Protein AF-0000000072480685 (afdb_homodimer)

Structure (mmCIF, N/CA/C/O backbone):
data_AF-0000000072480685-model_v1
#
loop_
_entity.id
_entity.type
_entity.pdbx_description
1 polymer 'Glycerol-3-phosphate dehydrogenase'
#
loop_
_atom_site.group_PDB
_atom_site.id
_atom_site.type_symbol
_atom_site.label_atom_id
_atom_site.label_alt_id
_atom_site.label_comp_id
_atom_site.label_asym_id
_atom_site.label_entity_id
_atom_site.label_seq_id
_atom_site.pdbx_PDB_ins_code
_atom_site.Cartn_x
_atom_site.Cartn_y
_atom_site.Cartn_z
_atom_site.occupancy
_atom_site.B_iso_or_equiv
_atom_site.auth_seq_id
_atom_site.auth_comp_id
_atom_site.auth_asym_id
_atom_site.auth_atom_id
_atom_site.pdbx_PDB_model_num
ATOM 1 N N . MET A 1 1 ? -18.938 14.773 20.281 1 31.48 1 MET A N 1
ATOM 2 C CA . MET A 1 1 ? -18.25 15.07 21.531 1 31.48 1 MET A CA 1
ATOM 3 C C . MET A 1 1 ? -18.891 14.312 22.703 1 31.48 1 MET A C 1
ATOM 5 O O . MET A 1 1 ? -20.078 13.977 22.641 1 31.48 1 MET A O 1
ATOM 9 N N . PRO A 1 2 ? -18.281 13.906 23.656 1 40.25 2 PRO A N 1
ATOM 10 C CA . PRO A 1 2 ? -19.281 13.742 24.719 1 40.25 2 PRO A CA 1
ATOM 11 C C . PRO A 1 2 ? -20.219 14.938 24.828 1 40.25 2 PRO A C 1
ATOM 13 O O . PRO A 1 2 ? -19.828 16.078 24.547 1 40.25 2 PRO A O 1
ATOM 16 N N . GLU A 1 3 ? -21.328 14.859 24.562 1 42.66 3 GLU A N 1
ATOM 17 C CA . GLU A 1 3 ? -22.469 15.719 24.875 1 42.66 3 GLU A CA 1
ATOM 18 C C . GLU A 1 3 ? -22.219 16.531 26.125 1 42.66 3 GLU A C 1
ATOM 20 O O . GLU A 1 3 ? -22.109 15.984 27.234 1 42.66 3 GLU A O 1
ATOM 25 N N . GLY A 1 4 ? -21 17.562 26.188 1 50.84 4 GLY A N 1
ATOM 26 C CA . GLY A 1 4 ? -21.031 18.5 27.297 1 50.84 4 GLY A CA 1
ATOM 27 C C . GLY A 1 4 ? -19.719 19.25 27.484 1 50.84 4 GLY A C 1
ATOM 28 O O . GLY A 1 4 ? -19.562 20 28.438 1 50.84 4 GLY A O 1
ATOM 29 N N . VAL A 1 5 ? -18.531 18.641 27 1 58.25 5 VAL A N 1
ATOM 30 C CA . VAL A 1 5 ? -17.453 19.453 27.578 1 58.25 5 VAL A CA 1
ATOM 31 C C . VAL A 1 5 ? -17.312 20.766 26.812 1 58.25 5 VAL A C 1
ATOM 33 O O . VAL A 1 5 ? -16.969 20.75 25.625 1 58.25 5 VAL A O 1
ATOM 36 N N . ILE A 1 6 ? -17.922 21.875 27.172 1 67.5 6 ILE A N 1
ATOM 37 C CA . ILE A 1 6 ? -17.766 23.234 26.703 1 67.5 6 ILE A CA 1
ATOM 38 C C . ILE A 1 6 ? -16.469 23.828 27.25 1 67.5 6 ILE A C 1
ATOM 40 O O . ILE A 1 6 ? -16.25 23.859 28.453 1 67.5 6 ILE A O 1
ATOM 44 N N . PRO A 1 7 ? -15.484 24.125 26.172 1 82.75 7 PRO A N 1
ATOM 45 C CA . PRO A 1 7 ? -14.258 24.75 26.672 1 82.75 7 PRO A CA 1
ATOM 46 C C . PRO A 1 7 ? -14.531 26 27.516 1 82.75 7 PRO A C 1
ATOM 48 O O . PRO A 1 7 ? -15.578 26.625 27.359 1 82.75 7 PRO A O 1
ATOM 51 N N . GLU A 1 8 ? -13.672 26.25 28.469 1 86.56 8 GLU A N 1
ATOM 52 C CA . GLU A 1 8 ? -13.766 27.469 29.281 1 86.56 8 GLU A CA 1
ATOM 53 C C . GLU A 1 8 ? -13.711 28.719 28.422 1 86.56 8 GLU A C 1
ATOM 55 O O . GLU A 1 8 ? -14.43 29.688 28.688 1 86.56 8 GLU A O 1
ATOM 60 N N . ARG A 1 9 ? -12.867 28.719 27.453 1 92.12 9 ARG A N 1
ATOM 61 C CA . ARG A 1 9 ? -12.758 29.734 26.406 1 92.12 9 ARG A CA 1
ATOM 62 C C . ARG A 1 9 ? -12.344 29.125 25.078 1 92.12 9 ARG A C 1
ATOM 64 O O . ARG A 1 9 ? -11.648 28.094 25.047 1 92.12 9 ARG A O 1
ATOM 71 N N . PRO A 1 10 ? -12.734 29.734 24.047 1 97 10 PRO A N 1
ATOM 72 C CA . PRO A 1 10 ? -12.328 29.203 22.75 1 97 10 PRO A CA 1
ATOM 73 C C . PRO A 1 10 ? -10.82 29.234 22.531 1 97 10 PRO A C 1
ATOM 75 O O . PRO A 1 10 ? -10.156 30.188 22.938 1 97 10 PRO A O 1
ATOM 78 N N . PHE A 1 11 ? -10.312 28.219 21.906 1 98 11 PHE A N 1
ATOM 79 C CA . PHE A 1 11 ? -8.875 28.094 21.672 1 98 11 PHE A CA 1
ATOM 80 C C . PHE A 1 11 ? -8.453 28.922 20.469 1 98 11 PHE A C 1
ATOM 82 O O . PHE A 1 11 ? -9.156 28.953 19.453 1 98 11 PHE A O 1
ATOM 89 N N . ARG A 1 12 ? -7.367 29.594 20.562 1 98.25 12 ARG A N 1
ATOM 90 C CA . ARG A 1 12 ? -6.793 30.344 19.453 1 98.25 12 ARG A CA 1
ATOM 91 C C . ARG A 1 12 ? -5.773 29.5 18.688 1 98.25 12 ARG A C 1
ATOM 93 O O . ARG A 1 12 ? -4.875 28.906 19.297 1 98.25 12 ARG A O 1
ATOM 100 N N . ILE A 1 13 ? -5.914 29.469 17.312 1 98.81 13 ILE A N 1
ATOM 101 C CA . ILE A 1 13 ? -5.062 28.625 16.469 1 98.81 13 ILE A CA 1
ATOM 102 C C . ILE A 1 13 ? -4.172 29.5 15.602 1 98.81 13 ILE A C 1
ATOM 104 O O . ILE A 1 13 ? -4.625 30.516 15.055 1 98.81 13 ILE A O 1
ATOM 108 N N . THR A 1 14 ? -2.916 29.141 15.516 1 98.88 14 THR A N 1
ATOM 109 C CA . THR A 1 14 ? -1.986 29.781 14.586 1 98.88 14 THR A CA 1
ATOM 110 C C . THR A 1 14 ? -1.258 28.734 13.75 1 98.88 14 THR A C 1
ATOM 112 O O . THR A 1 14 ? -0.771 27.734 14.273 1 98.88 14 THR A O 1
ATOM 115 N N . VAL A 1 15 ? -1.192 28.969 12.453 1 98.88 15 VAL A N 1
ATOM 116 C CA . VAL A 1 15 ? -0.444 28.141 11.516 1 98.88 15 VAL A CA 1
ATOM 117 C C . VAL A 1 15 ? 0.893 28.797 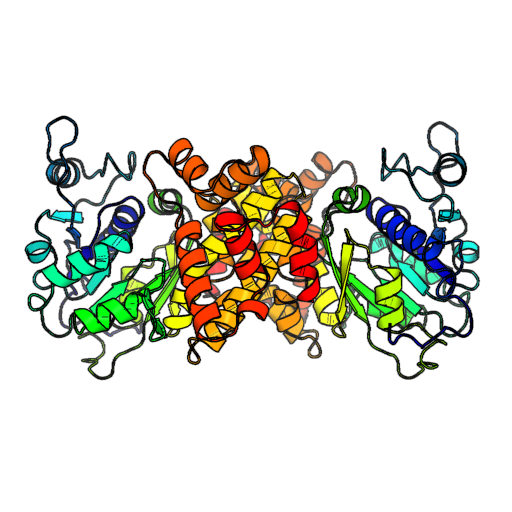11.188 1 98.88 15 VAL A C 1
ATOM 119 O O . VAL A 1 15 ? 0.939 29.984 10.852 1 98.88 15 VAL A O 1
ATOM 122 N N . ILE A 1 16 ? 1.931 28.031 11.367 1 98.62 16 ILE A N 1
ATOM 123 C CA . ILE A 1 16 ? 3.271 28.516 11.062 1 98.62 16 ILE A CA 1
ATOM 124 C C . ILE A 1 16 ? 3.719 28 9.703 1 98.62 16 ILE A C 1
ATOM 126 O O . ILE A 1 16 ? 4.152 26.844 9.578 1 98.62 16 ILE A O 1
ATOM 130 N N . GLY A 1 17 ? 3.744 28.875 8.703 1 97.44 17 GLY A N 1
ATOM 131 C CA . GLY A 1 17 ? 4.078 28.5 7.34 1 97.44 17 GLY A CA 1
ATOM 132 C C . GLY A 1 17 ? 2.916 28.656 6.379 1 97.44 17 GLY A C 1
ATOM 133 O O . GLY A 1 17 ? 1.771 28.359 6.719 1 97.44 17 GLY A O 1
ATOM 134 N N . SER A 1 18 ? 3.229 29.172 5.156 1 97.44 18 SER A N 1
ATOM 135 C CA . SER A 1 18 ? 2.172 29.5 4.207 1 97.44 18 SER A CA 1
ATOM 136 C C . SER A 1 18 ? 2.451 28.906 2.836 1 97.44 18 SER A C 1
ATOM 138 O O . SER A 1 18 ? 2.037 29.453 1.813 1 97.44 18 SER A O 1
ATOM 140 N N . GLY A 1 19 ? 3.264 27.844 2.777 1 94.62 19 GLY A N 1
ATOM 141 C CA . GLY A 1 19 ? 3.412 27.109 1.535 1 94.62 19 GLY A CA 1
ATOM 142 C C . GLY A 1 19 ? 2.135 26.422 1.098 1 94.62 19 GLY A C 1
ATOM 143 O O . GLY A 1 19 ? 1.058 26.703 1.626 1 94.62 19 GLY A O 1
ATOM 144 N N . ASN A 1 20 ? 2.273 25.594 0.125 1 93.81 20 ASN A N 1
ATOM 145 C CA . ASN A 1 20 ? 1.127 24.859 -0.403 1 93.81 20 ASN A CA 1
ATOM 146 C C . ASN A 1 20 ? 0.394 24.094 0.697 1 93.81 20 ASN A C 1
ATOM 148 O O . ASN A 1 20 ? -0.802 24.297 0.912 1 93.81 20 ASN A O 1
ATOM 152 N N . TRP A 1 21 ? 1.106 23.281 1.437 1 95 21 TRP A N 1
ATOM 153 C CA . TRP A 1 21 ? 0.512 22.469 2.502 1 95 21 TRP A CA 1
ATOM 154 C C . TRP A 1 21 ? 0.089 23.359 3.672 1 95 21 TRP A C 1
ATOM 156 O O . TRP A 1 21 ? -0.981 23.156 4.254 1 95 21 TRP A O 1
ATOM 166 N N . GLY A 1 22 ? 0.924 24.297 4.051 1 97.38 22 GLY A N 1
ATOM 167 C CA . GLY A 1 22 ? 0.568 25.219 5.117 1 97.38 22 GLY A CA 1
ATOM 168 C C . GLY A 1 22 ? -0.724 25.969 4.852 1 97.38 22 GLY A C 1
ATOM 169 O O . GLY A 1 22 ? -1.574 26.078 5.738 1 97.38 22 GLY A O 1
ATOM 170 N N . THR A 1 23 ? -0.871 26.422 3.641 1 98.25 23 THR A N 1
ATOM 171 C CA . THR A 1 23 ? -2.084 27.141 3.254 1 98.25 23 THR A CA 1
ATOM 172 C C . THR A 1 23 ? -3.291 26.203 3.287 1 98.25 23 THR A C 1
ATOM 174 O O . THR A 1 23 ? -4.371 26.594 3.734 1 98.25 23 THR A O 1
ATOM 177 N N . THR A 1 24 ? -3.088 24.984 2.838 1 98.44 24 THR A N 1
ATOM 178 C CA . THR A 1 24 ? -4.164 24 2.814 1 98.44 24 THR A CA 1
ATOM 179 C C . THR A 1 24 ? -4.648 23.688 4.23 1 98.44 24 THR A C 1
ATOM 181 O O . THR A 1 24 ? -5.852 23.703 4.496 1 98.44 24 THR A O 1
ATOM 184 N N . ILE A 1 25 ? -3.721 23.453 5.145 1 98.44 25 ILE A N 1
ATOM 185 C CA . ILE A 1 25 ? -4.078 23.141 6.52 1 98.44 25 ILE A CA 1
ATOM 186 C C . ILE A 1 25 ? -4.707 24.359 7.191 1 98.44 25 ILE A C 1
ATOM 188 O O . ILE A 1 25 ? -5.621 24.219 8.008 1 98.44 25 ILE A O 1
ATOM 192 N N . ALA A 1 26 ? -4.191 25.516 6.883 1 98.81 26 ALA A N 1
ATOM 193 C CA . ALA A 1 26 ? -4.77 26.734 7.422 1 98.81 26 ALA A CA 1
ATOM 194 C C . ALA A 1 26 ? -6.227 26.891 6.992 1 98.81 26 ALA A C 1
ATOM 196 O O . ALA A 1 26 ? -7.066 27.344 7.777 1 98.81 26 ALA A O 1
ATOM 197 N N . LYS A 1 27 ? -6.477 26.578 5.754 1 98.81 27 LYS A N 1
ATOM 198 C CA . LYS A 1 27 ? -7.844 26.609 5.25 1 98.81 27 LYS A CA 1
ATOM 199 C C . LYS A 1 27 ? -8.758 25.688 6.062 1 98.81 27 LYS A C 1
ATOM 201 O O . LYS A 1 27 ? -9.844 26.094 6.473 1 98.81 27 LYS A O 1
ATOM 206 N N . VAL A 1 28 ? -8.328 24.484 6.305 1 98.69 28 VAL A N 1
ATOM 207 C CA . VAL A 1 28 ? -9.102 23.5 7.055 1 98.69 28 VAL A CA 1
ATOM 208 C C . VAL A 1 28 ? -9.383 24.016 8.461 1 98.69 28 VAL A C 1
ATOM 210 O O . VAL A 1 28 ? -10.523 23.984 8.922 1 98.69 28 VAL A O 1
ATOM 213 N N . LEU A 1 29 ? -8.336 24.547 9.094 1 98.88 29 LEU A N 1
ATOM 214 C CA . LEU A 1 29 ? -8.461 25.047 10.453 1 98.88 29 LEU A CA 1
ATOM 215 C C . LEU A 1 29 ? -9.383 26.25 10.516 1 98.88 29 LEU A C 1
ATOM 217 O O . LEU A 1 29 ? -10.195 26.375 11.43 1 98.88 29 LEU A O 1
ATOM 221 N N . ALA A 1 30 ? -9.281 27.125 9.57 1 98.88 30 ALA A N 1
ATOM 222 C CA . ALA A 1 30 ? -10.117 28.328 9.531 1 98.88 30 ALA A CA 1
ATOM 223 C C . ALA A 1 30 ? -11.578 27.953 9.305 1 98.88 30 ALA A C 1
ATOM 225 O O . ALA A 1 30 ? -12.477 28.562 9.906 1 98.88 30 ALA A O 1
ATOM 226 N N . GLU A 1 31 ? -11.82 27.016 8.422 1 98.69 31 GLU A N 1
ATOM 227 C CA . GLU A 1 31 ? -13.18 26.547 8.195 1 98.69 31 GLU A CA 1
ATOM 228 C C . GLU A 1 31 ? -13.789 25.984 9.484 1 98.69 31 GLU A C 1
ATOM 230 O O . GLU A 1 31 ? -14.938 26.281 9.805 1 98.69 31 GLU A O 1
ATOM 235 N N . ASN A 1 32 ? -13.039 25.234 10.172 1 98.5 32 ASN A N 1
ATOM 236 C CA . ASN A 1 32 ? -13.523 24.625 11.406 1 98.5 32 ASN A CA 1
ATOM 237 C C . ASN A 1 32 ? -13.742 25.672 12.5 1 98.5 32 ASN A C 1
ATOM 239 O O . ASN A 1 32 ? -14.719 25.609 13.242 1 98.5 32 ASN A O 1
ATOM 243 N N . ALA A 1 33 ? -12.797 26.609 12.57 1 98.5 33 ALA A N 1
ATOM 244 C CA . ALA A 1 33 ? -12.945 27.672 13.562 1 98.5 33 ALA A CA 1
ATOM 245 C C . ALA A 1 33 ? -14.219 28.469 13.328 1 98.5 33 ALA A C 1
ATOM 247 O O . ALA A 1 33 ? -14.914 28.844 14.273 1 98.5 33 ALA A O 1
ATOM 248 N N . ALA A 1 34 ? -14.531 28.719 12.109 1 98.12 34 ALA A N 1
ATOM 249 C CA . ALA A 1 34 ? -15.719 29.484 11.75 1 98.12 34 ALA A CA 1
ATOM 250 C C . ALA A 1 34 ? -17 28.734 12.117 1 98.12 34 ALA A C 1
ATOM 252 O O . ALA A 1 34 ? -18 29.359 12.492 1 98.12 34 ALA A O 1
ATOM 253 N N . THR A 1 35 ? -16.953 27.453 12.086 1 97.25 35 THR A N 1
ATOM 254 C CA . THR A 1 35 ? -18.172 26.672 12.266 1 97.25 35 THR A CA 1
ATOM 255 C C . THR A 1 35 ? -18.297 26.203 13.711 1 97.25 35 THR A C 1
ATOM 257 O O . THR A 1 35 ? -19.312 25.625 14.094 1 97.25 35 THR A O 1
ATOM 260 N N . ARG A 1 36 ? -17.281 26.422 14.516 1 97 36 ARG A N 1
ATOM 261 C CA . ARG A 1 36 ? -17.281 25.953 15.906 1 97 36 ARG A CA 1
ATOM 262 C C . ARG A 1 36 ? -16.844 27.078 16.844 1 97 36 ARG A C 1
ATOM 264 O O . ARG A 1 36 ? -15.867 26.922 17.594 1 97 36 ARG A O 1
ATOM 271 N N . PRO A 1 37 ? -17.688 28.141 16.969 1 95.69 37 PRO A N 1
ATOM 272 C CA . PRO A 1 37 ? -17.266 29.328 17.719 1 95.69 37 PRO A CA 1
ATOM 273 C C . PRO A 1 37 ? -17.141 29.078 19.219 1 95.69 37 PRO A C 1
ATOM 275 O O . PRO A 1 37 ? -16.484 29.844 19.922 1 95.69 37 PRO A O 1
ATOM 278 N N . ASN A 1 38 ? -17.734 27.984 19.703 1 95.69 38 ASN A N 1
ATOM 279 C CA . ASN A 1 38 ? -17.625 27.656 21.125 1 95.69 38 ASN A CA 1
ATOM 280 C C . ASN A 1 38 ? -16.281 26.984 21.438 1 95.69 38 ASN A C 1
ATOM 282 O O . ASN A 1 38 ? -15.836 27.016 22.578 1 95.69 38 ASN A O 1
ATOM 286 N N . LEU A 1 39 ? -15.633 26.484 20.453 1 97.06 39 LEU A N 1
ATOM 287 C CA . LEU A 1 39 ? -14.406 25.719 20.672 1 97.06 39 LEU A CA 1
ATOM 288 C C . LEU A 1 39 ? -13.188 26.516 20.234 1 97.06 39 LEU A C 1
ATOM 290 O O . LEU A 1 39 ? -12.109 26.391 20.828 1 97.06 39 LEU A O 1
ATOM 294 N N . PHE A 1 40 ? -13.43 27.328 19.172 1 98.19 40 PHE A N 1
ATOM 295 C CA . PHE A 1 40 ? -12.281 28.031 18.609 1 98.19 40 PHE A CA 1
ATOM 296 C C . PHE A 1 40 ? -12.578 29.516 18.422 1 98.19 40 PHE A C 1
ATOM 298 O O . PHE A 1 40 ? -13.703 29.875 18.078 1 98.19 40 PHE A O 1
ATOM 305 N N . LYS A 1 41 ? -11.508 30.344 18.641 1 98.19 41 LYS A N 1
ATOM 306 C CA . LYS A 1 41 ? -11.609 31.734 18.219 1 98.19 41 LYS A CA 1
ATOM 307 C C . LYS A 1 41 ? -11.844 31.844 16.719 1 98.19 41 LYS A C 1
ATOM 309 O O . LYS A 1 41 ? -11.344 31.031 15.938 1 98.19 41 LYS A O 1
ATOM 314 N N . HIS A 1 42 ? -12.523 32.875 16.328 1 98.25 42 HIS A N 1
ATOM 315 C CA . HIS A 1 42 ? -12.984 33.031 14.953 1 98.25 42 HIS A CA 1
ATOM 316 C C . HIS A 1 42 ? -11.805 33.125 13.992 1 98.25 42 HIS A C 1
ATOM 318 O O . HIS A 1 42 ? -11.789 32.469 12.961 1 98.25 42 HIS A O 1
ATOM 324 N N . ASN A 1 43 ? -10.844 33.969 14.312 1 98.56 43 ASN A N 1
ATOM 325 C CA . ASN A 1 43 ? -9.719 34.188 13.414 1 98.56 43 ASN A CA 1
ATOM 326 C C . ASN A 1 43 ? -8.641 33.125 13.617 1 98.56 43 ASN A C 1
ATOM 328 O O . ASN A 1 43 ? -8.281 32.812 14.75 1 98.56 43 ASN A O 1
ATOM 332 N N . VAL A 1 44 ? -8.227 32.531 12.578 1 98.81 44 VAL A N 1
ATOM 333 C CA . VAL A 1 44 ? -7.031 31.703 12.547 1 98.81 44 VAL A CA 1
ATOM 334 C C . VAL A 1 44 ? -5.887 32.469 11.891 1 98.81 44 VAL A C 1
ATOM 336 O O . VAL A 1 44 ? -6.047 33.031 10.797 1 98.81 44 VAL A O 1
ATOM 339 N N . TYR A 1 45 ? -4.789 32.562 12.562 1 98.81 45 TYR A N 1
ATOM 340 C CA . TYR A 1 45 ? -3.652 33.312 12.023 1 98.81 45 TYR A CA 1
ATOM 341 C C . TYR A 1 45 ? -2.699 32.375 11.289 1 98.81 45 TYR A C 1
ATOM 343 O O . TYR A 1 45 ? -2.475 31.234 11.719 1 98.81 45 TYR A O 1
ATOM 351 N N . MET A 1 46 ? -2.186 32.812 10.18 1 98.81 46 MET A N 1
ATOM 352 C CA . MET A 1 46 ? -1.16 32.094 9.406 1 98.81 46 MET A CA 1
ATOM 353 C C . MET A 1 46 ? 0.071 32.969 9.219 1 98.81 46 MET A C 1
ATOM 355 O O . MET A 1 46 ? -0.02 34.062 8.648 1 98.81 46 MET A O 1
ATOM 359 N N . TRP A 1 47 ? 1.155 32.5 9.695 1 98.81 47 TRP A N 1
ATOM 360 C CA . TRP A 1 47 ? 2.402 33.219 9.461 1 98.81 47 TRP A CA 1
ATOM 361 C C . TRP A 1 47 ? 2.863 33.062 8.016 1 98.81 47 TRP A C 1
ATOM 363 O O . TRP A 1 47 ? 2.973 31.938 7.516 1 98.81 47 TRP A O 1
ATOM 373 N N . VAL A 1 48 ? 3.078 34.156 7.379 1 98.06 48 VAL A N 1
ATOM 374 C CA . VAL A 1 48 ? 3.521 34.219 5.988 1 98.06 48 VAL A CA 1
ATOM 375 C C . VAL A 1 48 ? 4.863 34.938 5.898 1 98.06 48 VAL A C 1
ATOM 377 O O . VAL A 1 48 ? 4.977 36.094 6.301 1 98.06 48 VAL A O 1
ATOM 380 N N . HIS A 1 49 ? 5.828 34.156 5.445 1 94.62 49 HIS A N 1
ATOM 381 C CA . HIS A 1 49 ? 7.039 34.875 5.082 1 94.62 49 HIS A CA 1
ATOM 382 C C . HIS A 1 49 ? 6.762 35.906 3.982 1 94.62 49 HIS A C 1
ATOM 384 O O . HIS A 1 49 ? 6.375 35.531 2.873 1 94.62 49 HIS A O 1
ATOM 390 N N . GLN A 1 50 ? 7.004 37.156 4.32 1 94.81 50 GLN A N 1
ATOM 391 C CA . GLN A 1 50 ? 6.59 38.219 3.412 1 94.81 50 GLN A CA 1
ATOM 392 C C . GLN A 1 50 ? 7.352 38.156 2.092 1 94.81 50 GLN A C 1
ATOM 394 O O . GLN A 1 50 ? 8.578 38.031 2.084 1 94.81 50 GLN A O 1
ATOM 399 N N . GLU A 1 51 ? 6.605 38.031 1.065 1 95.81 51 GLU A N 1
ATOM 400 C CA . GLU A 1 51 ? 7.102 38.062 -0.307 1 95.81 51 GLU A CA 1
ATOM 401 C C . GLU A 1 51 ? 6.312 39.062 -1.153 1 95.81 51 GLU A C 1
ATOM 403 O O . GLU A 1 51 ? 5.156 39.375 -0.846 1 95.81 51 GLU A O 1
ATOM 408 N N . MET A 1 52 ? 7.016 39.625 -2.129 1 97.06 52 MET A N 1
ATOM 409 C CA . MET A 1 52 ? 6.344 40.531 -3.061 1 97.06 52 MET A CA 1
ATOM 410 C C . MET A 1 52 ? 5.895 39.781 -4.312 1 97.06 52 MET A C 1
ATOM 412 O O . MET A 1 52 ? 6.688 39.094 -4.93 1 97.06 52 MET A O 1
ATOM 416 N N . ILE A 1 53 ? 4.59 39.906 -4.621 1 96.25 53 ILE A N 1
ATOM 417 C CA . ILE A 1 53 ? 4.012 39.344 -5.836 1 96.25 53 ILE A CA 1
ATOM 418 C C . ILE A 1 53 ? 3.396 40.469 -6.68 1 96.25 53 ILE A C 1
ATOM 420 O O . ILE A 1 53 ? 2.381 41.031 -6.297 1 96.25 53 ILE A O 1
ATOM 424 N N . ASP A 1 54 ? 3.977 40.656 -7.824 1 94.81 54 ASP A N 1
ATOM 425 C CA . ASP A 1 54 ? 3.512 41.719 -8.727 1 94.81 54 ASP A CA 1
ATOM 426 C C . ASP A 1 54 ? 3.352 43.031 -7.992 1 94.81 54 ASP A C 1
ATOM 428 O O . ASP A 1 54 ? 2.301 43.688 -8.078 1 94.81 54 ASP A O 1
ATOM 432 N N . GLY A 1 55 ? 4.246 43.344 -7.148 1 96.31 55 GLY A N 1
ATOM 433 C CA . GLY A 1 55 ? 4.32 44.625 -6.473 1 96.31 55 GLY A CA 1
ATOM 434 C C . GLY A 1 55 ? 3.471 44.688 -5.219 1 96.31 55 GLY A C 1
ATOM 435 O O . GLY A 1 55 ? 3.412 45.719 -4.555 1 96.31 55 GLY A O 1
ATOM 436 N N . GLN A 1 56 ? 2.869 43.719 -4.781 1 97.69 56 GLN A N 1
ATOM 437 C CA . GLN A 1 56 ? 2.035 43.656 -3.584 1 97.69 56 GLN A CA 1
ATOM 438 C C . GLN A 1 56 ? 2.564 42.625 -2.586 1 97.69 56 GLN A C 1
ATOM 440 O O . GLN A 1 56 ? 3.098 41.594 -2.98 1 97.69 56 GLN A O 1
ATOM 445 N N . ARG A 1 57 ? 2.359 43 -1.303 1 97.62 57 ARG A N 1
ATOM 446 C CA . ARG A 1 57 ? 2.742 42.031 -0.261 1 97.62 57 ARG A CA 1
ATOM 447 C C . ARG A 1 57 ? 1.847 40.812 -0.285 1 97.62 57 ARG A C 1
ATOM 449 O O . ARG A 1 57 ? 0.622 40.938 -0.37 1 97.62 57 ARG A O 1
ATOM 456 N N . LEU A 1 58 ? 2.438 39.656 -0.279 1 98.12 58 LEU A N 1
ATOM 457 C CA . LEU A 1 58 ? 1.674 38.406 -0.312 1 98.12 58 LEU A CA 1
ATOM 458 C C . LEU A 1 58 ? 0.638 38.375 0.808 1 98.12 58 LEU A C 1
ATOM 460 O O . LEU A 1 58 ? -0.482 37.906 0.609 1 98.12 58 LEU A O 1
ATOM 464 N N . THR A 1 59 ? 0.979 38.906 2.014 1 98.38 59 THR A N 1
ATOM 465 C CA . THR A 1 59 ? 0.053 38.938 3.139 1 98.38 59 THR A CA 1
ATOM 466 C C . THR A 1 59 ? -1.17 39.781 2.801 1 98.38 59 THR A C 1
ATOM 468 O O . THR A 1 59 ? -2.299 39.438 3.133 1 98.38 59 THR A O 1
ATOM 471 N N . ASP A 1 60 ? -0.925 40.906 2.152 1 98.19 60 ASP A N 1
ATOM 472 C CA . ASP A 1 60 ? -2.033 41.781 1.767 1 98.19 60 ASP A CA 1
ATOM 473 C C . ASP A 1 60 ? -2.939 41.094 0.748 1 98.19 60 ASP A C 1
ATOM 475 O O . ASP A 1 60 ? -4.164 41.219 0.828 1 98.19 60 ASP A O 1
ATOM 479 N N . ILE A 1 61 ? -2.309 40.438 -0.177 1 98.12 61 ILE A N 1
ATOM 480 C CA . ILE A 1 61 ? -3.072 39.719 -1.194 1 98.12 61 ILE A CA 1
ATOM 481 C C . ILE A 1 61 ? -3.973 38.688 -0.528 1 98.12 61 ILE A C 1
ATOM 483 O O . ILE A 1 61 ? -5.168 38.625 -0.822 1 98.12 61 ILE A O 1
ATOM 487 N N . ILE A 1 62 ? -3.412 37.875 0.382 1 98.56 62 ILE A N 1
ATOM 488 C CA . ILE A 1 62 ? -4.156 36.812 1.057 1 98.56 62 ILE A CA 1
ATOM 489 C C . ILE A 1 62 ? -5.289 37.438 1.881 1 98.56 62 ILE A C 1
ATOM 491 O O . ILE A 1 62 ? -6.414 36.938 1.862 1 98.56 62 ILE A O 1
ATOM 495 N N . ASN A 1 63 ? -5.047 38.531 2.59 1 98.62 63 ASN A N 1
ATOM 496 C CA . ASN A 1 63 ? -6.031 39.156 3.479 1 98.62 63 ASN A CA 1
ATOM 497 C C . ASN A 1 63 ? -7.129 39.875 2.695 1 98.62 63 ASN A C 1
ATOM 499 O O . ASN A 1 63 ? -8.273 39.938 3.145 1 98.62 63 ASN A O 1
ATOM 503 N N . ASP A 1 64 ? -6.82 40.375 1.54 1 98.25 64 ASP A N 1
ATOM 504 C CA . ASP A 1 64 ? -7.77 41.156 0.759 1 98.25 64 ASP A CA 1
ATOM 505 C C . ASP A 1 64 ? -8.547 40.281 -0.213 1 98.25 64 ASP A C 1
ATOM 507 O O . ASP A 1 64 ? -9.766 40.438 -0.349 1 98.25 64 ASP A O 1
ATOM 511 N N . LYS A 1 65 ? -7.801 39.375 -0.857 1 97.94 65 LYS A N 1
ATOM 512 C CA . LYS A 1 65 ? -8.406 38.594 -1.932 1 97.94 65 LYS A CA 1
ATOM 513 C C . LYS A 1 65 ? -8.75 37.188 -1.458 1 97.94 65 LYS A C 1
ATOM 515 O O . LYS A 1 65 ? -9.461 36.438 -2.148 1 97.94 65 LYS A O 1
ATOM 520 N N . HIS A 1 66 ? -8.273 36.812 -0.281 1 98.56 66 HIS A N 1
ATOM 521 C CA . HIS A 1 66 ? -8.523 35.5 0.291 1 98.56 66 HIS A CA 1
ATOM 522 C C . HIS A 1 66 ? -8.086 34.375 -0.665 1 98.56 66 HIS A C 1
ATOM 524 O O . HIS A 1 66 ? -8.844 33.438 -0.914 1 98.56 66 HIS A O 1
ATOM 530 N N . GLU A 1 67 ? -6.91 34.625 -1.173 1 98.25 67 GLU A N 1
ATOM 531 C CA . GLU A 1 67 ? -6.25 33.656 -2.051 1 98.25 67 GLU A CA 1
ATOM 532 C C . GLU A 1 67 ? -4.734 33.719 -1.909 1 98.25 67 GLU A C 1
ATOM 534 O O . GLU A 1 67 ? -4.16 34.812 -1.868 1 98.25 67 GLU A O 1
ATOM 539 N N . ASN A 1 68 ? -4.133 32.594 -1.68 1 98.12 68 ASN A N 1
ATOM 540 C CA . ASN A 1 68 ? -2.684 32.5 -1.811 1 98.12 68 ASN A CA 1
ATOM 541 C C . ASN A 1 68 ? -2.266 32.219 -3.256 1 98.12 68 ASN A C 1
ATOM 543 O O . ASN A 1 68 ? -2.029 31.078 -3.639 1 98.12 68 ASN A O 1
ATOM 547 N N . VAL A 1 69 ? -2.035 33.219 -4.012 1 97.25 69 VAL A N 1
ATOM 548 C CA . VAL A 1 69 ? -1.894 33.156 -5.461 1 97.25 69 VAL A CA 1
ATOM 549 C C . VAL A 1 69 ? -0.57 32.5 -5.82 1 97.25 69 VAL A C 1
ATOM 551 O O . VAL A 1 69 ? -0.412 31.969 -6.93 1 97.25 69 VAL A O 1
ATOM 554 N N . LYS A 1 70 ? 0.299 32.5 -4.926 1 95.38 70 LYS A N 1
ATOM 555 C CA . LYS A 1 70 ? 1.617 31.953 -5.223 1 95.38 70 LYS A CA 1
ATOM 556 C C . LYS A 1 70 ? 1.647 30.438 -4.977 1 95.38 70 LYS A C 1
ATOM 558 O O . LYS A 1 70 ? 2.094 29.672 -5.836 1 95.38 70 LYS A O 1
ATOM 563 N N . TYR A 1 71 ? 1.168 29.953 -3.885 1 95 71 TYR A N 1
ATOM 564 C CA . TYR A 1 71 ? 1.428 28.578 -3.475 1 95 71 TYR A CA 1
ATOM 565 C C . TYR A 1 71 ? 0.178 27.719 -3.627 1 95 71 TYR A C 1
ATOM 567 O O . TYR A 1 71 ? 0.264 26.484 -3.658 1 95 71 TYR A O 1
ATOM 575 N N . LEU A 1 72 ? -0.947 28.297 -3.689 1 96.44 72 LEU A N 1
ATOM 576 C CA . LEU A 1 72 ? -2.199 27.562 -3.838 1 96.44 72 LEU A CA 1
ATOM 577 C C . LEU A 1 72 ? -3.182 28.344 -4.715 1 96.44 72 LEU A C 1
ATOM 579 O O . LEU A 1 72 ? -4.293 28.641 -4.281 1 96.44 72 LEU A O 1
ATOM 583 N N . PRO A 1 73 ? -2.756 28.609 -5.93 1 96.81 73 PRO A N 1
ATOM 584 C CA . PRO A 1 73 ? -3.596 29.422 -6.812 1 96.81 73 PRO A CA 1
ATOM 585 C C . PRO A 1 73 ? -4.938 28.75 -7.121 1 96.81 73 PRO A C 1
ATOM 587 O O . PRO A 1 73 ? -5.008 27.531 -7.285 1 96.81 73 PRO A O 1
ATOM 590 N N . GLY A 1 74 ? -5.941 29.516 -7.176 1 96.94 74 GLY A N 1
ATOM 591 C CA . GLY A 1 74 ? -7.246 29.031 -7.605 1 96.94 74 GLY A CA 1
ATOM 592 C C . GLY A 1 74 ? -8.109 28.547 -6.457 1 96.94 74 GLY A C 1
ATOM 593 O O . GLY A 1 74 ? -9.273 28.188 -6.656 1 96.94 74 GLY A O 1
ATOM 594 N N . VAL A 1 75 ? -7.633 28.578 -5.281 1 97.94 75 VAL A N 1
ATOM 595 C CA . VAL A 1 75 ? -8.391 28.109 -4.125 1 97.94 75 VAL A CA 1
ATOM 596 C C . VAL A 1 75 ? -8.789 29.297 -3.258 1 97.94 75 VAL A C 1
ATOM 598 O O . VAL A 1 75 ? -7.945 30.109 -2.873 1 97.94 75 VAL A O 1
ATOM 601 N N . HIS A 1 76 ? -10.047 29.406 -2.986 1 98.06 76 HIS A N 1
ATOM 602 C CA . HIS A 1 76 ? -10.555 30.453 -2.121 1 98.06 76 HIS A CA 1
ATOM 603 C C . HIS A 1 76 ? -10.359 30.109 -0.65 1 98.06 76 HIS A C 1
ATOM 605 O O . HIS A 1 76 ? -10.719 29.016 -0.212 1 98.06 76 HIS A O 1
ATOM 611 N N . LEU A 1 77 ? -9.836 31.062 0.047 1 98.69 77 LEU A N 1
ATOM 612 C CA . LEU A 1 77 ? -9.586 30.875 1.472 1 98.69 77 LEU A CA 1
ATOM 613 C C . LEU A 1 77 ? -10.664 31.547 2.307 1 98.69 77 LEU A C 1
ATOM 615 O O . LEU A 1 77 ? -11.234 32.562 1.893 1 98.69 77 LEU A O 1
ATOM 619 N N . PRO A 1 78 ? -10.969 30.953 3.488 1 98.62 78 PRO A N 1
ATOM 620 C CA . PRO A 1 78 ? -11.961 31.578 4.363 1 98.62 78 PRO A CA 1
ATOM 621 C C . PRO A 1 78 ? -11.57 33 4.789 1 98.62 78 PRO A C 1
ATOM 623 O O . PRO A 1 78 ? -10.391 33.25 5.043 1 98.62 78 PRO A O 1
ATOM 626 N N . PRO A 1 79 ? -12.539 33.875 4.961 1 98.44 79 PRO A N 1
ATOM 627 C CA . PRO A 1 79 ? -12.227 35.25 5.312 1 98.44 79 PRO A CA 1
ATOM 628 C C . PRO A 1 79 ? -11.641 35.406 6.719 1 98.44 79 PRO A C 1
ATOM 630 O O . PRO A 1 79 ? -11.016 36.406 7.035 1 98.44 79 PRO A O 1
ATOM 633 N N . ASN A 1 80 ? -11.859 34.406 7.531 1 98.81 80 ASN A N 1
ATOM 634 C CA . ASN A 1 80 ? -11.359 34.469 8.898 1 98.81 80 ASN A CA 1
ATOM 635 C C . ASN A 1 80 ? -9.914 33.969 9 1 98.81 80 ASN A C 1
ATOM 637 O O . ASN A 1 80 ? -9.359 33.906 10.102 1 98.81 80 ASN A O 1
ATOM 641 N N . LEU A 1 81 ? -9.312 33.531 7.891 1 98.88 81 LEU A N 1
ATOM 642 C CA . LEU A 1 81 ? -7.883 33.281 7.859 1 98.88 81 LEU A CA 1
ATOM 643 C C . LEU A 1 81 ? -7.086 34.562 7.672 1 98.88 81 LEU A C 1
ATOM 645 O O . LEU A 1 81 ? -7.23 35.25 6.656 1 98.88 81 LEU A O 1
ATOM 649 N N . VAL A 1 82 ? -6.266 34.844 8.617 1 98.75 82 VAL A N 1
ATOM 650 C CA . VAL A 1 82 ? -5.555 36.125 8.625 1 98.75 82 VAL A CA 1
ATOM 651 C C . VAL A 1 82 ? -4.062 35.875 8.414 1 98.75 82 VAL A C 1
ATOM 653 O O . VAL A 1 82 ? -3.406 35.25 9.234 1 98.75 82 VAL A O 1
ATOM 656 N N . ALA A 1 83 ? -3.541 36.438 7.336 1 98.81 83 ALA A N 1
ATOM 657 C CA . ALA A 1 83 ? -2.107 36.344 7.07 1 98.81 83 ALA A CA 1
ATOM 658 C C . ALA A 1 83 ? -1.338 37.375 7.883 1 98.81 83 ALA A C 1
ATOM 660 O O . ALA A 1 83 ? -1.713 38.562 7.918 1 98.81 83 ALA A O 1
ATOM 661 N N . GLU A 1 84 ? -0.365 36.969 8.617 1 98.56 84 GLU A N 1
ATOM 662 C CA . GLU A 1 84 ? 0.459 37.781 9.484 1 98.56 84 GLU A CA 1
ATOM 663 C C . GLU A 1 84 ? 1.944 37.562 9.211 1 98.56 84 GLU A C 1
ATOM 665 O O . GLU A 1 84 ? 2.443 36.438 9.32 1 98.56 84 GLU A O 1
ATOM 670 N N . PRO A 1 85 ? 2.742 38.625 8.797 1 98.25 85 PRO A N 1
ATOM 671 C CA . PRO A 1 85 ? 4.148 38.438 8.422 1 98.25 85 PRO A CA 1
ATOM 672 C C . PRO A 1 85 ? 5.074 38.344 9.625 1 98.25 85 PRO A C 1
ATOM 674 O O . PRO A 1 85 ? 6.215 37.875 9.5 1 98.25 85 PRO A O 1
ATOM 677 N N . ASP A 1 86 ? 4.68 38.875 10.781 1 98.25 86 ASP A N 1
ATOM 678 C CA . ASP A 1 86 ? 5.477 38.781 12 1 98.25 86 ASP A CA 1
ATOM 679 C C . ASP A 1 86 ? 5.117 37.5 12.789 1 98.25 86 ASP A C 1
ATOM 681 O O . ASP A 1 86 ? 4.004 37.406 13.305 1 98.25 86 ASP A O 1
ATOM 685 N N . ILE A 1 87 ? 6.066 36.625 12.898 1 98.38 87 ILE A N 1
ATOM 686 C CA . ILE A 1 87 ? 5.797 35.281 13.445 1 98.38 87 ILE A CA 1
ATOM 687 C C . ILE A 1 87 ? 5.441 35.406 14.93 1 98.38 87 ILE A C 1
ATOM 689 O O . ILE A 1 87 ? 4.625 34.656 15.445 1 98.38 87 ILE A O 1
ATOM 693 N N . VAL A 1 88 ? 6.035 36.375 15.648 1 98.12 88 VAL A N 1
ATOM 694 C CA . VAL A 1 88 ? 5.754 36.562 17.062 1 98.12 88 VAL A CA 1
ATOM 695 C C . VAL A 1 88 ? 4.332 37.094 17.25 1 98.12 88 VAL A C 1
ATOM 697 O O . VAL A 1 88 ? 3.592 36.594 18.109 1 98.12 88 VAL A O 1
ATOM 700 N N . GLN A 1 89 ? 3.945 38.031 16.422 1 97.94 89 GLN A N 1
ATOM 701 C CA . GLN A 1 89 ? 2.59 38.562 16.469 1 97.94 89 GLN A CA 1
ATOM 702 C C . GLN A 1 89 ? 1.562 37.5 16.125 1 97.94 89 GLN A C 1
ATOM 704 O O . GLN A 1 89 ? 0.516 37.375 16.766 1 97.94 89 GLN A O 1
ATOM 709 N N . ALA A 1 90 ? 1.886 36.719 15.094 1 98.31 90 ALA A N 1
ATOM 710 C CA . ALA A 1 90 ? 0.98 35.656 14.672 1 98.31 90 ALA A CA 1
ATOM 711 C C . ALA A 1 90 ? 0.76 34.656 15.797 1 98.31 90 ALA A C 1
ATOM 713 O O . ALA A 1 90 ? -0.34 34.094 15.953 1 98.31 90 ALA A O 1
ATOM 714 N N . SER A 1 91 ? 1.75 34.375 16.562 1 98.25 91 SER A N 1
ATOM 715 C CA . SER A 1 91 ? 1.729 33.281 17.547 1 98.25 91 SER A CA 1
ATOM 716 C C . SER A 1 91 ? 1.34 33.812 18.922 1 98.25 91 SER A C 1
ATOM 718 O O . SER A 1 91 ? 1.197 33.031 19.875 1 98.25 91 SER A O 1
ATOM 720 N N . GLU A 1 92 ? 1.118 35.156 18.922 1 93.31 92 GLU A N 1
ATOM 721 C CA . GLU A 1 92 ? 0.789 35.781 20.219 1 93.31 92 GLU A CA 1
ATOM 722 C C . GLU A 1 92 ? -0.495 35.188 20.797 1 93.31 92 GLU A C 1
ATOM 724 O O . GLU A 1 92 ? -1.518 35.125 20.109 1 93.31 92 GLU A O 1
ATOM 729 N N . ASN A 1 93 ? -0.541 34.594 21.938 1 93.19 93 ASN A N 1
ATOM 730 C CA . ASN A 1 93 ? -1.688 34.094 22.688 1 93.19 93 ASN A CA 1
ATOM 731 C C . ASN A 1 93 ? -2.234 32.812 22.078 1 93.19 93 ASN A C 1
ATOM 733 O O . ASN A 1 93 ? -3.361 32.406 22.375 1 93.19 93 ASN A O 1
ATOM 737 N N . ALA A 1 94 ? -1.528 32.25 21.125 1 98.06 94 ALA A N 1
ATOM 738 C CA . ALA A 1 94 ? -1.975 31 20.531 1 98.06 94 ALA A CA 1
ATOM 739 C C . ALA A 1 94 ? -2.098 29.922 21.609 1 98.06 94 ALA A C 1
ATOM 741 O O . ALA A 1 94 ? -1.271 29.844 22.516 1 98.06 94 ALA A O 1
ATOM 742 N N . ASP A 1 95 ? -3.148 29.141 21.531 1 98.12 95 ASP A N 1
ATOM 743 C CA . ASP A 1 95 ? -3.287 27.922 22.328 1 98.12 95 ASP A CA 1
ATOM 744 C C . ASP A 1 95 ? -2.76 26.703 21.578 1 98.12 95 ASP A C 1
ATOM 746 O O . ASP A 1 95 ? -2.355 25.719 22.203 1 98.12 95 ASP A O 1
ATOM 750 N N . LEU A 1 96 ? -2.826 26.734 20.234 1 98.75 96 LEU A N 1
ATOM 751 C CA . LEU A 1 96 ? -2.369 25.672 19.359 1 98.75 96 LEU A CA 1
ATOM 752 C C . LEU A 1 96 ? -1.56 26.234 18.188 1 98.75 96 LEU A C 1
ATOM 754 O O . LEU A 1 96 ? -2.045 27.094 17.453 1 98.75 96 LEU A O 1
ATOM 758 N N . LEU A 1 97 ? -0.353 25.766 18.062 1 98.88 97 LEU A N 1
ATOM 759 C CA . LEU A 1 97 ? 0.513 26.094 16.938 1 98.88 97 LEU A CA 1
ATOM 760 C C . LEU A 1 97 ? 0.626 24.906 15.984 1 98.88 97 LEU A C 1
ATOM 762 O O . LEU A 1 97 ? 0.828 23.766 16.422 1 98.88 97 LEU A O 1
ATOM 766 N N . VAL A 1 98 ? 0.467 25.141 14.688 1 98.88 98 VAL A N 1
ATOM 767 C CA . VAL A 1 98 ? 0.597 24.094 13.68 1 98.88 98 VAL A CA 1
ATOM 768 C C . VAL A 1 98 ? 1.739 24.438 12.727 1 98.88 98 VAL A C 1
ATOM 770 O O . VAL A 1 98 ? 1.627 25.375 11.922 1 98.88 98 VAL A O 1
ATOM 773 N N . PHE A 1 99 ? 2.766 23.656 12.75 1 98.62 99 PHE A N 1
ATOM 774 C CA . PHE A 1 99 ? 3.988 23.938 12.008 1 98.62 99 PHE A CA 1
ATOM 775 C C . PHE A 1 99 ? 3.949 23.297 10.625 1 98.62 99 PHE A C 1
ATOM 777 O O . PHE A 1 99 ? 3.785 22.078 10.508 1 98.62 99 PHE A O 1
ATOM 784 N N . ASN A 1 100 ? 4.105 24.125 9.641 1 97.19 100 ASN A N 1
ATOM 785 C CA . ASN A 1 100 ? 4.105 23.703 8.234 1 97.19 100 ASN A CA 1
ATOM 786 C C . ASN A 1 100 ? 5.211 24.406 7.449 1 97.19 100 ASN A C 1
ATOM 788 O O . ASN A 1 100 ? 4.953 25.375 6.738 1 97.19 100 ASN A O 1
ATOM 792 N N . LEU A 1 101 ? 6.402 24 7.504 1 93 101 LEU A N 1
ATOM 793 C CA . LEU A 1 101 ? 7.527 24.594 6.785 1 93 101 LEU A CA 1
ATOM 794 C C . LEU A 1 101 ? 8.578 23.531 6.473 1 93 101 LEU A C 1
ATOM 796 O O . LEU A 1 101 ? 8.578 22.453 7.074 1 93 101 LEU A O 1
ATOM 800 N N . PRO A 1 102 ? 9.43 23.766 5.535 1 86.38 102 PRO A N 1
ATOM 801 C CA . PRO A 1 102 ? 10.539 22.844 5.312 1 86.38 102 PRO A CA 1
ATOM 802 C C . PRO A 1 102 ? 11.414 22.656 6.547 1 86.38 102 PRO A C 1
ATOM 804 O O . PRO A 1 102 ? 11.672 23.625 7.277 1 86.38 102 PRO A O 1
ATOM 807 N N . HIS A 1 103 ? 11.781 21.469 6.68 1 85.56 103 HIS A N 1
ATOM 808 C CA . HIS A 1 103 ? 12.508 21.062 7.883 1 85.56 103 HIS A CA 1
ATOM 809 C C . HIS A 1 103 ? 13.75 21.922 8.094 1 85.56 103 HIS A C 1
ATOM 811 O O . HIS A 1 103 ? 14.156 22.172 9.227 1 85.56 103 HIS A O 1
ATOM 817 N N . GLN A 1 104 ? 14.352 22.422 7.043 1 83.69 104 GLN A N 1
ATOM 818 C CA . GLN A 1 104 ? 15.602 23.172 7.137 1 83.69 104 GLN A CA 1
ATOM 819 C C . GLN A 1 104 ? 15.391 24.516 7.812 1 83.69 104 GLN A C 1
ATOM 821 O O . GLN A 1 104 ? 16.344 25.109 8.344 1 83.69 104 GLN A O 1
ATOM 826 N N . PHE A 1 105 ? 14.195 25.016 7.902 1 91.25 105 PHE A N 1
ATOM 827 C CA . PHE A 1 105 ? 13.914 26.328 8.484 1 91.25 105 PHE A CA 1
ATOM 828 C C . PHE A 1 105 ? 13.484 26.188 9.938 1 91.25 105 PHE A C 1
ATOM 830 O O . PHE A 1 105 ? 13.367 27.188 10.648 1 91.25 105 PHE A O 1
ATOM 837 N N . LEU A 1 106 ? 13.258 25.016 10.414 1 95 106 LEU A N 1
ATOM 838 C CA . LEU A 1 106 ? 12.672 24.766 11.727 1 95 106 LEU A CA 1
ATOM 839 C C . LEU A 1 106 ? 13.547 25.359 12.828 1 95 106 LEU A C 1
ATOM 841 O O . LEU A 1 106 ? 13.039 26 13.75 1 95 106 LEU A O 1
ATOM 845 N N . PRO A 1 107 ? 14.914 25.203 12.742 1 95.69 107 PRO A N 1
ATOM 846 C CA . PRO A 1 107 ? 15.742 25.797 13.805 1 95.69 107 PRO A CA 1
ATOM 847 C C . PRO A 1 107 ? 15.586 27.312 13.906 1 95.69 107 PRO A C 1
ATOM 849 O O . PRO A 1 107 ? 15.469 27.844 15.016 1 95.69 107 PRO A O 1
ATOM 852 N N . THR A 1 108 ? 15.555 27.938 12.797 1 97.12 108 THR A N 1
ATOM 853 C CA . THR A 1 108 ? 15.414 29.391 12.781 1 97.12 108 THR A CA 1
ATOM 854 C C . THR A 1 108 ? 14.062 29.812 13.336 1 97.12 108 THR A C 1
ATOM 856 O O . THR A 1 108 ? 13.977 30.781 14.102 1 97.12 108 THR A O 1
ATOM 859 N N . ILE A 1 109 ? 13.047 29.156 12.961 1 97.62 109 ILE A N 1
ATOM 860 C CA . ILE A 1 109 ? 11.695 29.469 13.398 1 97.62 109 ILE A CA 1
ATOM 861 C C . ILE A 1 109 ? 11.57 29.25 14.898 1 97.62 109 ILE A C 1
ATOM 863 O O . ILE A 1 109 ? 11.008 30.094 15.609 1 97.62 109 ILE A O 1
ATOM 867 N N . CYS A 1 110 ? 12.062 28.141 15.406 1 98 110 CYS A N 1
ATOM 868 C CA . CYS A 1 110 ? 12.016 27.875 16.844 1 98 110 CYS A CA 1
ATOM 869 C C . CYS A 1 110 ? 12.781 28.938 17.625 1 98 110 CYS A C 1
ATOM 871 O O . CYS A 1 110 ? 12.344 29.359 18.688 1 98 110 CYS A O 1
ATOM 873 N N . ALA A 1 111 ? 13.906 29.328 17.047 1 98.12 111 ALA A N 1
ATOM 874 C CA . ALA A 1 111 ? 14.695 30.375 17.703 1 98.12 111 ALA A CA 1
ATOM 875 C C . ALA A 1 111 ? 13.898 31.656 17.844 1 98.12 111 ALA A C 1
ATOM 877 O O . ALA A 1 111 ? 13.992 32.344 18.859 1 98.12 111 ALA A O 1
ATOM 878 N N . LYS A 1 112 ? 13.148 31.984 16.891 1 97.69 112 LYS A N 1
ATOM 879 C CA . LYS A 1 112 ? 12.352 33.219 16.875 1 97.69 112 LYS A CA 1
ATOM 880 C C . LYS A 1 112 ? 11.219 33.125 17.891 1 97.69 112 LYS A C 1
ATOM 882 O O . LYS A 1 112 ? 10.797 34.156 18.438 1 97.69 112 LYS A O 1
ATOM 887 N N . LEU A 1 113 ? 10.75 31.984 18.188 1 98.25 113 LEU A N 1
ATOM 888 C CA . LEU A 1 113 ? 9.57 31.812 19.031 1 98.25 113 LEU A CA 1
ATOM 889 C C . LEU A 1 113 ? 9.969 31.531 20.469 1 98.25 113 LEU A C 1
ATOM 891 O O . LEU A 1 113 ? 9.141 31.641 21.375 1 98.25 113 LEU A O 1
ATOM 895 N N . LYS A 1 114 ? 11.164 31.094 20.641 1 97.19 114 LYS A N 1
ATOM 896 C CA . LYS A 1 114 ? 11.633 30.703 21.969 1 97.19 114 LYS A CA 1
ATOM 897 C C . LYS A 1 114 ? 11.422 31.828 22.984 1 97.19 114 LYS A C 1
ATOM 899 O O . LYS A 1 114 ? 11.875 32.969 22.766 1 97.19 114 LYS A O 1
ATOM 904 N N . GLY A 1 115 ? 10.75 31.516 24.062 1 95.19 115 GLY A N 1
ATOM 905 C CA . GLY A 1 115 ? 10.539 32.469 25.156 1 95.19 115 GLY A CA 1
ATOM 906 C C . GLY A 1 115 ? 9.414 33.438 24.875 1 95.19 115 GLY A C 1
ATOM 907 O O . GLY A 1 115 ? 9.148 34.344 25.672 1 95.19 115 GLY A O 1
ATOM 908 N N . LYS A 1 116 ? 8.766 33.312 23.797 1 96.44 116 LYS A N 1
ATOM 909 C CA . LYS A 1 116 ? 7.777 34.312 23.406 1 96.44 116 LYS A CA 1
ATOM 910 C C . LYS A 1 116 ? 6.371 33.719 23.422 1 96.44 116 LYS A C 1
ATOM 912 O O . LYS A 1 116 ? 5.391 34.438 23.219 1 96.44 116 LYS A O 1
ATOM 917 N N . LEU A 1 117 ? 6.211 32.438 23.703 1 97 117 LEU A N 1
ATOM 918 C CA . LEU A 1 117 ? 4.922 31.75 23.641 1 97 117 LEU A CA 1
ATOM 919 C C . LEU A 1 117 ? 4.215 31.797 24.984 1 97 117 LEU A C 1
ATOM 921 O O . LEU A 1 117 ? 4.867 31.906 26.031 1 97 117 LEU A O 1
ATOM 925 N N . LYS A 1 118 ? 2.99 31.812 24.969 1 93.75 118 LYS A N 1
ATOM 926 C CA . LYS A 1 118 ? 2.215 31.719 26.203 1 93.75 118 LYS A CA 1
ATOM 927 C C . LYS A 1 118 ? 2.459 30.375 26.891 1 93.75 118 LYS A C 1
ATOM 929 O O . LYS A 1 118 ? 2.791 29.391 26.25 1 93.75 118 LYS A O 1
ATOM 934 N N . PRO A 1 119 ? 2.176 30.453 28.172 1 92.38 119 PRO A N 1
ATOM 935 C CA . PRO A 1 119 ? 2.295 29.172 28.891 1 92.38 119 PRO A CA 1
ATOM 936 C C . PRO A 1 119 ? 1.28 28.141 28.406 1 92.38 119 PRO A C 1
ATOM 938 O O . PRO A 1 119 ? 0.143 28.484 28.094 1 92.38 119 PRO A O 1
ATOM 941 N N . HIS A 1 120 ? 1.591 26.891 28.281 1 92.56 120 HIS A N 1
ATOM 942 C CA . HIS A 1 120 ? 0.752 25.719 28.047 1 92.56 120 HIS A CA 1
ATOM 943 C C . HIS A 1 120 ? 0.291 25.656 26.594 1 92.56 120 HIS A C 1
ATOM 945 O O . HIS A 1 120 ? -0.639 24.922 26.266 1 92.56 120 HIS A O 1
ATOM 951 N N . VAL A 1 121 ? 0.911 26.516 25.719 1 97.69 121 VAL A N 1
ATOM 952 C CA . VAL A 1 121 ? 0.631 26.375 24.297 1 97.69 121 VAL A CA 1
ATOM 953 C C . VAL A 1 121 ? 0.989 24.953 23.844 1 97.69 121 VAL A C 1
ATOM 955 O O . VAL A 1 121 ? 1.931 24.359 24.344 1 97.69 121 VAL A O 1
ATOM 958 N N . ARG A 1 122 ? 0.188 24.359 22.953 1 98.69 122 ARG A N 1
ATOM 959 C CA . ARG A 1 122 ? 0.459 23.062 22.359 1 98.69 122 ARG A CA 1
ATOM 960 C C . ARG A 1 122 ? 0.806 23.203 20.875 1 98.69 122 ARG A C 1
ATOM 962 O O . ARG A 1 122 ? 0.625 24.281 20.297 1 98.69 122 ARG A O 1
ATOM 969 N N . ALA A 1 123 ? 1.331 22.125 20.297 1 98.81 123 ALA A N 1
ATOM 970 C CA . ALA A 1 123 ? 1.766 22.234 18.906 1 98.81 123 ALA A CA 1
ATOM 971 C C . ALA A 1 123 ? 1.485 20.938 18.141 1 98.81 123 ALA A C 1
ATOM 973 O O . ALA A 1 123 ? 1.361 19.875 18.734 1 98.81 123 ALA A O 1
ATOM 974 N N . ILE A 1 124 ? 1.278 21.016 16.875 1 98.88 124 ILE A N 1
ATOM 975 C CA . ILE A 1 124 ? 1.243 19.922 15.906 1 98.88 124 ILE A CA 1
ATOM 976 C C . ILE A 1 124 ? 2.248 20.188 14.789 1 98.88 124 ILE A C 1
ATOM 978 O O . ILE A 1 124 ? 2.234 21.266 14.172 1 98.88 124 ILE A O 1
ATOM 982 N N . SER A 1 125 ? 3.135 19.297 14.562 1 98.5 125 SER A N 1
ATOM 983 C CA . SER A 1 125 ? 4.078 19.391 13.453 1 98.5 125 SER A CA 1
ATOM 984 C C . SER A 1 125 ? 3.564 18.656 12.227 1 98.5 125 SER A C 1
ATOM 986 O O . SER A 1 125 ? 3.207 17.469 12.305 1 98.5 125 SER A O 1
ATOM 988 N N . CYS A 1 126 ? 3.512 19.344 11.102 1 97.5 126 CYS A N 1
ATOM 989 C CA . CYS A 1 126 ? 3.17 18.703 9.844 1 97.5 126 CYS A CA 1
ATOM 990 C C . CYS A 1 126 ? 4.418 18.438 9.008 1 97.5 126 CYS A C 1
ATOM 992 O O . CYS A 1 126 ? 4.324 18.172 7.809 1 97.5 126 CYS A O 1
ATOM 994 N N . LEU A 1 127 ? 5.57 18.578 9.625 1 93.5 127 LEU A N 1
ATOM 995 C CA . LEU A 1 127 ? 6.832 18.375 8.93 1 93.5 127 LEU A CA 1
ATOM 996 C C . LEU A 1 127 ? 7.133 16.891 8.773 1 93.5 127 LEU A C 1
ATOM 998 O O . LEU A 1 127 ? 6.801 16.078 9.648 1 93.5 127 LEU A O 1
ATOM 1002 N N . LYS A 1 128 ? 7.695 16.641 7.613 1 87.88 128 LYS A N 1
ATOM 1003 C CA . LYS A 1 128 ? 8.07 15.258 7.328 1 87.88 128 LYS A CA 1
ATOM 1004 C C . LYS A 1 128 ? 9.594 15.102 7.297 1 87.88 128 LYS A C 1
ATOM 1006 O O . LYS A 1 128 ? 10.273 15.719 6.477 1 87.88 128 LYS A O 1
ATOM 1011 N N . GLY A 1 129 ? 10.141 14.469 8.43 1 88 129 GLY A N 1
ATOM 1012 C CA . GLY A 1 129 ? 11.57 14.273 8.539 1 88 129 GLY A CA 1
ATOM 1013 C C . GLY A 1 129 ? 12.008 13.852 9.93 1 88 129 GLY A C 1
ATOM 1014 O O . GLY A 1 129 ? 11.172 13.641 10.812 1 88 129 GLY A O 1
ATOM 1015 N N . LEU A 1 130 ? 13.234 13.641 10 1 91.88 130 LEU A N 1
ATOM 1016 C CA . LEU A 1 130 ? 13.875 13.281 11.266 1 91.88 130 LEU A CA 1
ATOM 1017 C C . LEU A 1 130 ? 15.102 14.148 11.523 1 91.88 130 LEU A C 1
ATOM 1019 O O . LEU A 1 130 ? 15.68 14.703 10.578 1 91.88 130 LEU A O 1
ATOM 1023 N N . GLU A 1 131 ? 15.383 14.297 12.688 1 91.38 131 GLU A N 1
ATOM 1024 C CA . GLU A 1 131 ? 16.656 14.883 13.086 1 91.38 131 GLU A CA 1
ATOM 1025 C C . GLU A 1 131 ? 17.672 13.805 13.469 1 91.38 131 GLU A C 1
ATOM 1027 O O . GLU A 1 131 ? 17.516 13.141 14.492 1 91.38 131 GLU A O 1
ATOM 1032 N N . VAL A 1 132 ? 18.625 13.641 12.625 1 89.62 132 VAL A N 1
ATOM 1033 C CA . VAL A 1 132 ? 19.656 12.633 12.867 1 89.62 132 VAL A CA 1
ATOM 1034 C C . VAL A 1 132 ? 20.953 13.32 13.297 1 89.62 132 VAL A C 1
ATOM 1036 O O . VAL A 1 132 ? 21.406 14.258 12.648 1 89.62 132 VAL A O 1
ATOM 1039 N N . THR A 1 133 ? 21.516 12.883 14.438 1 86.31 133 THR A N 1
ATOM 1040 C CA . THR A 1 133 ? 22.797 13.367 14.953 1 86.31 133 THR A CA 1
ATOM 1041 C C . THR A 1 133 ? 23.719 12.195 15.297 1 86.31 133 THR A C 1
ATOM 1043 O O . THR A 1 133 ? 23.344 11.031 15.125 1 86.31 133 THR A O 1
ATOM 1046 N N . LYS A 1 134 ? 24.906 12.469 15.75 1 85.5 134 LYS A N 1
ATOM 1047 C CA . LYS A 1 134 ? 25.828 11.438 16.188 1 85.5 134 LYS A CA 1
ATOM 1048 C C . LYS A 1 134 ? 25.281 10.672 17.391 1 85.5 134 LYS A C 1
ATOM 1050 O O . LYS A 1 134 ? 25.609 9.5 17.594 1 85.5 134 LYS A O 1
ATOM 1055 N N . ASP A 1 135 ? 24.422 11.422 18.125 1 85 135 ASP A N 1
ATOM 1056 C CA . ASP A 1 135 ? 23.906 10.859 19.359 1 85 135 ASP A CA 1
ATOM 1057 C C . ASP A 1 135 ? 22.656 10.023 19.109 1 85 135 ASP A C 1
ATOM 1059 O O . ASP A 1 135 ? 22.188 9.297 20 1 85 135 ASP A O 1
ATOM 1063 N N . GLY A 1 136 ? 22.141 10.133 17.938 1 91.19 136 GLY A N 1
ATOM 1064 C CA . GLY A 1 136 ? 20.953 9.336 17.641 1 91.19 136 GLY A CA 1
ATOM 1065 C C . GLY A 1 136 ? 19.969 10.062 16.75 1 91.19 136 GLY A C 1
ATOM 1066 O O . GLY A 1 136 ? 20.344 10.805 15.852 1 91.19 136 GLY A O 1
ATOM 1067 N N . VAL A 1 137 ? 18.703 9.68 16.922 1 94.88 137 VAL A N 1
ATOM 1068 C CA . VAL A 1 137 ? 17.656 10.211 16.062 1 94.88 137 VAL A CA 1
ATOM 1069 C C . VAL A 1 137 ? 16.469 10.68 16.906 1 94.88 137 VAL A C 1
ATOM 1071 O O . VAL A 1 137 ? 16.141 10.07 17.922 1 94.88 137 VAL A O 1
ATOM 1074 N N . LYS A 1 138 ? 15.914 11.805 16.547 1 95 138 LYS A N 1
ATOM 1075 C CA . LYS A 1 138 ? 14.672 12.273 17.156 1 95 138 LYS A CA 1
ATOM 1076 C C . LYS A 1 138 ? 13.688 12.773 16.094 1 95 138 LYS A C 1
ATOM 1078 O O . LYS A 1 138 ? 14.094 13.125 14.992 1 95 138 LYS A O 1
ATOM 1083 N N . THR A 1 139 ? 12.43 12.742 16.422 1 95.56 139 THR A N 1
ATOM 1084 C CA . THR A 1 139 ? 11.414 13.289 15.531 1 95.56 139 THR A CA 1
ATOM 1085 C C . THR A 1 139 ? 11.438 14.82 15.555 1 95.56 139 THR A C 1
ATOM 1087 O O . THR A 1 139 ? 11.969 15.422 16.484 1 95.56 139 THR A O 1
ATOM 1090 N N . LEU A 1 140 ? 10.906 15.422 14.547 1 96.19 140 LEU A N 1
ATOM 1091 C CA . LEU A 1 140 ? 10.875 16.875 14.484 1 96.19 140 LEU A CA 1
ATOM 1092 C C . LEU A 1 140 ? 9.906 17.438 15.523 1 96.19 140 LEU A C 1
ATOM 1094 O O . LEU A 1 140 ? 10.117 18.547 16.047 1 96.19 140 LEU A O 1
ATOM 1098 N N . SER A 1 141 ? 8.828 16.688 15.812 1 97.38 141 SER A N 1
ATOM 1099 C CA . SER A 1 141 ? 7.953 17.078 16.906 1 97.38 141 SER A CA 1
ATOM 1100 C C . SER A 1 141 ? 8.711 17.141 18.234 1 97.38 141 SER A C 1
ATOM 1102 O O . SER A 1 141 ? 8.516 18.062 19.031 1 97.38 141 SER A O 1
ATOM 1104 N N . GLN A 1 142 ? 9.531 16.141 18.469 1 96.25 142 GLN A N 1
ATOM 1105 C CA . GLN A 1 142 ? 10.352 16.141 19.672 1 96.25 142 GLN A CA 1
ATOM 1106 C C . GLN A 1 142 ? 11.312 17.328 19.672 1 96.25 142 GLN A C 1
ATOM 1108 O O . GLN A 1 142 ? 11.555 17.938 20.719 1 96.25 142 GLN A O 1
ATOM 1113 N N . TYR A 1 143 ? 11.891 17.562 18.562 1 96.38 143 TYR A N 1
ATOM 1114 C CA . TYR A 1 143 ? 12.758 18.719 18.438 1 96.38 143 TYR A CA 1
ATOM 1115 C C . TYR A 1 143 ? 12.023 20 18.859 1 96.38 143 TYR A C 1
ATOM 1117 O O . TYR A 1 143 ? 12.57 20.812 19.594 1 96.38 143 TYR A O 1
ATOM 1125 N N . ILE A 1 144 ? 10.812 20.188 18.375 1 98.12 144 ILE A N 1
ATOM 1126 C CA . ILE A 1 144 ? 10 21.344 18.703 1 98.12 144 ILE A CA 1
ATOM 1127 C C . ILE A 1 144 ? 9.742 21.391 20.203 1 98.12 144 ILE A C 1
ATOM 1129 O O . ILE A 1 144 ? 9.867 22.438 20.844 1 98.12 144 ILE A O 1
ATOM 1133 N N . THR A 1 145 ? 9.367 20.266 20.734 1 97.75 145 THR A N 1
ATOM 1134 C CA . THR A 1 145 ? 9.148 20.172 22.172 1 97.75 145 THR A CA 1
ATOM 1135 C C . THR A 1 145 ? 10.398 20.594 22.953 1 97.75 145 THR A C 1
ATOM 1137 O O . THR A 1 145 ? 10.312 21.375 23.891 1 97.75 145 THR A O 1
ATOM 1140 N N . ASP A 1 146 ? 11.523 20.109 22.531 1 96.69 146 ASP A N 1
ATOM 1141 C CA . ASP A 1 146 ? 12.781 20.406 23.219 1 96.69 146 ASP A CA 1
ATOM 1142 C C . ASP A 1 146 ? 13.117 21.891 23.125 1 96.69 146 ASP A C 1
ATOM 1144 O O . ASP A 1 146 ? 13.562 22.484 24.109 1 96.69 146 ASP A O 1
ATOM 1148 N N . GLU A 1 147 ? 12.961 22.438 21.984 1 97.31 147 GLU A N 1
ATOM 1149 C CA . GLU A 1 147 ? 13.398 23.812 21.719 1 97.31 147 GLU A CA 1
ATOM 1150 C C . GLU A 1 147 ? 12.422 24.828 22.328 1 97.31 147 GLU A C 1
ATOM 1152 O O . GLU A 1 147 ? 12.844 25.875 22.828 1 97.31 147 GLU A O 1
ATOM 1157 N N . LEU A 1 148 ? 11.109 24.5 22.297 1 97.88 148 LEU A N 1
ATOM 1158 C CA . LEU A 1 148 ? 10.117 25.516 22.672 1 97.88 148 LEU A CA 1
ATOM 1159 C C . LEU A 1 148 ? 9.492 25.188 24.016 1 97.88 148 LEU A C 1
ATOM 1161 O O . LEU A 1 148 ? 8.789 26.016 24.594 1 97.88 148 LEU A O 1
ATOM 1165 N N . GLY A 1 149 ? 9.703 23.984 24.531 1 96.69 149 GLY A N 1
ATOM 1166 C CA . GLY A 1 149 ? 9.133 23.578 25.797 1 96.69 149 GLY A CA 1
ATOM 1167 C C . GLY A 1 149 ? 7.633 23.344 25.734 1 96.69 149 GLY A C 1
ATOM 1168 O O . GLY A 1 149 ? 6.914 23.594 26.703 1 96.69 149 GLY A O 1
ATOM 1169 N N . VAL A 1 150 ? 7.141 22.953 24.609 1 97.5 150 VAL A N 1
ATOM 1170 C CA . VAL A 1 150 ? 5.711 22.734 24.422 1 97.5 150 VAL A CA 1
ATOM 1171 C C . VAL A 1 150 ? 5.469 21.266 24.047 1 97.5 150 VAL A C 1
ATOM 1173 O O . VAL A 1 150 ? 6.348 20.609 23.484 1 97.5 150 VAL A O 1
ATOM 1176 N N . GLN A 1 151 ? 4.293 20.703 24.438 1 98 151 GLN A N 1
ATOM 1177 C CA . GLN A 1 151 ? 3.91 19.391 23.922 1 98 151 GLN A CA 1
ATOM 1178 C C . GLN A 1 151 ? 3.57 19.469 22.438 1 98 151 GLN A C 1
ATOM 1180 O O . GLN A 1 151 ? 2.723 20.266 22.016 1 98 151 GLN A O 1
ATOM 1185 N N . CYS A 1 152 ? 4.25 18.656 21.656 1 98.62 152 CYS A N 1
ATOM 1186 C CA . CYS A 1 152 ? 4.059 18.719 20.203 1 98.62 152 CYS A CA 1
ATOM 1187 C C . CYS A 1 152 ? 3.68 17.359 19.641 1 98.62 152 CYS A C 1
ATOM 1189 O O . CYS A 1 152 ? 4.391 16.375 19.859 1 98.62 152 CYS A O 1
ATOM 1191 N N . GLY A 1 153 ? 2.537 17.266 19 1 98.62 153 GLY A N 1
ATOM 1192 C CA . GLY A 1 153 ? 2.131 16.109 18.203 1 98.62 153 GLY A CA 1
ATOM 1193 C C . GLY A 1 153 ? 2.533 16.203 16.75 1 98.62 153 GLY A C 1
ATOM 1194 O O . GLY A 1 153 ? 3.391 17.016 16.391 1 98.62 153 GLY A O 1
ATOM 1195 N N . VAL A 1 154 ? 1.945 15.281 15.93 1 98.62 154 VAL A N 1
ATOM 1196 C CA . VAL A 1 154 ? 2.303 15.234 14.516 1 98.62 154 VAL A CA 1
ATOM 1197 C C . VAL A 1 154 ? 1.054 14.969 13.672 1 98.62 154 VAL A C 1
ATOM 1199 O O . VAL A 1 154 ? 0.158 14.234 14.094 1 98.62 154 VAL A O 1
ATOM 1202 N N . LEU A 1 155 ? 0.955 15.625 12.57 1 98.56 155 LEU A N 1
ATOM 1203 C CA . LEU A 1 155 ? -0.043 15.32 11.547 1 98.56 155 LEU A CA 1
ATOM 1204 C C . LEU A 1 155 ? 0.622 14.82 10.273 1 98.56 155 LEU A C 1
ATOM 1206 O O . LEU A 1 155 ? 1.492 15.492 9.719 1 98.56 155 LEU A O 1
ATOM 1210 N N . SER A 1 156 ? 0.292 13.617 9.875 1 97.44 156 SER A N 1
ATOM 1211 C CA . SER A 1 156 ? 0.816 12.992 8.664 1 97.44 156 SER A CA 1
ATOM 1212 C C . SER A 1 156 ? -0.224 12.086 8.016 1 97.44 156 SER A C 1
ATOM 1214 O O . SER A 1 156 ? -1.186 11.664 8.664 1 97.44 156 SER A O 1
ATOM 1216 N N . GLY A 1 157 ? -0.07 11.867 6.746 1 96.44 157 GLY A N 1
ATOM 1217 C CA . GLY A 1 157 ? -0.994 10.992 6.039 1 96.44 157 GLY A CA 1
ATOM 1218 C C . GLY A 1 157 ? -0.939 11.164 4.531 1 96.44 157 GLY A C 1
ATOM 1219 O O . GLY A 1 157 ? -0.053 11.852 4.012 1 96.44 157 GLY A O 1
ATOM 1220 N N . ALA A 1 158 ? -1.785 10.414 3.836 1 95.31 158 ALA A N 1
ATOM 1221 C CA . ALA A 1 158 ? -1.969 10.57 2.396 1 95.31 158 ALA A CA 1
ATOM 1222 C C . ALA A 1 158 ? -2.67 11.891 2.074 1 95.31 158 ALA A C 1
ATOM 1224 O O . ALA A 1 158 ? -3.881 11.914 1.848 1 95.31 158 ALA A O 1
ATOM 1225 N N . ASN A 1 159 ? -1.868 12.984 2.023 1 94.12 159 ASN A N 1
ATOM 1226 C CA . ASN A 1 159 ? -2.463 14.312 1.998 1 94.12 159 ASN A CA 1
ATOM 1227 C C . ASN A 1 159 ? -1.845 15.18 0.905 1 94.12 159 ASN A C 1
ATOM 1229 O O . ASN A 1 159 ? -1.204 16.188 1.198 1 94.12 159 ASN A O 1
ATOM 1233 N N . LEU A 1 160 ? -2.119 14.852 -0.299 1 93.5 160 LEU A N 1
ATOM 1234 C CA . LEU A 1 160 ? -1.775 15.805 -1.353 1 93.5 160 LEU A CA 1
ATOM 1235 C C . LEU A 1 160 ? -2.561 17.094 -1.192 1 93.5 160 LEU A C 1
ATOM 1237 O O . LEU A 1 160 ? -3.791 17.094 -1.278 1 93.5 160 LEU A O 1
ATOM 1241 N N . ALA A 1 161 ? -1.858 18.188 -1.073 1 93.94 161 ALA A N 1
ATOM 1242 C CA . ALA A 1 161 ? -2.408 19.469 -0.64 1 93.94 161 ALA A CA 1
ATOM 1243 C C . ALA A 1 161 ? -3.455 19.984 -1.626 1 93.94 161 ALA A C 1
ATOM 1245 O O . ALA A 1 161 ? -4.555 20.359 -1.226 1 93.94 161 ALA A O 1
ATOM 1246 N N . PRO A 1 162 ? -3.209 19.938 -2.945 1 93.12 162 PRO A N 1
ATOM 1247 C CA . PRO A 1 162 ? -4.195 20.484 -3.873 1 93.12 162 PRO A CA 1
ATOM 1248 C C . PRO A 1 162 ? -5.531 19.75 -3.826 1 93.12 162 PRO A C 1
ATOM 1250 O O . PRO A 1 162 ? -6.586 20.375 -3.988 1 93.12 162 PRO A O 1
ATOM 1253 N N . GLU A 1 163 ? -5.496 18.453 -3.602 1 95.25 163 GLU A N 1
ATOM 1254 C CA . GLU A 1 163 ? -6.73 17.672 -3.527 1 95.25 163 GLU A CA 1
ATOM 1255 C C . GLU A 1 163 ? -7.547 18.062 -2.297 1 95.25 163 GLU A C 1
ATOM 1257 O O . GLU A 1 163 ? -8.758 18.25 -2.391 1 95.25 163 GLU A O 1
ATOM 1262 N N . ILE A 1 164 ? -6.883 18.203 -1.21 1 96.88 164 ILE A N 1
ATOM 1263 C CA . ILE A 1 164 ? -7.562 18.578 0.028 1 96.88 164 ILE A CA 1
ATOM 1264 C C . ILE A 1 164 ? -8.078 20 -0.071 1 96.88 164 ILE A C 1
ATOM 1266 O O . ILE A 1 164 ? -9.203 20.297 0.343 1 96.88 164 ILE A O 1
ATOM 1270 N N . ALA A 1 165 ? -7.246 20.875 -0.604 1 97.38 165 ALA A N 1
ATOM 1271 C CA . ALA A 1 165 ? -7.621 22.281 -0.747 1 97.38 165 ALA A CA 1
ATOM 1272 C C . ALA A 1 165 ? -8.875 22.422 -1.6 1 97.38 165 ALA A C 1
ATOM 1274 O O . ALA A 1 165 ? -9.656 23.359 -1.407 1 97.38 165 ALA A O 1
ATOM 1275 N N . ARG A 1 166 ? -9.109 21.484 -2.449 1 95.88 166 ARG A N 1
ATOM 1276 C CA . ARG A 1 166 ? -10.25 21.547 -3.352 1 95.88 166 ARG A CA 1
ATOM 1277 C C . ARG A 1 166 ? -11.406 20.688 -2.836 1 95.88 166 ARG A C 1
ATOM 1279 O O . ARG A 1 166 ? -12.383 20.453 -3.553 1 95.88 166 ARG A O 1
ATOM 1286 N N . GLY A 1 167 ? -11.242 20.172 -1.683 1 95 167 GLY A N 1
ATOM 1287 C CA . GLY A 1 167 ? -12.336 19.516 -0.993 1 95 167 GLY A CA 1
ATOM 1288 C C . GLY A 1 167 ? -12.5 18.062 -1.392 1 95 167 GLY A C 1
ATOM 1289 O O . GLY A 1 167 ? -13.57 17.469 -1.203 1 95 167 GLY A O 1
ATOM 1290 N N . LYS A 1 168 ? -11.516 17.484 -1.983 1 94.75 168 LYS A N 1
ATOM 1291 C CA . LYS A 1 168 ? -11.578 16.062 -2.295 1 94.75 168 LYS A CA 1
ATOM 1292 C C . LYS A 1 168 ? -11.367 15.211 -1.043 1 94.75 168 LYS A C 1
ATOM 1294 O O . LYS A 1 168 ? -10.555 15.555 -0.186 1 94.75 168 LYS A O 1
ATOM 1299 N N . TRP A 1 169 ? -12.086 14.141 -0.984 1 94 169 TRP A N 1
ATOM 1300 C CA . TRP A 1 169 ? -12.102 13.297 0.209 1 94 169 TRP A CA 1
ATOM 1301 C C . TRP A 1 169 ? -10.719 12.719 0.482 1 94 169 TRP A C 1
ATOM 1303 O O . TRP A 1 169 ? -10.039 12.258 -0.438 1 94 169 TRP A O 1
ATOM 1313 N N . SER A 1 170 ? -10.328 12.758 1.732 1 95.31 170 SER A N 1
ATOM 1314 C CA . SER A 1 170 ? -9.039 12.234 2.186 1 95.31 170 SER A CA 1
ATOM 1315 C C . SER A 1 170 ? -9.086 11.867 3.664 1 95.31 170 SER A C 1
ATOM 1317 O O . SER A 1 170 ? -10.039 12.211 4.367 1 95.31 170 SER A O 1
ATOM 1319 N N . GLU A 1 171 ? -8.07 11.117 4.043 1 95.06 171 GLU A N 1
ATOM 1320 C CA . GLU A 1 171 ? -7.875 10.797 5.453 1 95.06 171 GLU A CA 1
ATOM 1321 C C . GLU A 1 171 ? -6.504 11.258 5.945 1 95.06 171 GLU A C 1
ATOM 1323 O O . GLU A 1 171 ? -5.566 11.375 5.152 1 95.06 171 GLU A O 1
ATOM 1328 N N . THR A 1 172 ? -6.441 11.523 7.203 1 97.44 172 THR A N 1
ATOM 1329 C CA . THR A 1 172 ? -5.16 11.875 7.809 1 97.44 172 THR A CA 1
ATOM 1330 C C . THR A 1 172 ? -5.059 11.32 9.227 1 97.44 172 THR A C 1
ATOM 1332 O O . THR A 1 172 ? -6.031 10.781 9.758 1 97.44 172 THR A O 1
ATOM 1335 N N . THR A 1 173 ? -3.822 11.305 9.758 1 98.19 173 THR A N 1
ATOM 1336 C CA . THR A 1 173 ? -3.533 10.891 11.133 1 98.19 173 THR A CA 1
ATOM 1337 C C . THR A 1 173 ? -2.945 12.055 11.93 1 98.19 173 THR A C 1
ATOM 1339 O O . THR A 1 173 ? -1.999 12.703 11.484 1 98.19 173 THR A O 1
ATOM 1342 N N . VAL A 1 174 ? -3.586 12.336 13.055 1 98.62 174 VAL A N 1
ATOM 1343 C CA . VAL A 1 174 ? -2.996 13.234 14.039 1 98.62 174 VAL A CA 1
ATOM 1344 C C . VAL A 1 174 ? -2.564 12.438 15.273 1 98.62 174 VAL A C 1
ATOM 1346 O O . VAL A 1 174 ? -3.395 11.812 15.938 1 98.62 174 VAL A O 1
ATOM 1349 N N . ALA A 1 175 ? -1.26 12.414 15.5 1 98.69 175 ALA A N 1
ATOM 1350 C CA . ALA A 1 175 ? -0.745 11.734 16.688 1 98.69 175 ALA A CA 1
ATOM 1351 C C . ALA A 1 175 ? -0.402 12.742 17.781 1 98.69 175 ALA A C 1
ATOM 1353 O O . ALA A 1 175 ? 0.282 13.734 17.531 1 98.69 175 ALA A O 1
ATOM 1354 N N . TYR A 1 176 ? -0.926 12.492 18.938 1 98.62 176 TYR A N 1
ATOM 1355 C CA . TYR A 1 176 ? -0.75 13.391 20.062 1 98.62 176 TYR A CA 1
ATOM 1356 C C . TYR A 1 176 ? -0.839 12.625 21.391 1 98.62 176 TYR A C 1
ATOM 1358 O O . TYR A 1 176 ? -1.696 11.75 21.547 1 98.62 176 TYR A O 1
ATOM 1366 N N . LYS A 1 177 ? 0.112 12.914 22.219 1 97.81 177 LYS A N 1
ATOM 1367 C CA . LYS A 1 177 ? 0.096 12.352 23.562 1 97.81 177 LYS A CA 1
ATOM 1368 C C . LYS A 1 177 ? -0.268 13.414 24.594 1 97.81 177 LYS A C 1
ATOM 1370 O O . LYS A 1 177 ? 0.351 14.477 24.641 1 97.81 177 LYS A O 1
ATOM 1375 N N . ILE A 1 178 ? -1.284 13.055 25.422 1 97.75 178 ILE A N 1
ATOM 1376 C CA . ILE A 1 178 ? -1.659 13.977 26.484 1 97.75 178 ILE A CA 1
ATOM 1377 C C . ILE A 1 178 ? -0.49 14.148 27.453 1 97.75 178 ILE A C 1
ATOM 1379 O O . ILE A 1 178 ? 0.004 13.172 28.016 1 97.75 178 ILE A O 1
ATOM 1383 N N . PRO A 1 179 ? -0.072 15.383 27.562 1 97.12 179 PRO A N 1
ATOM 1384 C CA . PRO A 1 179 ? 1.11 15.594 28.406 1 97.12 179 PRO A CA 1
ATOM 1385 C C . PRO A 1 179 ? 0.791 15.523 29.891 1 97.12 179 PRO A C 1
ATOM 1387 O O . PRO A 1 179 ? -0.378 15.586 30.281 1 97.12 179 PRO A O 1
ATOM 1390 N N . ALA A 1 180 ? 1.88 15.422 30.688 1 96.19 180 ALA A N 1
ATOM 1391 C CA . ALA A 1 180 ? 1.739 15.328 32.125 1 96.19 180 ALA A CA 1
ATOM 1392 C C . ALA A 1 180 ? 1.149 16.609 32.719 1 96.19 180 ALA A C 1
ATOM 1394 O O . ALA A 1 180 ? 0.428 16.562 33.719 1 96.19 180 ALA A O 1
ATOM 1395 N N . ASP A 1 181 ? 1.382 17.719 32.125 1 96.94 181 ASP A N 1
ATOM 1396 C CA . ASP A 1 181 ? 0.934 19 32.656 1 96.94 181 ASP A CA 1
ATOM 1397 C C . ASP A 1 181 ? -0.413 19.406 32.062 1 96.94 181 ASP A C 1
ATOM 1399 O O . ASP A 1 181 ? -0.799 20.578 32.094 1 96.94 181 ASP A O 1
ATOM 1403 N N . PHE A 1 182 ? -1.097 18.422 31.531 1 97.38 182 PHE A N 1
ATOM 1404 C CA . PHE A 1 182 ? -2.42 18.656 30.969 1 97.38 182 PHE A CA 1
ATOM 1405 C C . PHE A 1 182 ? -3.322 19.359 31.969 1 97.38 182 PHE A C 1
ATOM 1407 O O . PHE A 1 182 ? -3.42 18.953 33.125 1 97.38 182 PHE A O 1
ATOM 1414 N N . GLN A 1 183 ? -4.047 20.406 31.516 1 96.19 183 GLN A N 1
ATOM 1415 C CA . GLN A 1 183 ? -4.793 21.266 32.438 1 96.19 183 GLN A CA 1
ATOM 1416 C C . GLN A 1 183 ? -6.223 20.766 32.625 1 96.19 183 GLN A C 1
ATOM 1418 O O . GLN A 1 183 ? -6.973 21.281 33.438 1 96.19 183 GLN A O 1
ATOM 1423 N N . GLY A 1 184 ? -6.625 19.812 31.781 1 94.88 184 GLY A N 1
ATOM 1424 C CA . GLY A 1 184 ? -7.961 19.25 31.906 1 94.88 184 GLY A CA 1
ATOM 1425 C C . GLY A 1 184 ? -8.805 19.453 30.656 1 94.88 184 GLY A C 1
ATOM 1426 O O . GLY A 1 184 ? -8.5 20.312 29.828 1 94.88 184 GLY A O 1
ATOM 1427 N N . GLU A 1 185 ? -9.82 18.672 30.594 1 94 185 GLU A N 1
ATOM 1428 C CA . GLU A 1 185 ? -10.758 18.766 29.469 1 94 185 GLU A CA 1
ATOM 1429 C C . GLU A 1 185 ? -11.438 20.141 29.438 1 94 185 GLU A C 1
ATOM 1431 O O . GLU A 1 185 ? -11.859 20.641 30.484 1 94 185 GLU A O 1
ATOM 1436 N N . GLY A 1 186 ? -11.445 20.719 28.266 1 92.19 186 GLY A N 1
ATOM 1437 C CA . GLY A 1 186 ? -12.07 22.016 28.109 1 92.19 186 GLY A CA 1
ATOM 1438 C C . GLY A 1 186 ? -11.141 23.172 28.422 1 92.19 186 GLY A C 1
ATOM 1439 O O . GLY A 1 186 ? -11.445 24.328 28.125 1 92.19 186 GLY A O 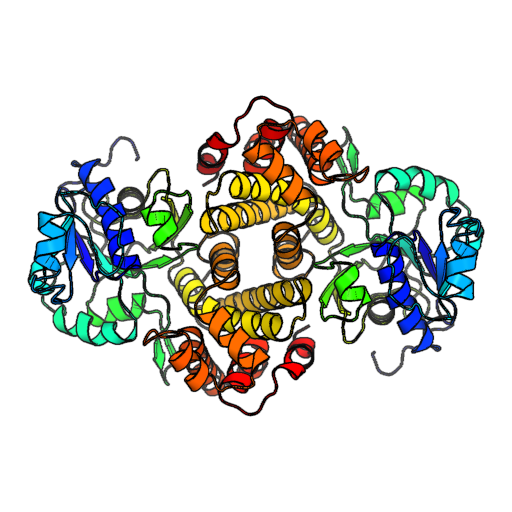1
ATOM 1440 N N . LYS A 1 187 ? -9.969 22.891 28.953 1 95.06 187 LYS A N 1
ATOM 1441 C CA . LYS A 1 187 ? -9.023 23.938 29.359 1 95.06 187 LYS A CA 1
ATOM 1442 C C . LYS A 1 187 ? -7.727 23.844 28.562 1 95.06 187 LYS A C 1
ATOM 1444 O O . LYS A 1 187 ? -6.918 24.766 28.562 1 95.06 187 LYS A O 1
ATOM 1449 N N . ASP A 1 188 ? -7.594 22.719 27.922 1 96.69 188 ASP A N 1
ATOM 1450 C CA . ASP A 1 188 ? -6.359 22.391 27.219 1 96.69 188 ASP A CA 1
ATOM 1451 C C . ASP A 1 188 ? -6.645 21.594 25.953 1 96.69 188 ASP A C 1
ATOM 1453 O O . ASP A 1 188 ? -7.777 21.156 25.719 1 96.69 188 ASP A O 1
ATOM 1457 N N . ILE A 1 189 ? -5.605 21.469 25.125 1 97.56 189 ILE A N 1
ATOM 1458 C CA . ILE A 1 189 ? -5.73 20.734 23.875 1 97.56 189 ILE A CA 1
ATOM 1459 C C . ILE A 1 189 ? -5.684 19.234 24.156 1 97.56 189 ILE A C 1
ATOM 1461 O O . ILE A 1 189 ? -4.75 18.75 24.797 1 97.56 189 ILE A O 1
ATOM 1465 N N . ASP A 1 190 ? -6.68 18.531 23.797 1 97.44 190 ASP A N 1
ATOM 1466 C CA . ASP A 1 190 ? -6.703 17.078 23.891 1 97.44 190 ASP A CA 1
ATOM 1467 C C . AS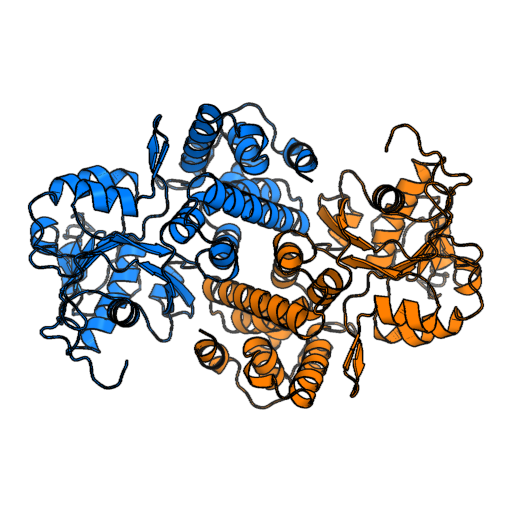P A 1 190 ? -7.137 16.453 22.562 1 97.44 190 ASP A C 1
ATOM 1469 O O . ASP A 1 190 ? -7.168 17.125 21.531 1 97.44 190 ASP A O 1
ATOM 1473 N N . HIS A 1 191 ? -7.379 15.195 22.562 1 97.94 191 HIS A N 1
ATOM 1474 C CA . HIS A 1 191 ? -7.707 14.461 21.359 1 97.94 191 HIS A CA 1
ATOM 1475 C C . HIS A 1 191 ? -9 14.984 20.734 1 97.94 191 HIS A C 1
ATOM 1477 O O . HIS A 1 191 ? -9.102 15.094 19.5 1 97.94 191 HIS A O 1
ATOM 1483 N N . PHE A 1 192 ? -9.922 15.281 21.578 1 96.56 192 PHE A N 1
ATOM 1484 C CA . PHE A 1 192 ? -11.203 15.797 21.094 1 96.56 192 PHE A CA 1
ATOM 1485 C C . PHE A 1 192 ? -11.016 17.125 20.391 1 96.56 192 PHE A C 1
ATOM 1487 O O . PHE A 1 192 ? -11.555 17.344 19.312 1 96.56 192 PHE A O 1
ATOM 1494 N N . VAL A 1 193 ? -10.273 18.016 20.984 1 97.75 193 VAL A N 1
ATOM 1495 C CA . VAL A 1 193 ? -10.039 19.344 20.438 1 97.75 193 VAL A CA 1
ATOM 1496 C C . VAL A 1 193 ? -9.305 19.234 19.109 1 97.75 193 VAL A C 1
ATOM 1498 O O . VAL A 1 193 ? -9.625 19.938 18.141 1 97.75 193 VAL A O 1
ATOM 1501 N N . LEU A 1 194 ? -8.336 18.328 19.047 1 98.62 194 LEU A N 1
ATOM 1502 C CA . LEU A 1 194 ? -7.57 18.156 17.828 1 98.62 194 LEU A CA 1
ATOM 1503 C C . LEU A 1 194 ? -8.453 17.609 16.703 1 98.62 194 LEU A C 1
ATOM 1505 O O . LEU A 1 194 ? -8.367 18.062 15.562 1 98.62 194 LEU A O 1
ATOM 1509 N N . LYS A 1 195 ? -9.258 16.656 17 1 97.94 195 LYS A N 1
ATOM 1510 C CA . LYS A 1 195 ? -10.188 16.141 16 1 97.94 195 LYS A CA 1
ATOM 1511 C C . LYS A 1 195 ? -11.117 17.25 15.5 1 97.94 195 LYS A C 1
ATOM 1513 O O . LYS A 1 195 ? -11.336 17.375 14.297 1 97.94 195 LYS A O 1
ATOM 1518 N N . ALA A 1 196 ? -11.641 18.016 16.438 1 97.56 196 ALA A N 1
ATOM 1519 C CA . ALA A 1 196 ? -12.547 19.094 16.078 1 97.56 196 ALA A CA 1
ATOM 1520 C C . ALA A 1 196 ? -11.836 20.141 15.211 1 97.56 196 ALA A C 1
ATOM 1522 O O . ALA A 1 196 ? -12.445 20.734 14.32 1 97.56 196 ALA A O 1
ATOM 1523 N N . ALA A 1 197 ? -10.594 20.359 15.469 1 98.56 197 ALA A N 1
ATOM 1524 C CA . ALA A 1 197 ? -9.828 21.391 14.766 1 98.56 197 ALA A CA 1
ATOM 1525 C C . ALA A 1 197 ? -9.555 20.969 13.328 1 98.56 197 ALA A C 1
ATOM 1527 O O . ALA A 1 197 ? -9.547 21.812 12.422 1 98.56 197 ALA A O 1
ATOM 1528 N N . PHE A 1 198 ? -9.398 19.672 13.062 1 98.62 198 PHE A N 1
ATOM 1529 C CA . PHE A 1 198 ? -8.852 19.281 11.766 1 98.62 198 PHE A CA 1
ATOM 1530 C C . PHE A 1 198 ? -9.898 18.531 10.945 1 98.62 198 PHE A C 1
ATOM 1532 O O . PHE A 1 198 ? -9.844 18.547 9.711 1 98.62 198 PHE A O 1
ATOM 1539 N N . HIS A 1 199 ? -10.867 17.953 11.547 1 97.19 199 HIS A N 1
ATOM 1540 C CA . HIS A 1 199 ? -11.773 17.047 10.852 1 97.19 199 HIS A CA 1
ATOM 1541 C C . HIS A 1 199 ? -12.789 17.828 10.023 1 97.19 199 HIS A C 1
ATOM 1543 O O . HIS A 1 199 ? -13.383 18.797 10.5 1 97.19 199 HIS A O 1
ATOM 1549 N N . ARG A 1 200 ? -12.93 17.5 8.844 1 95.56 200 ARG A N 1
ATOM 1550 C CA . ARG A 1 200 ? -13.953 17.953 7.906 1 95.56 200 ARG A CA 1
ATOM 1551 C C . ARG A 1 200 ? -14.57 16.781 7.156 1 95.56 200 ARG A C 1
ATOM 1553 O O . ARG A 1 200 ? -14 15.695 7.117 1 95.56 200 ARG A O 1
ATOM 1560 N N . PRO A 1 201 ? -15.727 17 6.551 1 92.75 201 PRO A N 1
ATOM 1561 C CA . PRO A 1 201 ? -16.328 15.922 5.75 1 92.75 201 PRO A CA 1
ATOM 1562 C C . PRO A 1 201 ? -15.383 15.414 4.66 1 92.75 201 PRO A C 1
ATOM 1564 O O . PRO A 1 201 ? -15.414 14.227 4.324 1 92.75 201 PRO A O 1
ATOM 1567 N N . TYR A 1 202 ? -14.516 16.266 4.113 1 93.69 202 TYR A N 1
ATOM 1568 C CA . TYR A 1 202 ? -13.625 15.852 3.031 1 93.69 202 TYR A CA 1
ATOM 1569 C C . TYR A 1 202 ? -12.234 15.523 3.561 1 93.69 202 TYR A C 1
ATOM 1571 O O . TYR A 1 202 ? -11.352 15.141 2.797 1 93.69 202 TYR A O 1
ATOM 1579 N N . PHE A 1 203 ? -12.062 15.695 4.801 1 96.44 203 PHE A N 1
ATOM 1580 C CA . PHE A 1 203 ? -10.773 15.484 5.445 1 96.44 203 PHE A CA 1
ATOM 1581 C C . PHE A 1 203 ? -10.945 14.742 6.77 1 96.44 203 PHE A C 1
ATOM 1583 O O . PHE A 1 203 ? -10.945 15.367 7.836 1 96.44 203 PHE A O 1
ATOM 1590 N N . HIS A 1 204 ? -10.953 13.383 6.719 1 95.38 204 HIS A N 1
ATOM 1591 C CA . HIS A 1 204 ? -11.258 12.562 7.887 1 95.38 204 HIS A CA 1
ATOM 1592 C C . HIS A 1 204 ? -10.023 12.375 8.766 1 95.38 204 HIS A C 1
ATOM 1594 O O . HIS A 1 204 ? -8.977 11.953 8.281 1 95.38 204 HIS A O 1
ATOM 1600 N N . VAL A 1 205 ? -10.211 12.648 10.047 1 96.69 205 VAL A N 1
ATOM 1601 C CA . VAL A 1 205 ? -9.07 12.656 10.953 1 96.69 205 VAL A CA 1
ATOM 1602 C C . VAL A 1 205 ? -9.219 11.531 11.969 1 96.69 205 VAL A C 1
ATOM 1604 O O . VAL A 1 205 ? -10.281 11.367 12.578 1 96.69 205 VAL A O 1
ATOM 1607 N N . ARG A 1 206 ? -8.242 10.758 12.109 1 96.12 206 ARG A N 1
ATOM 1608 C CA . ARG A 1 206 ? -8.07 9.883 13.266 1 96.12 206 ARG A CA 1
ATOM 1609 C C . ARG A 1 206 ? -6.977 10.406 14.188 1 96.12 206 ARG A C 1
ATOM 1611 O O . ARG A 1 206 ? -5.883 10.758 13.734 1 96.12 206 ARG A O 1
ATOM 1618 N N . VAL A 1 207 ? -7.312 10.516 15.445 1 97.94 207 VAL A N 1
ATOM 1619 C CA . VAL A 1 207 ? -6.34 10.961 16.438 1 97.94 207 VAL A CA 1
ATOM 1620 C C . VAL A 1 207 ? -5.797 9.75 17.203 1 97.94 207 VAL A C 1
ATOM 1622 O O . VAL A 1 207 ? -6.566 8.961 17.75 1 97.94 207 VAL A O 1
ATOM 1625 N N . VAL A 1 208 ? -4.484 9.562 17.219 1 97.88 208 VAL A N 1
ATOM 1626 C CA . VAL A 1 208 ? -3.852 8.43 17.875 1 97.88 208 VAL A CA 1
ATOM 1627 C C . VAL A 1 208 ? -2.779 8.922 18.844 1 97.88 208 VAL A C 1
ATOM 1629 O O . VAL A 1 208 ? -2.535 10.125 18.953 1 97.88 208 VAL A O 1
ATOM 1632 N N . ASP A 1 209 ? -2.121 7.996 19.562 1 97.56 209 ASP A N 1
ATOM 1633 C CA . ASP A 1 209 ? -1.127 8.359 20.578 1 97.56 209 ASP A CA 1
ATOM 1634 C C . ASP A 1 209 ? 0.29 8.195 20.031 1 97.56 209 ASP A C 1
ATOM 1636 O O . ASP A 1 209 ? 1.247 8.719 20.609 1 97.56 209 ASP A O 1
ATOM 1640 N N . ASP A 1 210 ? 0.46 7.551 18.906 1 97.94 210 ASP A N 1
ATOM 1641 C CA . ASP A 1 210 ? 1.768 7.094 18.438 1 97.94 210 ASP A CA 1
ATOM 1642 C C . ASP A 1 210 ? 2.48 8.18 17.641 1 97.94 210 ASP A C 1
ATOM 1644 O O . ASP A 1 210 ? 2.641 8.062 16.422 1 97.94 210 ASP A O 1
ATOM 1648 N N . ILE A 1 211 ? 3.084 9.125 18.297 1 98 211 ILE A N 1
ATOM 1649 C CA . ILE A 1 211 ? 3.785 10.25 17.703 1 98 211 ILE A CA 1
ATOM 1650 C C . ILE A 1 211 ? 5.004 9.75 16.922 1 98 211 ILE A C 1
ATOM 1652 O O . ILE A 1 211 ? 5.234 10.156 15.781 1 98 211 ILE A O 1
ATOM 1656 N N . ASP A 1 212 ? 5.73 8.875 17.516 1 97.62 212 ASP A N 1
ATOM 1657 C CA . ASP A 1 212 ? 6.965 8.375 16.906 1 97.62 212 ASP A CA 1
ATOM 1658 C C . ASP A 1 212 ? 6.68 7.633 15.602 1 97.62 212 ASP A C 1
ATOM 1660 O O . ASP A 1 212 ? 7.273 7.941 14.57 1 97.62 212 ASP A O 1
ATOM 1664 N N . GLY A 1 213 ? 5.762 6.637 15.664 1 98.19 213 GLY A N 1
ATOM 1665 C CA . GLY A 1 213 ? 5.426 5.879 14.469 1 98.19 213 GLY A CA 1
ATOM 1666 C C . GLY A 1 213 ? 4.898 6.742 13.336 1 98.19 213 GLY A C 1
ATOM 1667 O O . GLY A 1 213 ? 5.301 6.578 12.188 1 98.19 213 GLY A O 1
ATOM 1668 N N . THR A 1 214 ? 4.039 7.676 13.703 1 98.19 214 THR A N 1
ATOM 1669 C CA . THR A 1 214 ? 3.457 8.57 12.711 1 98.19 214 THR A CA 1
ATOM 1670 C C . THR A 1 214 ? 4.535 9.445 12.07 1 98.19 214 THR A C 1
ATOM 1672 O O . THR A 1 214 ? 4.512 9.688 10.859 1 98.19 214 THR A O 1
ATOM 1675 N N . SER A 1 215 ? 5.504 9.914 12.867 1 97.62 215 SER A N 1
ATOM 1676 C CA . SER A 1 215 ? 6.605 10.742 12.383 1 97.62 215 SER A CA 1
ATOM 1677 C C . SER A 1 215 ? 7.52 9.953 11.445 1 97.62 215 SER A C 1
ATOM 1679 O O . SER A 1 215 ? 7.891 10.445 10.375 1 97.62 215 SER A O 1
ATOM 1681 N N . VAL A 1 216 ? 7.852 8.742 11.852 1 97.75 216 VAL A N 1
ATOM 1682 C CA . VAL A 1 216 ? 8.766 7.902 11.086 1 97.75 216 VAL A CA 1
ATOM 1683 C C . VAL A 1 216 ? 8.133 7.551 9.742 1 97.75 216 VAL A C 1
ATOM 1685 O O . VAL A 1 216 ? 8.805 7.586 8.703 1 97.75 216 VAL A O 1
ATOM 1688 N N . ALA A 1 217 ? 6.867 7.203 9.758 1 97.88 217 ALA A N 1
ATOM 1689 C CA . ALA A 1 217 ? 6.152 6.867 8.523 1 97.88 217 ALA A CA 1
ATOM 1690 C C . ALA A 1 217 ? 6.262 7.996 7.504 1 97.88 217 ALA A C 1
ATOM 1692 O O . ALA A 1 217 ? 6.59 7.758 6.34 1 97.88 217 ALA A O 1
ATOM 1693 N N . GLY A 1 218 ? 6.066 9.195 7.941 1 95.5 218 GLY A N 1
ATOM 1694 C CA . GLY A 1 218 ? 6.129 10.344 7.055 1 95.5 218 GLY A CA 1
ATOM 1695 C C . GLY A 1 218 ? 7.535 10.648 6.574 1 95.5 218 GLY A C 1
ATOM 1696 O O . GLY A 1 218 ? 7.727 11.117 5.449 1 95.5 218 GLY A O 1
ATOM 1697 N N . ALA A 1 219 ? 8.469 10.367 7.359 1 95.12 219 ALA A N 1
ATOM 1698 C CA . ALA A 1 219 ? 9.852 10.75 7.07 1 95.12 219 ALA A CA 1
ATOM 1699 C C . ALA A 1 219 ? 10.484 9.812 6.055 1 95.12 219 ALA A C 1
ATOM 1701 O O . ALA A 1 219 ? 11.219 10.242 5.168 1 95.12 219 ALA A O 1
ATOM 1702 N N . LEU A 1 220 ? 10.203 8.516 6.148 1 97.69 220 LEU A N 1
ATOM 1703 C CA . LEU A 1 220 ? 11.008 7.531 5.434 1 97.69 220 LEU A CA 1
ATOM 1704 C C . LEU A 1 220 ? 10.375 7.176 4.098 1 97.69 220 LEU A C 1
ATOM 1706 O O . LEU A 1 220 ? 11.031 6.602 3.225 1 97.69 220 LEU A O 1
ATOM 1710 N N . LYS A 1 221 ? 9.102 7.527 3.941 1 97.25 221 LYS A N 1
ATOM 1711 C CA . LYS A 1 221 ? 8.383 7.152 2.729 1 97.25 221 LYS A CA 1
ATOM 1712 C C . LYS A 1 221 ? 9.055 7.727 1.487 1 97.25 221 LYS A C 1
ATOM 1714 O O . LYS A 1 221 ? 9.008 7.129 0.411 1 97.25 221 LYS A O 1
ATOM 1719 N N . ASN A 1 222 ? 9.766 8.852 1.636 1 95.56 222 ASN A N 1
ATOM 1720 C CA . ASN A 1 222 ? 10.367 9.531 0.494 1 95.56 222 ASN A CA 1
ATOM 1721 C C . ASN A 1 222 ? 11.562 8.758 -0.052 1 95.56 222 ASN A C 1
ATOM 1723 O O . ASN A 1 222 ? 11.852 8.82 -1.247 1 95.56 222 ASN A O 1
ATOM 1727 N N . ILE A 1 223 ? 12.289 8.031 0.814 1 97.81 223 ILE A N 1
ATOM 1728 C CA . ILE A 1 223 ? 13.367 7.164 0.345 1 97.81 223 ILE A CA 1
ATOM 1729 C C . ILE A 1 223 ? 12.797 6.07 -0.552 1 97.81 223 ILE A C 1
ATOM 1731 O O . ILE A 1 223 ? 13.344 5.785 -1.619 1 97.81 223 ILE A O 1
ATOM 1735 N N . VAL A 1 224 ? 11.711 5.492 -0.109 1 98.44 224 VAL A N 1
ATOM 1736 C CA . VAL A 1 224 ? 11.055 4.426 -0.859 1 98.44 224 VAL A CA 1
ATOM 1737 C C . VAL A 1 224 ? 10.586 4.961 -2.209 1 98.44 224 VAL A C 1
ATOM 1739 O O . VAL A 1 224 ? 10.703 4.281 -3.23 1 98.44 224 VAL A O 1
ATOM 1742 N N . ALA A 1 225 ? 10.109 6.207 -2.211 1 98.12 225 ALA A N 1
ATOM 1743 C CA . ALA A 1 225 ? 9.609 6.828 -3.436 1 98.12 225 ALA A CA 1
ATOM 1744 C C . ALA A 1 225 ? 10.727 6.992 -4.461 1 98.12 225 ALA A C 1
ATOM 1746 O O . ALA A 1 225 ? 10.5 6.832 -5.664 1 98.12 225 ALA A O 1
ATOM 1747 N N . ILE A 1 226 ? 11.898 7.316 -4.023 1 98.19 226 ILE A N 1
ATOM 1748 C CA . ILE A 1 226 ? 13.031 7.41 -4.938 1 98.19 226 ILE A CA 1
ATOM 1749 C C . ILE A 1 226 ? 13.289 6.047 -5.574 1 98.19 226 ILE A C 1
ATOM 1751 O O . ILE A 1 226 ? 13.484 5.945 -6.785 1 98.19 226 ILE A O 1
ATOM 1755 N N . ALA A 1 227 ? 13.312 5.023 -4.754 1 98.19 227 ALA A N 1
ATOM 1756 C CA . ALA A 1 227 ? 13.555 3.67 -5.242 1 98.19 227 ALA A CA 1
ATOM 1757 C C . ALA A 1 227 ? 12.477 3.25 -6.242 1 98.19 227 ALA A C 1
ATOM 1759 O O . ALA A 1 227 ? 12.766 2.57 -7.227 1 98.19 227 ALA A O 1
ATOM 1760 N N . VAL A 1 228 ? 11.242 3.611 -5.988 1 98.19 228 VAL A N 1
ATOM 1761 C CA . VAL A 1 228 ? 10.156 3.361 -6.93 1 98.19 228 VAL A CA 1
ATOM 1762 C C . VAL A 1 228 ? 10.445 4.062 -8.25 1 98.19 228 VAL A C 1
ATOM 1764 O O . VAL A 1 228 ? 10.195 3.508 -9.328 1 98.19 228 VAL A O 1
ATOM 1767 N N . GLY A 1 229 ? 10.969 5.309 -8.156 1 98.06 229 GLY A N 1
ATOM 1768 C CA . GLY A 1 229 ? 11.375 6.016 -9.359 1 98.06 229 GLY A CA 1
ATOM 1769 C C . GLY A 1 229 ? 12.406 5.262 -10.18 1 98.06 229 GLY A C 1
ATOM 1770 O O . GLY A 1 229 ? 12.336 5.238 -11.406 1 98.06 229 GLY A O 1
ATOM 1771 N N . PHE A 1 230 ? 13.414 4.594 -9.492 1 97.75 230 PHE A N 1
ATOM 1772 C CA . PHE A 1 230 ? 14.414 3.785 -10.18 1 97.75 230 PHE A CA 1
ATOM 1773 C C . PHE A 1 230 ? 13.75 2.707 -11.023 1 97.75 230 PHE A C 1
ATOM 1775 O O . PHE A 1 230 ? 14.062 2.559 -12.211 1 97.75 230 PHE A O 1
ATOM 1782 N N . VAL A 1 231 ? 12.797 2.035 -10.43 1 95.94 231 VAL A N 1
ATOM 1783 C CA . VAL A 1 231 ? 12.156 0.894 -11.078 1 95.94 231 VAL A CA 1
ATOM 1784 C C . VAL A 1 231 ? 11.297 1.374 -12.242 1 95.94 231 VAL A C 1
ATOM 1786 O O . VAL A 1 231 ? 11.25 0.727 -13.297 1 95.94 231 VAL A O 1
ATOM 1789 N N . GLU A 1 232 ? 10.648 2.463 -12.078 1 96.19 232 GLU A N 1
ATOM 1790 C CA . GLU A 1 232 ? 9.852 3.029 -13.164 1 96.19 232 GLU A CA 1
ATOM 1791 C C . GLU A 1 232 ? 10.727 3.439 -14.336 1 96.19 232 GLU A C 1
ATOM 1793 O O . GLU A 1 232 ? 10.383 3.191 -15.492 1 96.19 232 GLU A O 1
ATOM 1798 N N . GLY A 1 233 ? 11.789 4.09 -14.016 1 96.81 233 GLY A N 1
ATOM 1799 C CA . GLY A 1 233 ? 12.68 4.566 -15.062 1 96.81 233 GLY A CA 1
ATOM 1800 C C . GLY A 1 233 ? 13.289 3.445 -15.883 1 96.81 233 GLY A C 1
ATOM 1801 O O . GLY A 1 233 ? 13.57 3.621 -17.078 1 96.81 233 GLY A O 1
ATOM 1802 N N . LEU A 1 234 ? 13.5 2.334 -15.25 1 95.81 234 LEU A N 1
ATOM 1803 C CA . LEU A 1 234 ? 14.07 1.183 -15.93 1 95.81 234 LEU A CA 1
ATOM 1804 C C . LEU A 1 234 ? 12.984 0.313 -16.547 1 95.81 234 LEU A C 1
ATOM 1806 O O . LEU A 1 234 ? 13.273 -0.744 -17.109 1 95.81 234 LEU A O 1
ATOM 1810 N N . LYS A 1 235 ? 11.719 0.667 -16.359 1 95.31 235 LYS A N 1
ATOM 1811 C CA . LYS A 1 235 ? 10.555 0.004 -16.953 1 95.31 235 LYS A CA 1
ATOM 1812 C C . LYS A 1 235 ? 10.43 -1.431 -16.438 1 95.31 235 LYS A C 1
ATOM 1814 O O . LYS A 1 235 ? 10.195 -2.352 -17.234 1 95.31 235 LYS A O 1
ATOM 1819 N N . TRP A 1 236 ? 10.641 -1.626 -15.203 1 94.81 236 TRP A N 1
ATOM 1820 C CA . TRP A 1 236 ? 10.57 -2.959 -14.617 1 94.81 236 TRP A CA 1
ATOM 1821 C C . TRP A 1 236 ? 9.125 -3.365 -14.359 1 94.81 236 TRP A C 1
ATOM 1823 O O . TRP A 1 236 ? 8.844 -4.535 -14.078 1 94.81 236 TRP A O 1
ATOM 1833 N N . GLY A 1 237 ? 8.203 -2.438 -14.469 1 93.94 237 GLY A N 1
ATOM 1834 C CA . GLY A 1 237 ? 6.789 -2.773 -14.406 1 93.94 237 GLY A CA 1
ATOM 1835 C C . GLY A 1 237 ? 6.195 -2.594 -13.023 1 93.94 237 GLY A C 1
ATOM 1836 O O . GLY A 1 237 ? 6.883 -2.162 -12.094 1 93.94 237 GLY A O 1
ATOM 1837 N N . ASP A 1 238 ? 4.887 -2.916 -12.867 1 94.75 238 ASP A N 1
ATOM 1838 C CA . ASP A 1 238 ? 4.102 -2.656 -11.664 1 94.75 238 ASP A CA 1
ATOM 1839 C C . ASP A 1 238 ? 4.418 -3.672 -10.57 1 94.75 238 ASP A C 1
ATOM 1841 O O . ASP A 1 238 ? 4.332 -3.357 -9.383 1 94.75 238 ASP A O 1
ATOM 1845 N N . ASN A 1 239 ? 4.809 -4.895 -10.953 1 96.38 239 ASN A N 1
ATOM 1846 C CA . ASN A 1 239 ? 5.188 -5.887 -9.945 1 96.38 239 ASN A CA 1
ATOM 1847 C C . ASN A 1 239 ? 6.387 -5.426 -9.125 1 96.38 239 ASN A C 1
ATOM 1849 O O . ASN A 1 239 ? 6.375 -5.523 -7.898 1 96.38 239 ASN A O 1
ATOM 1853 N N . ALA A 1 240 ? 7.363 -4.906 -9.859 1 96.25 240 ALA A N 1
ATOM 1854 C CA . ALA A 1 240 ? 8.578 -4.434 -9.195 1 96.25 240 ALA A CA 1
ATOM 1855 C C . ALA A 1 240 ? 8.281 -3.225 -8.312 1 96.25 240 ALA A C 1
ATOM 1857 O O . ALA A 1 240 ? 8.797 -3.121 -7.199 1 96.25 240 ALA A O 1
ATOM 1858 N N . LYS A 1 241 ? 7.469 -2.336 -8.844 1 96.56 241 LYS A N 1
ATOM 1859 C CA . LYS A 1 241 ? 7.07 -1.153 -8.086 1 96.56 241 LYS A CA 1
ATOM 1860 C C . LYS A 1 241 ? 6.422 -1.543 -6.762 1 96.56 241 LYS A C 1
ATOM 1862 O O . LYS A 1 241 ? 6.77 -0.999 -5.715 1 96.56 241 LYS A O 1
ATOM 1867 N N . ALA A 1 242 ? 5.512 -2.486 -6.816 1 97.06 242 ALA A N 1
ATOM 1868 C CA . ALA A 1 242 ? 4.801 -2.949 -5.629 1 97.06 242 ALA A CA 1
ATOM 1869 C C . ALA A 1 242 ? 5.75 -3.648 -4.66 1 97.06 242 ALA A C 1
ATOM 1871 O O . ALA A 1 242 ? 5.609 -3.52 -3.441 1 97.06 242 ALA A O 1
ATOM 1872 N N . ALA A 1 243 ? 6.688 -4.375 -5.203 1 96.5 243 ALA A N 1
ATOM 1873 C CA . ALA A 1 243 ? 7.676 -5.043 -4.363 1 96.5 243 ALA A CA 1
ATOM 1874 C C . ALA A 1 243 ? 8.508 -4.031 -3.576 1 96.5 243 ALA A C 1
ATOM 1876 O O . ALA A 1 243 ? 8.766 -4.223 -2.387 1 96.5 243 ALA A O 1
ATOM 1877 N N . ILE A 1 244 ? 8.938 -2.986 -4.246 1 97.44 244 ILE A N 1
ATOM 1878 C CA . ILE A 1 244 ? 9.727 -1.943 -3.602 1 97.44 244 ILE A CA 1
ATOM 1879 C C . ILE A 1 244 ? 8.914 -1.3 -2.479 1 97.44 244 ILE A C 1
ATOM 1881 O O . ILE A 1 244 ? 9.438 -1.063 -1.386 1 97.44 244 ILE A O 1
ATOM 1885 N N . MET A 1 245 ? 7.664 -1.008 -2.734 1 97.94 245 MET A N 1
ATOM 1886 C CA . MET A 1 245 ? 6.812 -0.394 -1.72 1 97.94 245 MET A CA 1
ATOM 1887 C C . MET A 1 245 ? 6.66 -1.312 -0.512 1 97.94 245 MET A C 1
ATOM 1889 O O . MET A 1 245 ? 6.684 -0.85 0.631 1 97.94 245 MET A O 1
ATOM 1893 N N . ARG A 1 246 ? 6.469 -2.584 -0.759 1 97.56 246 ARG A N 1
ATOM 1894 C CA . ARG A 1 246 ? 6.324 -3.535 0.339 1 97.56 246 ARG A CA 1
ATOM 1895 C C . ARG A 1 246 ? 7.594 -3.59 1.185 1 97.56 246 ARG A C 1
ATOM 1897 O O . ARG A 1 246 ? 7.531 -3.477 2.41 1 97.56 246 ARG A O 1
ATOM 1904 N N . VAL A 1 247 ? 8.734 -3.773 0.521 1 97.06 247 VAL A N 1
ATOM 1905 C CA . VAL A 1 247 ? 10 -3.844 1.237 1 97.06 247 VAL A CA 1
ATOM 1906 C C . VAL A 1 247 ? 10.234 -2.541 1.999 1 97.06 247 VAL A C 1
ATOM 1908 O O . VAL A 1 247 ? 10.695 -2.559 3.145 1 97.06 247 VAL A O 1
ATOM 1911 N N . GLY A 1 248 ? 9.938 -1.431 1.337 1 98.12 248 GLY A N 1
ATOM 1912 C CA . GLY A 1 248 ? 10.062 -0.138 1.993 1 98.12 248 GLY A CA 1
ATOM 1913 C C . GLY A 1 248 ? 9.203 -0.021 3.24 1 98.12 248 GLY A C 1
ATOM 1914 O O . GLY A 1 248 ? 9.648 0.517 4.258 1 98.12 248 GLY A O 1
ATOM 1915 N N . LEU A 1 249 ? 7.984 -0.484 3.148 1 98.19 249 LEU A N 1
ATOM 1916 C CA . LEU A 1 249 ? 7.09 -0.485 4.301 1 98.19 249 LEU A CA 1
ATOM 1917 C C . LEU A 1 249 ? 7.672 -1.312 5.441 1 98.19 249 LEU A C 1
ATOM 1919 O O . LEU A 1 249 ? 7.66 -0.882 6.594 1 98.19 249 LEU A O 1
ATOM 1923 N N . LEU A 1 250 ? 8.203 -2.465 5.152 1 97.5 250 LEU A N 1
ATOM 1924 C CA . LEU A 1 250 ? 8.781 -3.344 6.16 1 97.5 250 LEU A CA 1
ATOM 1925 C C . LEU A 1 250 ? 9.992 -2.691 6.82 1 97.5 250 LEU A C 1
ATOM 1927 O O . LEU A 1 250 ? 10.148 -2.752 8.039 1 97.5 250 LEU A O 1
ATOM 1931 N N . GLU A 1 251 ? 10.828 -2.105 5.992 1 97.94 251 GLU A N 1
ATOM 1932 C CA . GLU A 1 251 ? 12.016 -1.457 6.555 1 97.94 251 GLU A CA 1
ATOM 1933 C C . GLU A 1 251 ? 11.625 -0.239 7.387 1 97.94 251 GLU A C 1
ATOM 1935 O O . GLU A 1 251 ? 12.281 0.068 8.383 1 97.94 251 GLU A O 1
ATOM 1940 N N . THR A 1 252 ? 10.57 0.434 6.973 1 98.44 252 THR A N 1
ATOM 1941 C CA . THR A 1 252 ? 10.078 1.56 7.762 1 98.44 252 THR A CA 1
ATOM 1942 C C . THR A 1 252 ? 9.602 1.092 9.133 1 98.44 252 THR A C 1
ATOM 1944 O O . THR A 1 252 ? 9.922 1.704 10.156 1 98.44 252 THR A O 1
ATOM 1947 N N . ILE A 1 253 ? 8.844 0.03 9.148 1 98 253 ILE A N 1
ATOM 1948 C CA . ILE A 1 253 ? 8.359 -0.542 10.398 1 98 253 ILE A CA 1
ATOM 1949 C C . ILE A 1 253 ? 9.547 -0.969 11.258 1 98 253 ILE A C 1
ATOM 1951 O O . ILE A 1 253 ? 9.602 -0.655 12.453 1 98 253 ILE A O 1
ATOM 1955 N N . LYS A 1 254 ? 10.469 -1.65 10.664 1 97.56 254 LYS A N 1
ATOM 1956 C CA . LYS A 1 254 ? 11.656 -2.109 11.391 1 97.56 254 LYS A CA 1
ATOM 1957 C C . LYS A 1 254 ? 12.453 -0.934 11.945 1 97.56 254 LYS A C 1
ATOM 1959 O O . LYS A 1 254 ? 12.906 -0.972 13.094 1 97.56 254 LYS A O 1
ATOM 1964 N N . PHE A 1 255 ? 12.664 0.062 11.117 1 98.06 255 PHE A N 1
ATOM 1965 C CA . PHE A 1 255 ? 13.367 1.265 11.555 1 98.06 255 PHE A CA 1
ATOM 1966 C C . PHE A 1 255 ? 12.688 1.881 12.766 1 98.06 255 PHE A C 1
ATOM 1968 O O . PHE A 1 255 ? 13.352 2.213 13.75 1 98.06 255 PHE A O 1
ATOM 1975 N N . SER A 1 256 ? 11.375 2.045 12.68 1 98 256 SER A N 1
ATOM 1976 C CA . SER A 1 256 ? 10.602 2.662 13.75 1 98 256 SER A CA 1
ATOM 1977 C C . SER A 1 256 ? 10.727 1.874 15.047 1 98 256 SER A C 1
ATOM 1979 O O . SER A 1 256 ? 10.992 2.449 16.109 1 98 256 SER A O 1
ATOM 1981 N N . THR A 1 257 ? 10.531 0.566 15.008 1 96.69 257 THR A N 1
ATOM 1982 C CA . THR A 1 257 ? 10.547 -0.258 16.219 1 96.69 257 THR A CA 1
ATOM 1983 C C . THR A 1 257 ? 11.969 -0.367 16.766 1 96.69 257 THR A C 1
ATOM 1985 O O . THR A 1 257 ? 12.156 -0.566 17.969 1 96.69 257 THR A O 1
ATOM 1988 N N . THR A 1 258 ? 12.984 -0.2 15.898 1 97.06 258 THR A N 1
ATOM 1989 C CA . THR A 1 258 ? 14.375 -0.28 16.312 1 97.06 258 THR A CA 1
ATOM 1990 C C . THR A 1 258 ? 14.805 1 17.016 1 97.06 258 THR A C 1
ATOM 1992 O O . THR A 1 258 ? 15.414 0.946 18.094 1 97.06 258 THR A O 1
ATOM 1995 N N . PHE A 1 259 ? 14.453 2.139 16.484 1 97.25 259 PHE A N 1
ATOM 1996 C CA . PHE A 1 259 ? 15.016 3.393 16.953 1 97.25 259 PHE A CA 1
ATOM 1997 C C . PHE A 1 259 ? 14 4.156 17.812 1 97.25 259 PHE A C 1
ATOM 1999 O O . PHE A 1 259 ? 14.367 5.094 18.516 1 97.25 259 PHE A O 1
ATOM 2006 N N . PHE A 1 260 ? 12.75 3.822 17.734 1 97.06 260 PHE A N 1
ATOM 2007 C CA . PHE A 1 260 ? 11.664 4.375 18.547 1 97.06 260 PHE A CA 1
ATOM 2008 C C . PHE A 1 260 ? 10.836 3.264 19.172 1 97.06 260 PHE A C 1
ATOM 2010 O O . PHE A 1 260 ? 9.711 3.006 18.75 1 97.06 260 PHE A O 1
ATOM 2017 N N . PRO A 1 261 ? 11.297 2.699 20.203 1 93.94 261 PRO A N 1
ATOM 2018 C CA . PRO A 1 261 ? 10.703 1.487 20.766 1 93.94 261 PRO A CA 1
ATOM 2019 C C . PRO A 1 261 ? 9.266 1.696 21.219 1 93.94 261 PRO A C 1
ATOM 2021 O O . PRO A 1 261 ? 8.516 0.728 21.391 1 93.94 261 PRO A O 1
ATOM 2024 N N . SER A 1 262 ? 8.82 2.926 21.438 1 93.31 262 SER A N 1
ATOM 2025 C CA . SER A 1 262 ? 7.453 3.191 21.859 1 93.31 262 SER A CA 1
ATOM 2026 C C . SER A 1 262 ? 6.496 3.186 20.672 1 93.31 262 SER A C 1
ATOM 2028 O O . SER A 1 262 ? 5.277 3.215 20.844 1 93.31 262 SER A O 1
ATOM 2030 N N . SER A 1 263 ? 7.055 3.104 19.484 1 96.5 263 SER A N 1
ATOM 2031 C CA . SER A 1 263 ? 6.219 3.119 18.297 1 96.5 263 SER A CA 1
ATOM 2032 C C . SER A 1 263 ? 5.477 1.799 18.125 1 96.5 263 SER A C 1
ATOM 2034 O O . SER A 1 263 ? 5.938 0.755 18.594 1 96.5 263 SER A O 1
ATOM 2036 N N . GLU A 1 264 ? 4.32 1.876 17.516 1 96.5 264 GLU A N 1
ATOM 2037 C CA . GLU A 1 264 ? 3.494 0.698 17.25 1 96.5 264 GLU A CA 1
ATOM 2038 C C . GLU A 1 264 ? 3.543 0.296 15.781 1 96.5 264 GLU A C 1
ATOM 2040 O O . GLU A 1 264 ? 3.242 1.104 14.906 1 96.5 264 GLU A O 1
ATOM 2045 N N . ALA A 1 265 ? 3.791 -1.013 15.562 1 95 265 ALA A N 1
ATOM 2046 C CA . ALA A 1 265 ? 3.875 -1.514 14.195 1 95 265 ALA A CA 1
ATOM 2047 C C . ALA A 1 265 ? 2.551 -1.324 13.461 1 95 265 ALA A C 1
ATOM 2049 O O . ALA A 1 265 ? 2.533 -1.107 12.242 1 95 265 ALA A O 1
ATOM 2050 N N . THR A 1 266 ? 1.445 -1.324 14.188 1 95.25 266 THR A N 1
ATOM 2051 C CA . THR A 1 266 ? 0.118 -1.248 13.586 1 95.25 266 THR A CA 1
ATOM 2052 C C . THR A 1 266 ? -0.134 0.141 13.008 1 95.25 266 THR A C 1
ATOM 2054 O O . THR A 1 266 ? -1.005 0.313 12.156 1 95.25 266 THR A O 1
ATOM 2057 N N . THR A 1 267 ? 0.622 1.154 13.414 1 97.5 267 THR A N 1
ATOM 2058 C CA . THR A 1 267 ? 0.497 2.51 12.891 1 97.5 267 THR A CA 1
ATOM 2059 C C . THR A 1 267 ? 0.719 2.529 11.383 1 97.5 267 THR A C 1
ATOM 2061 O O . THR A 1 267 ? 0.053 3.277 10.664 1 97.5 267 THR A O 1
ATOM 2064 N N . PHE A 1 268 ? 1.516 1.645 10.898 1 97.88 268 PHE A N 1
ATOM 2065 C CA . PHE A 1 268 ? 1.989 1.692 9.516 1 97.88 268 PHE A CA 1
ATOM 2066 C C . PHE A 1 268 ? 0.996 1.019 8.578 1 97.88 268 PHE A C 1
ATOM 2068 O O . PHE A 1 268 ? 1.071 1.188 7.363 1 97.88 268 PHE A O 1
ATOM 2075 N N . THR A 1 269 ? 0.024 0.304 9.141 1 95.81 269 THR A N 1
ATOM 2076 C CA . THR A 1 269 ? -1.017 -0.32 8.328 1 95.81 269 THR A CA 1
ATOM 2077 C C . THR A 1 269 ? -2.383 0.282 8.648 1 95.81 269 THR A C 1
ATOM 2079 O O . THR A 1 269 ? -3.24 0.384 7.766 1 95.81 269 THR A O 1
ATOM 2082 N N . GLN A 1 270 ? -2.553 0.708 9.883 1 95.88 270 GLN A N 1
ATOM 2083 C CA . GLN A 1 270 ? -3.873 1.135 10.336 1 95.88 270 GLN A CA 1
ATOM 2084 C C . GLN A 1 270 ? -4.113 2.609 10.031 1 95.88 270 GLN A C 1
ATOM 2086 O O . GLN A 1 270 ? -5.25 3.027 9.805 1 95.88 270 GLN A O 1
ATOM 2091 N N . GLU A 1 271 ? -3.047 3.352 10.039 1 97 271 GLU A N 1
ATOM 2092 C CA . GLU A 1 271 ? -3.205 4.801 9.961 1 97 271 GLU A CA 1
ATOM 2093 C C . GLU A 1 271 ? -2.879 5.312 8.562 1 97 271 GLU A C 1
ATOM 2095 O O . GLU A 1 271 ? -2.012 4.762 7.879 1 97 271 GLU A O 1
ATOM 2100 N N . SER A 1 272 ? -3.541 6.391 8.211 1 97.12 272 SER A N 1
ATOM 2101 C CA . SER A 1 272 ? -3.285 7.043 6.934 1 97.12 272 SER A CA 1
ATOM 2102 C C . SER A 1 272 ? -1.812 7.406 6.785 1 97.12 272 SER A C 1
ATOM 2104 O O . SER A 1 272 ? -1.266 7.367 5.68 1 97.12 272 SER A O 1
ATOM 2106 N N . ALA A 1 273 ? -1.166 7.652 7.855 1 97.44 273 ALA A N 1
ATOM 2107 C CA . ALA A 1 273 ? 0.24 8.047 7.855 1 97.44 273 ALA A CA 1
ATOM 2108 C C . ALA A 1 273 ? 1.13 6.902 7.379 1 97.44 273 ALA A C 1
ATOM 2110 O O . ALA A 1 273 ? 2.281 7.121 6.992 1 97.44 273 ALA A O 1
ATOM 2111 N N . GLY A 1 274 ? 0.669 5.723 7.438 1 97.5 274 GLY A N 1
ATOM 2112 C CA . GLY A 1 274 ? 1.462 4.551 7.094 1 97.5 274 GLY A CA 1
ATOM 2113 C C . GLY A 1 274 ? 1.376 4.18 5.625 1 97.5 274 GLY A C 1
ATOM 2114 O O . GLY A 1 274 ? 1.866 4.914 4.766 1 97.5 274 GLY A O 1
ATOM 2115 N N . VAL A 1 275 ? 0.686 3.113 5.348 1 98.06 275 VAL A N 1
ATOM 2116 C CA . VAL A 1 275 ? 0.679 2.494 4.027 1 98.06 275 VAL A CA 1
ATOM 2117 C C . VAL A 1 275 ? -0.013 3.418 3.027 1 98.06 275 VAL A C 1
ATOM 2119 O O . VAL A 1 275 ? 0.399 3.508 1.868 1 98.06 275 VAL A O 1
ATOM 2122 N N . ALA A 1 276 ? -1.092 4.105 3.461 1 97.88 276 ALA A N 1
ATOM 2123 C CA . ALA A 1 276 ? -1.808 4.984 2.541 1 97.88 276 ALA A CA 1
ATOM 2124 C C . ALA A 1 276 ? -0.902 6.109 2.041 1 97.88 276 ALA A C 1
ATOM 2126 O O . ALA A 1 276 ? -0.885 6.414 0.846 1 97.88 276 ALA A O 1
ATOM 2127 N N . ASP A 1 277 ? -0.188 6.691 2.963 1 97.62 277 ASP A N 1
ATOM 2128 C CA . ASP A 1 277 ? 0.723 7.773 2.6 1 97.62 277 ASP A CA 1
ATOM 2129 C C . ASP A 1 277 ? 1.856 7.262 1.714 1 97.62 277 ASP A C 1
ATOM 2131 O O . ASP A 1 277 ? 2.275 7.945 0.777 1 97.62 277 ASP A O 1
ATOM 2135 N N . LEU A 1 278 ? 2.367 6.113 2.014 1 97.94 278 LEU A N 1
ATOM 2136 C CA . LEU A 1 278 ? 3.402 5.496 1.193 1 97.94 278 LEU A CA 1
ATOM 2137 C C . LEU A 1 278 ? 2.918 5.305 -0.24 1 97.94 278 LEU A C 1
ATOM 2139 O O . LEU A 1 278 ? 3.619 5.664 -1.189 1 97.94 278 LEU A O 1
ATOM 2143 N N . ILE A 1 279 ? 1.727 4.789 -0.41 1 97.56 279 ILE A N 1
ATOM 2144 C CA . ILE A 1 279 ? 1.148 4.523 -1.723 1 97.56 279 ILE A CA 1
ATOM 2145 C C . ILE A 1 279 ? 0.987 5.832 -2.492 1 97.56 279 ILE A C 1
ATOM 2147 O O . ILE A 1 279 ? 1.387 5.93 -3.656 1 97.56 279 ILE A O 1
ATOM 2151 N N . THR A 1 280 ? 0.449 6.852 -1.841 1 96.69 280 THR A N 1
ATOM 2152 C CA . THR A 1 280 ? 0.212 8.133 -2.488 1 96.69 280 THR A CA 1
ATOM 2153 C C . THR A 1 280 ? 1.527 8.766 -2.938 1 96.69 280 THR A C 1
ATOM 2155 O O . THR A 1 280 ? 1.627 9.281 -4.055 1 96.69 280 THR A O 1
ATOM 2158 N N . THR A 1 281 ? 2.498 8.703 -2.102 1 96.06 281 THR A N 1
ATOM 2159 C CA . THR A 1 281 ? 3.797 9.289 -2.414 1 96.06 281 THR A CA 1
ATOM 2160 C C . THR A 1 281 ? 4.453 8.562 -3.584 1 96.06 281 THR A C 1
ATOM 2162 O O . THR A 1 281 ? 5.078 9.188 -4.441 1 96.06 281 THR A O 1
ATOM 2165 N N . CYS A 1 282 ? 4.27 7.277 -3.686 1 96.56 282 CYS A N 1
ATOM 2166 C CA . CYS A 1 282 ? 4.902 6.449 -4.707 1 96.56 282 CYS A CA 1
ATOM 2167 C C . CYS A 1 282 ? 4.133 6.523 -6.02 1 96.56 282 CYS A C 1
ATOM 2169 O O . CYS A 1 282 ? 4.613 6.051 -7.055 1 96.56 282 CYS A O 1
ATOM 2171 N N . SER A 1 283 ? 2.908 6.988 -5.98 1 91.25 283 SER A N 1
ATOM 2172 C CA . SER A 1 283 ? 2.107 7.098 -7.195 1 91.25 283 SER A CA 1
ATOM 2173 C C . SER A 1 283 ? 2.604 8.234 -8.086 1 91.25 283 SER A C 1
ATOM 2175 O O . SER A 1 283 ? 2.242 8.312 -9.258 1 91.25 283 SER A O 1
ATOM 2177 N N . GLY A 1 284 ? 3.396 8.961 -7.43 1 84.5 284 GLY A N 1
ATOM 2178 C CA . GLY A 1 284 ? 3.959 10.102 -8.141 1 84.5 284 GLY A CA 1
ATOM 2179 C C . GLY A 1 284 ? 4.574 11.133 -7.227 1 84.5 284 GLY A C 1
ATOM 2180 O O . GLY A 1 284 ? 4.906 10.836 -6.078 1 84.5 284 GLY A O 1
ATOM 2181 N N . GLY A 1 285 ? 5.207 12.109 -7.453 1 83 285 GLY A N 1
ATOM 2182 C CA . GLY A 1 285 ? 5.785 13.211 -6.695 1 83 285 GLY A CA 1
ATOM 2183 C C . GLY A 1 285 ? 7.219 13.508 -7.086 1 83 285 GLY A C 1
ATOM 2184 O O . GLY A 1 285 ? 7.762 12.891 -8 1 83 285 GLY A O 1
ATOM 2185 N N . ARG A 1 286 ? 7.652 14.359 -6.383 1 89.56 286 ARG A N 1
ATOM 2186 C CA . ARG A 1 286 ? 8.977 14.891 -6.699 1 89.56 286 ARG A CA 1
ATOM 2187 C C . ARG A 1 286 ? 10.047 13.82 -6.543 1 89.56 286 ARG A C 1
ATOM 2189 O O . ARG A 1 286 ? 10.977 13.742 -7.348 1 89.56 286 ARG A O 1
ATOM 2196 N N . ASN A 1 287 ? 9.922 12.977 -5.531 1 94.88 287 ASN A N 1
ATOM 2197 C CA . ASN A 1 287 ? 10.922 11.945 -5.273 1 94.88 287 ASN A CA 1
ATOM 2198 C C . ASN A 1 287 ? 10.914 10.875 -6.359 1 94.88 287 ASN A C 1
ATOM 2200 O O . ASN A 1 287 ? 11.969 10.422 -6.801 1 94.88 287 ASN A O 1
ATOM 2204 N N . VAL A 1 288 ? 9.742 10.445 -6.805 1 97.06 288 VAL A N 1
ATOM 2205 C CA . VAL A 1 288 ? 9.625 9.453 -7.875 1 97.06 288 VAL A CA 1
ATOM 2206 C C . VAL A 1 288 ? 10.195 10.031 -9.172 1 97.06 288 VAL A C 1
ATOM 2208 O O . VAL A 1 288 ? 10.922 9.344 -9.891 1 97.06 288 VAL A O 1
ATOM 2211 N N . LYS A 1 289 ? 9.906 11.266 -9.461 1 96.62 289 LYS A N 1
ATOM 2212 C CA . LYS A 1 289 ? 10.375 11.922 -10.68 1 96.62 289 LYS A CA 1
ATOM 2213 C C . LYS A 1 289 ? 11.898 11.953 -10.727 1 96.62 289 LYS A C 1
ATOM 2215 O O . LYS A 1 289 ? 12.492 11.695 -11.781 1 96.62 289 LYS A O 1
ATOM 2220 N N . VAL A 1 290 ? 12.438 12.305 -9.625 1 97.12 290 VAL A N 1
ATOM 2221 C CA . VAL A 1 290 ? 13.891 12.375 -9.547 1 97.12 290 VAL A CA 1
ATOM 2222 C C . VAL A 1 290 ? 14.484 10.984 -9.773 1 97.12 290 VAL A C 1
ATOM 2224 O O . VAL A 1 290 ? 15.391 10.812 -10.594 1 97.12 290 VAL A O 1
ATOM 2227 N N . GLY A 1 291 ? 13.977 9.977 -9.039 1 97.75 291 GLY A N 1
ATOM 2228 C CA . GLY A 1 291 ? 14.461 8.617 -9.219 1 97.75 291 GLY A CA 1
ATOM 2229 C C . GLY A 1 291 ? 14.312 8.117 -10.648 1 97.75 291 GLY A C 1
ATOM 2230 O O . GLY A 1 291 ? 15.227 7.492 -11.188 1 97.75 291 GLY A O 1
ATOM 2231 N N . ARG A 1 292 ? 13.164 8.383 -11.242 1 97.88 292 ARG A N 1
ATOM 2232 C CA . ARG A 1 292 ? 12.898 7.969 -12.617 1 97.88 292 ARG A CA 1
ATOM 2233 C C . ARG A 1 292 ? 13.891 8.594 -13.586 1 97.88 292 ARG A C 1
ATOM 2235 O O . ARG A 1 292 ? 14.438 7.906 -14.453 1 97.88 292 ARG A O 1
ATOM 2242 N N . TYR A 1 293 ? 14.148 9.883 -13.422 1 97.69 293 TYR A N 1
ATOM 2243 C CA . TYR A 1 293 ? 15.078 10.594 -14.289 1 97.69 293 TYR A CA 1
ATOM 2244 C C . TYR A 1 293 ? 16.484 10.039 -14.156 1 97.69 293 TYR A C 1
ATOM 2246 O O . TYR A 1 293 ? 17.203 9.875 -15.148 1 97.69 293 TYR A O 1
ATOM 2254 N N . MET A 1 294 ? 16.906 9.773 -12.945 1 97.31 294 MET A N 1
ATOM 2255 C CA . MET A 1 294 ? 18.203 9.164 -12.719 1 97.31 294 MET A CA 1
ATOM 2256 C C . MET A 1 294 ? 18.328 7.848 -13.477 1 97.31 294 MET A C 1
ATOM 2258 O O . MET A 1 294 ? 19.344 7.598 -14.133 1 97.31 294 MET A O 1
ATOM 2262 N N . ALA A 1 295 ? 17.297 7.051 -13.383 1 97.31 295 ALA A N 1
ATOM 2263 C CA . ALA A 1 295 ? 17.312 5.723 -13.992 1 97.31 295 ALA A CA 1
ATOM 2264 C C . ALA A 1 295 ? 17.312 5.82 -15.516 1 97.31 295 ALA A C 1
ATOM 2266 O O . ALA A 1 295 ? 17.984 5.039 -16.188 1 97.31 295 ALA A O 1
ATOM 2267 N N . GLU A 1 296 ? 16.594 6.758 -16.062 1 97.38 296 GLU A N 1
ATOM 2268 C CA . GLU A 1 296 ? 16.438 6.906 -17.5 1 97.38 296 GLU A CA 1
ATOM 2269 C C . GLU A 1 296 ? 17.703 7.492 -18.141 1 97.38 296 GLU A C 1
ATOM 2271 O O . GLU A 1 296 ? 18.031 7.184 -19.281 1 97.38 296 GLU A O 1
ATOM 2276 N N . THR A 1 297 ? 18.453 8.328 -17.422 1 96.62 297 THR A N 1
ATOM 2277 C CA . THR A 1 297 ? 19.484 9.133 -18.078 1 96.62 297 THR A CA 1
ATOM 2278 C C . THR A 1 297 ? 20.859 8.805 -17.531 1 96.62 297 THR A C 1
ATOM 2280 O O . THR A 1 297 ? 21.891 9.133 -18.141 1 96.62 297 THR A O 1
ATOM 2283 N N . GLY A 1 298 ? 20.875 8.258 -16.312 1 95.12 298 GLY A N 1
ATOM 2284 C CA . GLY A 1 298 ? 22.156 8.07 -15.641 1 95.12 298 GLY A CA 1
ATOM 2285 C C . GLY A 1 298 ? 22.641 9.305 -14.914 1 95.12 298 GLY A C 1
ATOM 2286 O O . GLY A 1 298 ? 23.734 9.312 -14.344 1 95.12 298 GLY A O 1
ATOM 2287 N N . ALA A 1 299 ? 21.828 10.305 -14.867 1 95.31 299 ALA A N 1
ATOM 2288 C CA . ALA A 1 299 ? 22.188 11.547 -14.203 1 95.31 299 ALA A CA 1
ATOM 2289 C C . ALA A 1 299 ? 22.328 11.359 -12.695 1 95.31 299 ALA A C 1
ATOM 2291 O O . ALA A 1 299 ? 21.719 10.445 -12.125 1 95.31 299 ALA A O 1
ATOM 2292 N N . SER A 1 300 ? 23.094 12.211 -12.117 1 94.81 300 SER A N 1
ATOM 2293 C CA . SER A 1 300 ? 23.188 12.227 -10.656 1 94.81 300 SER A CA 1
ATOM 2294 C C . SER A 1 300 ? 21.922 12.789 -10.031 1 94.81 300 SER A C 1
ATOM 2296 O O . SER A 1 300 ? 21.141 13.461 -10.703 1 94.81 300 SER A O 1
ATOM 2298 N N . ALA A 1 301 ? 21.75 12.523 -8.734 1 94.81 301 ALA A N 1
ATOM 2299 C CA . ALA A 1 301 ? 20.609 13.055 -8.008 1 94.81 301 ALA A CA 1
ATOM 2300 C C . ALA A 1 301 ? 20.594 14.578 -8.031 1 94.81 301 ALA A C 1
ATOM 2302 O O . ALA A 1 301 ? 19.547 15.203 -8.203 1 94.81 301 ALA A O 1
ATOM 2303 N N . ALA A 1 302 ? 21.734 15.18 -7.855 1 92.19 302 ALA A N 1
ATOM 2304 C CA . ALA A 1 302 ? 21.859 16.625 -7.848 1 92.19 302 ALA A CA 1
ATOM 2305 C C . ALA A 1 302 ? 21.438 17.219 -9.188 1 92.19 302 ALA A C 1
ATOM 2307 O O . ALA A 1 302 ? 20.75 18.25 -9.234 1 92.19 302 ALA A O 1
ATOM 2308 N N . GLU A 1 303 ? 21.875 16.625 -10.211 1 94.38 303 GLU A N 1
ATOM 2309 C CA . GLU A 1 303 ? 21.516 17.078 -11.555 1 94.38 303 GLU A CA 1
ATOM 2310 C C . GLU A 1 303 ? 20.016 16.922 -11.797 1 94.38 303 GLU A C 1
ATOM 2312 O O . GLU A 1 303 ? 19.375 17.812 -12.383 1 94.38 303 GLU A O 1
ATOM 2317 N N . ALA A 1 304 ? 19.531 15.766 -11.422 1 95.12 304 ALA A N 1
ATOM 2318 C CA . ALA A 1 304 ? 18.109 15.508 -11.602 1 95.12 304 ALA A CA 1
ATOM 2319 C C . ALA A 1 304 ? 17.266 16.547 -10.859 1 95.12 304 ALA A C 1
ATOM 2321 O O . ALA A 1 304 ? 16.297 17.078 -11.398 1 95.12 304 ALA A O 1
ATOM 2322 N N . GLU A 1 305 ? 17.578 16.797 -9.609 1 92.62 305 GLU A N 1
ATOM 2323 C CA . GLU A 1 305 ? 16.859 17.781 -8.789 1 92.62 305 GLU A CA 1
ATOM 2324 C C . GLU A 1 305 ? 16.875 19.156 -9.438 1 92.62 305 GLU A C 1
ATOM 2326 O O . GLU A 1 305 ? 15.852 19.828 -9.508 1 92.62 305 GLU A O 1
ATOM 2331 N N . LYS A 1 306 ? 18 19.609 -9.867 1 91.31 306 LYS A N 1
ATOM 2332 C CA . LYS A 1 306 ? 18.156 20.922 -10.492 1 91.31 306 LYS A CA 1
ATOM 2333 C C . LYS A 1 306 ? 17.328 21.031 -11.766 1 91.31 306 LYS A C 1
ATOM 2335 O O . LYS A 1 306 ? 16.688 22.062 -12.008 1 91.31 306 LYS A O 1
ATOM 2340 N N . LYS A 1 307 ? 17.344 20.047 -12.484 1 92.81 307 LYS A N 1
ATOM 2341 C CA . LYS A 1 307 ? 16.656 20.047 -13.781 1 92.81 307 LYS A CA 1
ATOM 2342 C C . LYS A 1 307 ? 15.148 19.984 -13.617 1 92.81 307 LYS A C 1
ATOM 2344 O O . LYS A 1 307 ? 14.406 20.625 -14.367 1 92.81 307 LYS A O 1
ATOM 2349 N N . LEU A 1 308 ? 14.719 19.156 -12.672 1 93.38 308 LEU A N 1
ATOM 2350 C CA . LEU A 1 308 ? 13.312 18.781 -12.648 1 93.38 308 LEU A CA 1
ATOM 2351 C C . LEU A 1 308 ? 12.539 19.625 -11.641 1 93.38 308 LEU A C 1
ATOM 2353 O O . LEU A 1 308 ? 11.32 19.781 -11.758 1 93.38 308 LEU A O 1
ATOM 2357 N N . LEU A 1 309 ? 13.141 20.125 -10.602 1 88.25 309 LEU A N 1
ATOM 2358 C CA . LEU A 1 309 ? 12.352 20.594 -9.469 1 88.25 309 LEU A CA 1
ATOM 2359 C C . LEU A 1 309 ? 12.477 22.109 -9.32 1 88.25 309 LEU A C 1
ATOM 2361 O O . LEU A 1 309 ? 11.945 22.688 -8.367 1 88.25 309 LEU A O 1
ATOM 2365 N N . ASN A 1 310 ? 12.984 22.766 -10.227 1 81.44 310 ASN A N 1
ATOM 2366 C CA . ASN A 1 310 ? 12.984 24.219 -10.297 1 81.44 310 ASN A CA 1
ATOM 2367 C C . ASN A 1 310 ? 13.234 24.859 -8.93 1 81.44 310 ASN A C 1
ATOM 2369 O O . ASN A 1 310 ? 12.461 25.703 -8.484 1 81.44 310 ASN A O 1
ATOM 2373 N N . GLY A 1 311 ? 14.211 24.391 -8.219 1 74.56 311 GLY A N 1
ATOM 2374 C CA . GLY A 1 311 ? 14.57 25 -6.949 1 74.56 311 GLY A CA 1
ATOM 2375 C C . GLY A 1 311 ? 13.961 24.281 -5.754 1 74.56 311 GLY A C 1
ATOM 2376 O O . GLY A 1 311 ? 14.359 24.531 -4.613 1 74.56 311 GLY A O 1
ATOM 2377 N N . GLN A 1 312 ? 12.984 23.406 -5.969 1 77.88 312 GLN A N 1
ATOM 2378 C CA . GLN A 1 312 ? 12.445 22.609 -4.871 1 77.88 312 GLN A CA 1
ATOM 2379 C C . GLN A 1 312 ? 13.352 21.422 -4.551 1 77.88 312 GLN A C 1
ATOM 2381 O O . GLN A 1 312 ? 14.266 21.109 -5.312 1 77.88 312 GLN A O 1
ATOM 2386 N N . SER A 1 313 ? 13.117 20.953 -3.391 1 79.81 313 SER A N 1
ATOM 2387 C CA . SER A 1 313 ? 13.984 19.875 -2.945 1 79.81 313 SER A CA 1
ATOM 2388 C C . SER A 1 313 ? 13.258 18.531 -2.965 1 79.81 313 SER A C 1
ATOM 2390 O O . SER A 1 313 ? 12.047 18.484 -2.736 1 79.81 313 SER A O 1
ATOM 2392 N N . SER A 1 314 ? 14.055 17.484 -3.373 1 87.19 314 SER A N 1
ATOM 2393 C CA . SER A 1 314 ? 13.641 16.094 -3.15 1 87.19 3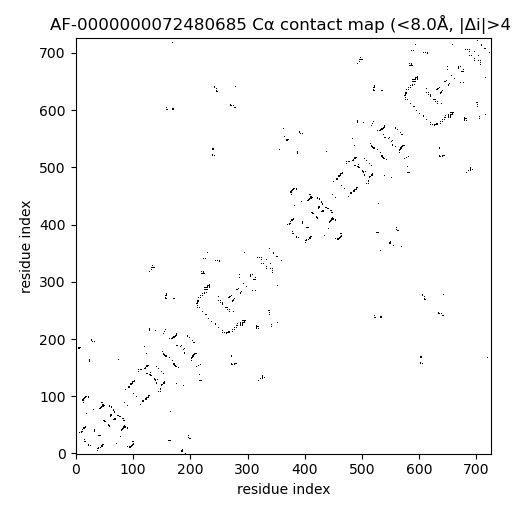14 SER A CA 1
ATOM 2394 C C . SER A 1 314 ? 14.055 15.609 -1.765 1 87.19 314 SER A C 1
ATOM 2396 O O . SER A 1 314 ? 15.227 15.344 -1.521 1 87.19 314 SER A O 1
ATOM 2398 N N . GLN A 1 315 ? 13.117 15.477 -0.91 1 87.62 315 GLN A N 1
ATOM 2399 C CA . GLN A 1 315 ? 13.391 15.164 0.489 1 87.62 315 GLN A CA 1
ATOM 2400 C C . GLN A 1 315 ? 13.977 13.766 0.637 1 87.62 315 GLN A C 1
ATOM 2402 O O . GLN A 1 315 ? 14.711 13.492 1.592 1 87.62 315 GLN A O 1
ATOM 2407 N N . GLY A 1 316 ? 13.688 12.898 -0.329 1 93.38 316 GLY A N 1
ATOM 2408 C CA . GLY A 1 316 ? 14.188 11.531 -0.269 1 93.38 316 GLY A CA 1
ATOM 2409 C C . GLY A 1 316 ? 15.703 11.445 -0.338 1 93.38 316 GLY A C 1
ATOM 2410 O O . GLY A 1 316 ? 16.312 10.555 0.261 1 93.38 316 GLY A O 1
ATOM 2411 N N . ILE A 1 317 ? 16.297 12.359 -1.055 1 94.31 317 ILE A N 1
ATOM 2412 C CA . ILE A 1 317 ? 17.75 12.383 -1.195 1 94.31 317 ILE A CA 1
ATOM 2413 C C . ILE A 1 317 ? 18.391 12.711 0.151 1 94.31 317 ILE A C 1
ATOM 2415 O O . ILE A 1 317 ? 19.297 12.016 0.597 1 94.31 317 ILE A O 1
ATOM 2419 N N . ILE A 1 318 ? 17.859 13.68 0.786 1 90.69 318 ILE A N 1
ATOM 2420 C CA . ILE A 1 318 ? 18.375 14.148 2.066 1 90.69 318 ILE A CA 1
ATOM 2421 C C . ILE A 1 318 ? 18.141 13.086 3.137 1 90.69 318 ILE A C 1
ATOM 2423 O O . ILE A 1 318 ? 19.047 12.742 3.895 1 90.69 318 ILE A O 1
ATOM 2427 N N . THR A 1 319 ? 16.969 12.57 3.197 1 93.62 319 THR A N 1
ATOM 2428 C CA . THR A 1 319 ? 16.609 11.578 4.207 1 93.62 319 THR A CA 1
ATOM 2429 C C . THR A 1 319 ? 17.453 10.312 4.055 1 93.62 319 THR A C 1
ATOM 2431 O O . THR A 1 319 ? 17.812 9.688 5.047 1 93.62 319 THR A O 1
ATOM 2434 N N . ALA A 1 320 ? 17.703 9.914 2.811 1 96.38 320 ALA A N 1
ATOM 2435 C CA . ALA A 1 320 ? 18.516 8.727 2.568 1 96.38 320 ALA A CA 1
ATOM 2436 C C . ALA A 1 320 ? 19.906 8.891 3.176 1 96.38 320 ALA A C 1
ATOM 2438 O O . ALA A 1 320 ? 20.453 7.945 3.752 1 96.38 320 ALA A O 1
ATOM 2439 N N . LYS A 1 321 ? 20.453 10.078 3.041 1 95.12 321 LYS A N 1
ATOM 2440 C CA . LYS A 1 321 ? 21.781 10.352 3.607 1 95.12 321 LYS A CA 1
ATOM 2441 C C . LYS A 1 321 ? 21.734 10.305 5.133 1 95.12 321 LYS A C 1
ATOM 2443 O O . LYS A 1 321 ? 22.609 9.703 5.758 1 95.12 321 LYS A O 1
ATOM 2448 N N . GLU A 1 322 ? 20.766 10.93 5.707 1 93.19 322 GLU A N 1
ATOM 2449 C CA . GLU A 1 322 ? 20.625 10.969 7.156 1 93.19 322 GLU A CA 1
ATOM 2450 C C . GLU A 1 322 ? 20.422 9.57 7.73 1 93.19 322 GLU A C 1
ATOM 2452 O O . GLU A 1 322 ? 21.047 9.211 8.742 1 93.19 322 GLU A O 1
ATOM 2457 N N . VAL A 1 323 ? 19.609 8.781 7.121 1 96.5 323 VAL A N 1
ATOM 2458 C CA . VAL A 1 323 ? 19.328 7.422 7.574 1 96.5 323 VAL A CA 1
ATOM 2459 C C . VAL A 1 323 ? 20.594 6.57 7.461 1 96.5 323 VAL A C 1
ATOM 2461 O O . VAL A 1 323 ? 20.906 5.805 8.375 1 96.5 323 VAL A O 1
ATOM 2464 N N . HIS A 1 324 ? 21.297 6.727 6.363 1 96.88 324 HIS A N 1
ATOM 2465 C CA . HIS A 1 324 ? 22.562 6 6.203 1 96.88 324 HIS A CA 1
ATOM 2466 C C . HIS A 1 324 ? 23.531 6.332 7.328 1 96.88 324 HIS A C 1
ATOM 2468 O O . HIS A 1 324 ? 24.156 5.434 7.895 1 96.88 324 HIS A O 1
ATOM 2474 N N . GLU A 1 325 ? 23.672 7.578 7.598 1 96 325 GLU A N 1
ATOM 2475 C CA . GLU A 1 325 ? 24.578 8.008 8.664 1 96 325 GLU A CA 1
ATOM 2476 C C . GLU A 1 325 ? 24.203 7.359 9.992 1 96 325 GLU A C 1
ATOM 2478 O O . GLU A 1 325 ? 25.078 6.875 10.727 1 96 325 GLU A O 1
ATOM 2483 N N . LEU A 1 326 ? 22.953 7.387 10.328 1 96.81 326 LEU A N 1
ATOM 2484 C CA . LEU A 1 326 ? 22.484 6.758 11.555 1 96.81 326 LEU A CA 1
ATOM 2485 C C . LEU A 1 326 ? 22.797 5.266 11.555 1 96.81 326 LEU A C 1
ATOM 2487 O O . LEU A 1 326 ? 23.266 4.727 12.562 1 96.81 326 LEU A O 1
ATOM 2491 N N . LEU A 1 327 ? 22.5 4.59 10.43 1 97.06 327 LEU A N 1
ATOM 2492 C CA . LEU A 1 327 ? 22.688 3.146 10.344 1 97.06 327 LEU A CA 1
ATOM 2493 C C . LEU A 1 327 ? 24.156 2.783 10.461 1 97.06 327 LEU A C 1
ATOM 2495 O O . LEU A 1 327 ? 24.516 1.762 11.062 1 97.06 327 LEU A O 1
ATOM 2499 N N . VAL A 1 328 ? 25.047 3.596 9.883 1 96.38 328 VAL A N 1
ATOM 2500 C CA . VAL A 1 328 ? 26.484 3.4 10.016 1 96.38 328 VAL A CA 1
ATOM 2501 C C . VAL A 1 328 ? 26.906 3.555 11.477 1 96.38 328 VAL A C 1
ATOM 2503 O O . VAL A 1 328 ? 27.609 2.703 12.023 1 96.38 328 VAL A O 1
ATOM 2506 N N . ASN A 1 329 ? 26.438 4.605 12.102 1 95.44 329 ASN A N 1
ATOM 2507 C CA . ASN A 1 329 ? 26.797 4.906 13.484 1 95.44 329 ASN A CA 1
ATOM 2508 C C . ASN A 1 329 ? 26.344 3.811 14.438 1 95.44 329 ASN A C 1
ATOM 2510 O O . ASN A 1 329 ? 26.906 3.635 15.516 1 95.44 329 ASN A O 1
ATOM 2514 N N . THR A 1 330 ? 25.344 3.08 14.094 1 95.62 330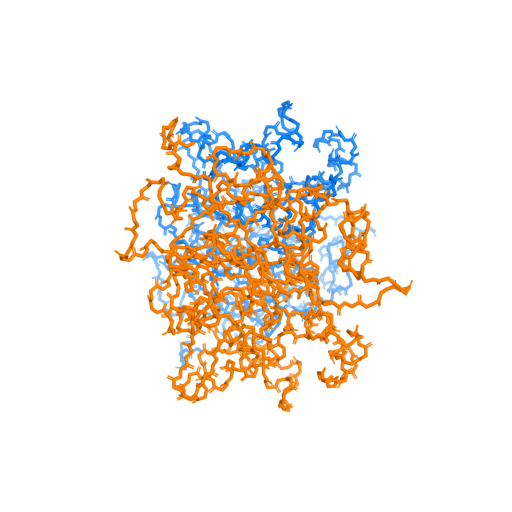 THR A N 1
ATOM 2515 C CA . THR A 1 330 ? 24.781 2.066 14.977 1 95.62 330 THR A CA 1
ATOM 2516 C C . THR A 1 330 ? 25.094 0.664 14.461 1 95.62 330 THR A C 1
ATOM 2518 O O . THR A 1 330 ? 24.578 -0.325 14.984 1 95.62 330 THR A O 1
ATOM 2521 N N . ASN A 1 331 ? 25.875 0.525 13.383 1 96.44 331 ASN A N 1
ATOM 2522 C CA . ASN A 1 331 ? 26.297 -0.73 12.766 1 96.44 331 ASN A CA 1
ATOM 2523 C C . ASN A 1 331 ? 25.094 -1.576 12.344 1 96.44 331 ASN A C 1
ATOM 2525 O O . ASN A 1 331 ? 25.016 -2.758 12.688 1 96.44 331 ASN A O 1
ATOM 2529 N N . LYS A 1 332 ? 24.125 -0.943 11.602 1 96.62 332 LYS A N 1
ATOM 2530 C CA . LYS A 1 332 ? 22.906 -1.65 11.234 1 96.62 332 LYS A CA 1
ATOM 2531 C C . LYS A 1 332 ? 22.625 -1.526 9.734 1 96.62 332 LYS A C 1
ATOM 2533 O O . LYS A 1 332 ? 21.5 -1.733 9.289 1 96.62 332 LYS A O 1
ATOM 2538 N N . THR A 1 333 ? 23.641 -1.21 8.945 1 96.31 333 THR A N 1
ATOM 2539 C CA . THR A 1 333 ? 23.453 -1.001 7.516 1 96.31 333 THR A CA 1
ATOM 2540 C C . THR A 1 333 ? 22.938 -2.271 6.844 1 96.31 333 THR A C 1
ATOM 2542 O O . THR A 1 333 ? 22.109 -2.209 5.934 1 96.31 333 THR A O 1
ATOM 2545 N N . LYS A 1 334 ? 23.297 -3.453 7.277 1 95.56 334 LYS A N 1
ATOM 2546 C CA . LYS A 1 334 ? 22.938 -4.727 6.66 1 95.56 334 LYS A CA 1
ATOM 2547 C C . LYS A 1 334 ? 21.484 -5.09 6.961 1 95.56 334 LYS A C 1
ATOM 2549 O O . LYS A 1 334 ? 20.906 -5.953 6.297 1 95.56 334 LYS A O 1
ATOM 2554 N N . GLU A 1 335 ? 20.906 -4.383 7.883 1 96.31 335 GLU A N 1
ATOM 2555 C CA . GLU A 1 335 ? 19.547 -4.707 8.32 1 96.31 335 GLU A CA 1
ATOM 2556 C C . GLU A 1 335 ? 18.516 -3.953 7.496 1 96.31 335 GLU A C 1
ATOM 2558 O O . GLU A 1 335 ? 17.312 -4.238 7.582 1 96.31 335 GLU A O 1
ATOM 2563 N N . PHE A 1 336 ? 18.938 -3.027 6.695 1 97.62 336 PHE A N 1
ATOM 2564 C CA . PHE A 1 336 ? 18.031 -2.195 5.906 1 97.62 336 PHE A CA 1
ATOM 2565 C C . PHE A 1 336 ? 18.5 -2.131 4.453 1 97.62 336 PHE A C 1
ATOM 2567 O O . PHE A 1 336 ? 18.891 -1.068 3.971 1 97.62 336 PHE A O 1
ATOM 2574 N N . PRO A 1 337 ? 18.328 -3.219 3.744 1 96.81 337 PRO A N 1
ATOM 2575 C CA . PRO A 1 337 ? 18.891 -3.35 2.4 1 96.81 337 PRO A CA 1
ATOM 2576 C C . PRO A 1 337 ? 18.344 -2.316 1.422 1 96.81 337 PRO A C 1
ATOM 2578 O O . PRO A 1 337 ? 19.094 -1.777 0.599 1 96.81 337 PRO A O 1
ATOM 2581 N N . LEU A 1 338 ? 17.078 -2.055 1.432 1 97.69 338 LEU A N 1
ATOM 2582 C CA . LEU A 1 338 ? 16.516 -1.113 0.471 1 97.69 338 LEU A CA 1
ATOM 2583 C C . LEU A 1 338 ? 17.016 0.303 0.744 1 97.69 338 LEU A C 1
ATOM 2585 O O . LEU A 1 338 ? 17.391 1.02 -0.182 1 97.69 338 LEU A O 1
ATOM 2589 N N . PHE A 1 339 ? 16.922 0.754 2.043 1 98.06 339 PHE A N 1
ATOM 2590 C CA . PHE A 1 339 ? 17.406 2.088 2.389 1 98.06 339 PHE A CA 1
ATOM 2591 C C . PHE A 1 339 ? 18.875 2.244 2.041 1 98.06 339 PHE A C 1
ATOM 2593 O O . PHE A 1 339 ? 19.281 3.258 1.467 1 98.06 339 PHE A O 1
ATOM 2600 N N . GLU A 1 340 ? 19.641 1.195 2.32 1 97 340 GLU A N 1
ATOM 2601 C CA . GLU A 1 340 ? 21.078 1.237 2.018 1 97 340 GLU A CA 1
ATOM 2602 C C . GLU A 1 340 ? 21.328 1.234 0.512 1 97 340 GLU A C 1
ATOM 2604 O O . GLU A 1 340 ? 22.172 1.977 0.016 1 97 340 GLU A O 1
ATOM 2609 N N . ALA A 1 341 ? 20.609 0.394 -0.196 1 96.88 341 ALA A N 1
ATOM 2610 C CA . ALA A 1 341 ? 20.75 0.359 -1.649 1 96.88 341 ALA A CA 1
ATOM 2611 C C . ALA A 1 341 ? 20.422 1.716 -2.266 1 96.88 341 ALA A C 1
ATOM 2613 O O . ALA A 1 341 ? 21.125 2.184 -3.164 1 96.88 341 ALA A O 1
ATOM 2614 N N . THR A 1 342 ? 19.375 2.342 -1.812 1 98.06 342 THR A N 1
ATOM 2615 C CA . THR A 1 342 ? 18.953 3.643 -2.332 1 98.06 342 THR A CA 1
ATOM 2616 C C . THR A 1 342 ? 20.047 4.691 -2.084 1 98.06 342 THR A C 1
ATOM 2618 O O . THR A 1 342 ? 20.359 5.477 -2.975 1 98.06 342 THR A O 1
ATOM 2621 N N . TYR A 1 343 ? 20.672 4.641 -0.869 1 97.62 343 TYR A N 1
ATOM 2622 C CA . TYR A 1 343 ? 21.766 5.547 -0.555 1 97.62 343 TYR A CA 1
ATOM 2623 C C . TYR A 1 343 ? 22.953 5.316 -1.484 1 97.62 343 TYR A C 1
ATOM 2625 O O . TYR A 1 343 ? 23.516 6.266 -2.029 1 97.62 343 TYR A O 1
ATOM 2633 N N . GLN A 1 344 ? 23.312 4.09 -1.682 1 96.94 344 GLN A N 1
ATOM 2634 C CA . GLN A 1 344 ? 24.5 3.75 -2.471 1 96.94 344 GLN A CA 1
ATOM 2635 C C . GLN A 1 344 ? 24.297 4.105 -3.941 1 96.94 344 GLN A C 1
ATOM 2637 O O . GLN A 1 344 ? 25.25 4.461 -4.637 1 96.94 344 GLN A O 1
ATOM 2642 N N . ILE A 1 345 ? 23.078 4.066 -4.406 1 96.69 345 ILE A N 1
ATOM 2643 C CA . ILE A 1 345 ? 22.766 4.43 -5.785 1 96.69 345 ILE A CA 1
ATOM 2644 C C . ILE A 1 345 ? 22.844 5.945 -5.941 1 96.69 345 ILE A C 1
ATOM 2646 O O . ILE A 1 345 ? 23.344 6.453 -6.945 1 96.69 345 ILE A O 1
ATOM 2650 N N . ILE A 1 346 ? 22.344 6.664 -4.938 1 97 346 ILE A N 1
ATOM 2651 C CA . ILE A 1 346 ? 22.281 8.125 -5 1 97 346 ILE A CA 1
ATOM 2652 C C . ILE A 1 346 ? 23.688 8.711 -4.816 1 97 346 ILE A C 1
ATOM 2654 O O . ILE A 1 346 ? 24.078 9.617 -5.551 1 97 346 ILE A O 1
ATOM 2658 N N . TYR A 1 347 ? 24.469 8.211 -3.838 1 95.81 347 TYR A N 1
ATOM 2659 C CA . TYR A 1 347 ? 25.688 8.883 -3.4 1 95.81 347 TYR A CA 1
ATOM 2660 C C . TYR A 1 347 ? 26.922 8.031 -3.715 1 95.81 347 TYR A C 1
ATOM 2662 O O . TYR A 1 347 ? 28.047 8.539 -3.703 1 95.81 347 TYR A O 1
ATOM 2670 N N . GLY A 1 348 ? 26.625 6.754 -3.934 1 90.25 348 GLY A N 1
ATOM 2671 C CA . GLY A 1 348 ? 27.75 5.855 -4.16 1 90.25 348 GLY A CA 1
ATOM 2672 C C . GLY A 1 348 ? 27.938 5.484 -5.621 1 90.25 348 GLY A C 1
ATOM 2673 O O . GLY A 1 348 ? 27.719 6.309 -6.512 1 90.25 348 GLY A O 1
ATOM 2674 N N . SER A 1 349 ? 28.469 4.172 -5.824 1 87.81 349 SER A N 1
ATOM 2675 C CA . SER A 1 349 ? 28.766 3.711 -7.176 1 87.81 349 SER A CA 1
ATOM 2676 C C . SER A 1 349 ? 27.859 2.551 -7.578 1 87.81 349 SER A C 1
ATOM 2678 O O . SER A 1 349 ? 28.047 1.948 -8.641 1 87.81 349 SER A O 1
ATOM 2680 N N . GLU A 1 350 ? 26.938 2.34 -6.734 1 91.44 350 GLU A N 1
ATOM 2681 C CA . GLU A 1 350 ? 26.062 1.216 -7.035 1 91.44 350 GLU A CA 1
ATOM 2682 C C . GLU A 1 350 ? 25.156 1.523 -8.227 1 91.44 350 GLU A C 1
ATOM 2684 O O . GLU A 1 350 ? 24.672 2.645 -8.367 1 91.44 350 GLU A O 1
ATOM 2689 N N . SER A 1 351 ? 24.984 0.532 -9.062 1 93.69 351 SER A N 1
ATOM 2690 C CA . SER A 1 351 ? 24.078 0.67 -10.203 1 93.69 351 SER A CA 1
ATOM 2691 C C . SER A 1 351 ? 22.656 0.316 -9.82 1 93.69 351 SER A C 1
ATOM 2693 O O . SER A 1 351 ? 22.422 -0.599 -9.031 1 93.69 351 SER A O 1
ATOM 2695 N N . ILE A 1 352 ? 21.688 0.995 -10.469 1 92.81 352 ILE A N 1
ATOM 2696 C CA . ILE A 1 352 ? 20.266 0.75 -10.234 1 92.81 352 ILE A CA 1
ATOM 2697 C C . ILE A 1 352 ? 19.906 -0.68 -10.641 1 92.81 352 ILE A C 1
ATOM 2699 O O . ILE A 1 352 ? 19.094 -1.332 -9.984 1 92.81 352 ILE A O 1
ATOM 2703 N N . GLU A 1 353 ? 20.547 -1.23 -11.586 1 92.5 353 GLU A N 1
ATOM 2704 C CA . GLU A 1 353 ? 20.281 -2.555 -12.133 1 92.5 353 GLU A CA 1
ATOM 2705 C C . GLU A 1 353 ? 20.562 -3.646 -11.109 1 92.5 353 GLU A C 1
ATOM 2707 O O . GLU A 1 353 ? 20.062 -4.766 -11.227 1 92.5 353 GLU A O 1
ATOM 2712 N N . ASN A 1 354 ? 21.297 -3.344 -10.109 1 92.62 354 ASN A N 1
ATOM 2713 C CA . ASN A 1 354 ? 21.672 -4.328 -9.094 1 92.62 354 ASN A CA 1
ATOM 2714 C C . ASN A 1 354 ? 20.641 -4.383 -7.965 1 92.62 354 ASN A C 1
ATOM 2716 O O . ASN A 1 354 ? 20.75 -5.23 -7.074 1 92.62 354 ASN A O 1
ATOM 2720 N N . LEU A 1 355 ? 19.609 -3.572 -8.039 1 91.06 355 LEU A N 1
ATOM 2721 C CA . LEU A 1 355 ? 18.641 -3.42 -6.949 1 91.06 355 LEU A CA 1
ATOM 2722 C C . LEU A 1 355 ? 18.016 -4.762 -6.586 1 91.06 355 LEU A C 1
ATOM 2724 O O . LEU A 1 355 ? 17.953 -5.121 -5.41 1 91.06 355 LEU A O 1
ATOM 2728 N N . PRO A 1 356 ? 17.609 -5.629 -7.586 1 87.56 356 PRO A N 1
ATOM 2729 C CA . PRO A 1 356 ? 17.031 -6.93 -7.238 1 87.56 356 PRO A CA 1
ATOM 2730 C C . PRO A 1 356 ? 17.984 -7.812 -6.449 1 87.56 356 PRO A C 1
ATOM 2732 O O . PRO A 1 356 ? 17.578 -8.492 -5.504 1 87.56 356 PRO A O 1
ATOM 2735 N N . ARG A 1 357 ? 19.219 -7.781 -6.832 1 88.81 357 ARG A N 1
ATOM 2736 C CA . ARG A 1 357 ? 20.219 -8.586 -6.152 1 88.81 357 ARG A CA 1
ATOM 2737 C C . ARG A 1 357 ? 20.453 -8.086 -4.73 1 88.81 357 ARG A C 1
ATOM 2739 O O . ARG A 1 357 ? 20.625 -8.883 -3.805 1 88.81 357 ARG A O 1
ATOM 2746 N N . LEU A 1 358 ? 20.453 -6.77 -4.586 1 88.06 358 LEU A N 1
ATOM 2747 C CA . LEU A 1 358 ? 20.703 -6.156 -3.287 1 88.06 358 LEU A CA 1
ATOM 2748 C C . LEU A 1 358 ? 19.547 -6.441 -2.328 1 88.06 358 LEU A C 1
ATOM 2750 O O . LEU A 1 358 ? 19.75 -6.477 -1.111 1 88.06 358 LEU A O 1
ATOM 2754 N N . LEU A 1 359 ? 18.344 -6.684 -2.902 1 88 359 LEU A N 1
ATOM 2755 C CA . LEU A 1 359 ? 17.172 -6.895 -2.068 1 88 359 LEU A CA 1
ATOM 2756 C C . LEU A 1 359 ? 16.953 -8.375 -1.798 1 88 359 LEU A C 1
ATOM 2758 O O . LEU A 1 359 ? 16.141 -8.75 -0.944 1 88 359 LEU A O 1
ATOM 2762 N N . GLU A 1 360 ? 17.469 -9.281 -2.627 1 77.44 360 GLU A N 1
ATOM 2763 C CA . GLU A 1 360 ? 17.328 -10.727 -2.457 1 77.44 360 GLU A CA 1
ATOM 2764 C C . GLU A 1 360 ? 17.875 -11.188 -1.111 1 77.44 360 GLU A C 1
ATOM 2766 O O . GLU A 1 360 ? 17.375 -12.148 -0.524 1 77.44 360 GLU A O 1
ATOM 2771 N N . ASN A 1 361 ? 18.906 -10.547 -0.649 1 59.06 361 ASN A N 1
ATOM 2772 C CA . ASN A 1 361 ? 19.562 -10.969 0.586 1 59.06 361 ASN A CA 1
ATOM 2773 C C . ASN A 1 361 ? 18.719 -10.633 1.811 1 59.06 361 ASN A C 1
ATOM 2775 O O . ASN A 1 361 ? 19.109 -10.922 2.941 1 59.06 361 ASN A O 1
ATOM 2779 N N . CYS A 1 362 ? 17.641 -9.906 1.509 1 50.16 362 CYS A N 1
ATOM 2780 C CA . CYS A 1 362 ? 16.766 -9.523 2.609 1 50.16 362 CYS A CA 1
ATOM 2781 C C . CYS A 1 362 ? 15.734 -10.617 2.891 1 50.16 362 CYS A C 1
ATOM 2783 O O . CYS A 1 362 ? 15.016 -10.555 3.889 1 50.16 362 CYS A O 1
ATOM 2785 N N . SER A 1 363 ? 15.414 -11.477 1.927 1 44.44 363 SER A N 1
ATOM 2786 C CA . SER A 1 363 ? 14.367 -12.477 2.082 1 44.44 363 SER A CA 1
ATOM 2787 C C . SER A 1 363 ? 14.914 -13.742 2.74 1 44.44 363 SER A C 1
ATOM 2789 O O . SER A 1 363 ? 16.047 -14.156 2.469 1 44.44 363 SER A O 1
ATOM 2791 N N . MET B 1 1 ? 20.531 -24.672 -1.094 1 31.78 1 MET B N 1
ATOM 2792 C CA . MET B 1 1 ? 20 -25.859 -0.418 1 31.78 1 MET B CA 1
ATOM 2793 C C . MET B 1 1 ? 20.828 -26.188 0.812 1 31.78 1 MET B C 1
ATOM 2795 O O . MET B 1 1 ? 22.016 -25.875 0.868 1 31.78 1 MET B O 1
ATOM 2799 N N . PRO B 1 2 ? 20.391 -26.656 1.727 1 41.06 2 PRO B N 1
ATOM 2800 C CA . PRO B 1 2 ? 21.547 -27.312 2.369 1 41.06 2 PRO B CA 1
ATOM 2801 C C . PRO B 1 2 ? 22.344 -28.172 1.403 1 41.06 2 PRO B C 1
ATOM 2803 O O . PRO B 1 2 ? 21.781 -28.812 0.521 1 41.06 2 PRO B O 1
ATOM 2806 N N . GLU B 1 3 ? 23.438 -27.766 0.949 1 48.38 3 GLU B N 1
ATOM 2807 C CA . GLU B 1 3 ? 24.406 -28.297 -0 1 48.38 3 GLU B CA 1
ATOM 2808 C C . GLU B 1 3 ? 24.172 -29.781 -0.25 1 48.38 3 GLU B C 1
ATOM 2810 O O . GLU B 1 3 ? 24.641 -30.328 -1.25 1 48.38 3 GLU B O 1
ATOM 2815 N N . GLY B 1 4 ? 23.016 -30.5 0.569 1 50.06 4 GLY B N 1
ATOM 2816 C CA . GLY B 1 4 ? 23.141 -31.953 0.569 1 50.06 4 GLY B CA 1
ATOM 2817 C C . GLY B 1 4 ? 21.844 -32.656 0.256 1 50.06 4 GLY B C 1
ATOM 2818 O O . GLY B 1 4 ? 21.781 -33.906 0.262 1 50.06 4 GLY B O 1
ATOM 2819 N N . VAL B 1 5 ? 20.656 -32.031 0.505 1 58.09 5 VAL B N 1
ATOM 2820 C CA . VAL B 1 5 ? 19.609 -33.062 0.386 1 58.09 5 VAL B CA 1
ATOM 2821 C C . VAL B 1 5 ? 19.328 -33.344 -1.088 1 58.09 5 VAL B C 1
ATOM 2823 O O . VAL B 1 5 ? 18.859 -32.469 -1.813 1 58.09 5 VAL B O 1
ATOM 2826 N N . ILE B 1 6 ? 19.938 -34.344 -1.717 1 66.94 6 ILE B N 1
ATOM 2827 C CA . ILE B 1 6 ? 19.672 -34.844 -3.053 1 66.94 6 ILE B CA 1
ATOM 2828 C C . ILE B 1 6 ? 18.406 -35.719 -3.02 1 66.94 6 ILE B C 1
ATOM 2830 O O . ILE B 1 6 ? 18.328 -36.688 -2.244 1 66.94 6 ILE B O 1
ATOM 2834 N N . PRO B 1 7 ? 17.312 -35.156 -3.818 1 82.38 7 PRO B N 1
ATOM 2835 C CA . PRO B 1 7 ? 16.109 -36 -3.855 1 82.38 7 PRO B CA 1
ATOM 2836 C C . PRO B 1 7 ? 16.406 -37.438 -4.293 1 82.38 7 PRO B C 1
ATOM 2838 O O . PRO B 1 7 ? 17.406 -37.688 -4.977 1 82.38 7 PRO B O 1
ATOM 2841 N N . GLU B 1 8 ? 15.672 -38.406 -3.752 1 86.31 8 GLU B N 1
ATOM 2842 C CA . GLU B 1 8 ? 15.797 -39.781 -4.152 1 86.31 8 GLU B CA 1
ATOM 2843 C C . GLU B 1 8 ? 15.578 -39.938 -5.656 1 86.31 8 GLU B C 1
ATOM 2845 O O . GLU B 1 8 ? 16.281 -40.719 -6.309 1 86.31 8 GLU B O 1
ATOM 2850 N N . ARG B 1 9 ? 14.633 -39.25 -6.191 1 92 9 ARG B N 1
ATOM 2851 C CA . ARG B 1 9 ? 14.359 -39.125 -7.621 1 92 9 ARG B CA 1
ATOM 2852 C C . ARG B 1 9 ? 13.828 -37.75 -7.957 1 92 9 ARG B C 1
ATOM 2854 O O . ARG B 1 9 ? 13.18 -37.094 -7.125 1 92 9 ARG B O 1
ATOM 2861 N N . PRO B 1 10 ? 14.062 -37.344 -9.133 1 96.81 10 PRO B N 1
ATOM 2862 C CA . PRO B 1 10 ? 13.547 -36.031 -9.508 1 96.81 10 PRO B CA 1
ATOM 2863 C C . PRO B 1 10 ? 12.016 -35.969 -9.5 1 96.81 10 PRO B C 1
ATOM 2865 O O . PRO B 1 10 ? 11.359 -36.938 -9.891 1 96.81 10 PRO B O 1
ATOM 2868 N N . PHE B 1 11 ? 11.492 -34.875 -9.062 1 98 11 PHE B N 1
ATOM 2869 C CA . PHE B 1 11 ? 10.047 -34.688 -8.953 1 98 11 PHE B CA 1
ATOM 2870 C C . PHE B 1 11 ? 9.453 -34.312 -10.305 1 98 11 PHE B C 1
ATOM 2872 O O . PHE B 1 11 ? 10.039 -33.531 -11.055 1 98 11 PHE B O 1
ATOM 2879 N N . ARG B 1 12 ? 8.336 -34.875 -10.625 1 98.25 12 ARG B N 1
ATOM 2880 C CA . ARG B 1 12 ? 7.598 -34.531 -11.836 1 98.25 12 ARG B CA 1
ATOM 2881 C C . ARG B 1 12 ? 6.547 -33.469 -11.555 1 98.25 12 ARG B C 1
ATOM 2883 O O . ARG B 1 12 ? 5.754 -33.594 -10.625 1 98.25 12 ARG B O 1
ATOM 2890 N N . ILE B 1 13 ? 6.535 -32.406 -12.43 1 98.81 13 ILE B N 1
ATOM 2891 C CA . ILE B 1 13 ? 5.641 -31.266 -12.227 1 98.81 13 ILE B CA 1
ATOM 2892 C C . ILE B 1 13 ? 4.609 -31.203 -13.352 1 98.81 13 ILE B C 1
ATOM 2894 O O . ILE B 1 13 ? 4.945 -31.422 -14.516 1 98.81 13 ILE B O 1
ATOM 2898 N N . THR B 1 14 ? 3.379 -30.969 -12.984 1 98.88 14 THR B N 1
ATOM 2899 C CA . THR B 1 14 ? 2.316 -30.719 -13.953 1 98.88 14 THR B CA 1
ATOM 2900 C C . THR B 1 14 ? 1.552 -29.453 -13.609 1 98.88 14 THR B C 1
ATOM 2902 O O . THR B 1 14 ? 1.184 -29.234 -12.453 1 98.88 14 THR B O 1
ATOM 2905 N N . VAL B 1 15 ? 1.322 -28.625 -14.617 1 98.88 15 VAL B N 1
ATOM 2906 C CA . VAL B 1 15 ? 0.514 -27.406 -14.484 1 98.88 15 VAL B CA 1
ATOM 2907 C C . VAL B 1 15 ? -0.884 -27.656 -15.047 1 98.88 15 VAL B C 1
ATOM 2909 O O . VAL B 1 15 ? -1.032 -28.172 -16.156 1 98.88 15 VAL B O 1
ATOM 2912 N N . ILE B 1 16 ? -1.856 -27.359 -14.227 1 98.62 16 ILE B N 1
ATOM 2913 C CA . ILE B 1 16 ? -3.246 -27.516 -14.633 1 98.62 16 ILE B CA 1
ATOM 2914 C C . ILE B 1 16 ? -3.82 -26.172 -15.055 1 98.62 16 ILE B C 1
ATOM 2916 O O . ILE B 1 16 ? -4.223 -25.359 -14.203 1 98.62 16 ILE B O 1
ATOM 2920 N N . GLY B 1 17 ? -3.996 -25.969 -16.344 1 97.5 17 GLY B N 1
ATOM 2921 C CA . GLY B 1 17 ? -4.465 -24.703 -16.891 1 97.5 17 GLY B CA 1
ATOM 2922 C C . GLY B 1 17 ? -3.432 -24 -17.766 1 97.5 17 GLY B C 1
ATOM 2923 O O . GLY B 1 17 ? -2.242 -24 -17.438 1 97.5 17 GLY B O 1
ATOM 2924 N N . SER B 1 18 ? -3.908 -23.422 -18.891 1 97.38 18 SER B N 1
ATOM 2925 C CA . SER B 1 18 ? -2.986 -22.859 -19.875 1 97.38 18 SER B CA 1
ATOM 2926 C C . SER B 1 18 ? -3.387 -21.438 -20.25 1 97.38 18 SER B C 1
ATOM 2928 O O . SER B 1 18 ? -3.115 -20.984 -21.359 1 97.38 18 SER B O 1
ATOM 2930 N N . GLY B 1 19 ? -4.141 -20.766 -19.391 1 94.62 19 GLY B N 1
ATOM 2931 C CA . GLY B 1 19 ? -4.391 -19.344 -19.609 1 94.62 19 GLY B CA 1
ATOM 2932 C C . GLY B 1 19 ? -3.135 -18.5 -19.5 1 94.62 19 GLY B C 1
ATOM 2933 O O . GLY B 1 19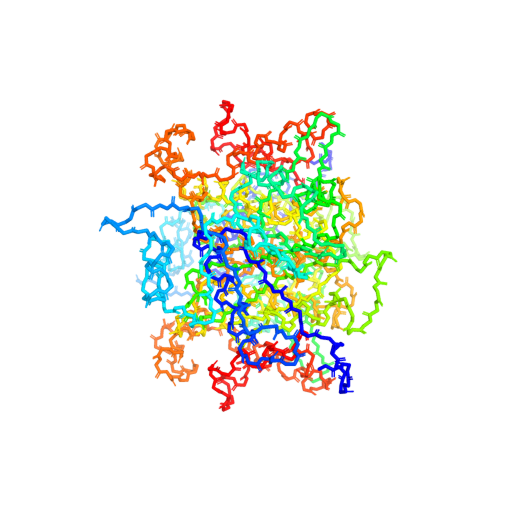 ? -2.021 -19.016 -19.5 1 94.62 19 GLY B O 1
ATOM 2934 N N . ASN B 1 20 ? -3.342 -17.234 -19.453 1 93.81 20 ASN B N 1
ATOM 2935 C CA . ASN B 1 20 ? -2.225 -16.297 -19.359 1 93.81 20 ASN B CA 1
ATOM 2936 C C . ASN B 1 20 ? -1.333 -16.609 -18.172 1 93.81 20 ASN B C 1
ATOM 2938 O O . ASN B 1 20 ? -0.131 -16.828 -18.328 1 93.81 20 ASN B O 1
ATOM 2942 N N . TRP B 1 21 ? -1.914 -16.688 -16.984 1 95 21 TRP B N 1
ATOM 2943 C CA . TRP B 1 21 ? -1.162 -16.953 -15.773 1 95 21 TRP B CA 1
ATOM 2944 C C . TRP B 1 21 ? -0.655 -18.391 -15.75 1 95 21 TRP B C 1
ATOM 2946 O O . TRP B 1 21 ? 0.484 -18.641 -15.352 1 95 21 TRP B O 1
ATOM 2956 N N . GLY B 1 22 ? -1.49 -19.312 -16.125 1 97.38 22 GLY B N 1
ATOM 2957 C CA . GLY B 1 22 ? -1.063 -20.703 -16.203 1 97.38 22 GLY B CA 1
ATOM 2958 C C . GLY B 1 22 ? 0.149 -20.922 -17.094 1 97.38 22 GLY B C 1
ATOM 2959 O O . GLY B 1 22 ? 1.087 -21.625 -16.719 1 97.38 22 GLY B O 1
ATOM 2960 N N . THR B 1 23 ? 0.132 -20.281 -18.219 1 98.25 23 THR B N 1
ATOM 2961 C CA . THR B 1 23 ? 1.254 -20.375 -19.156 1 98.25 23 THR B CA 1
ATOM 2962 C C . THR B 1 23 ? 2.506 -19.734 -18.547 1 98.25 23 THR B C 1
ATOM 2964 O O . THR B 1 23 ? 3.607 -20.266 -18.688 1 98.25 23 THR B O 1
ATOM 2967 N N . THR B 1 24 ? 2.311 -18.625 -17.891 1 98.44 24 THR B N 1
ATOM 2968 C CA . THR B 1 24 ? 3.428 -17.906 -17.266 1 98.44 24 THR B CA 1
ATOM 2969 C C . THR B 1 24 ? 4.082 -18.766 -16.188 1 98.44 24 THR B C 1
ATOM 2971 O O . THR B 1 24 ? 5.305 -18.922 -16.172 1 98.44 24 THR B O 1
ATOM 2974 N N . ILE B 1 25 ? 3.283 -19.359 -15.328 1 98.5 25 ILE B N 1
ATOM 2975 C CA . ILE B 1 25 ? 3.807 -20.188 -14.25 1 98.5 25 ILE B CA 1
ATOM 2976 C C . ILE B 1 25 ? 4.445 -21.453 -14.828 1 98.5 25 ILE B C 1
ATOM 2978 O O . ILE B 1 25 ? 5.457 -21.938 -14.312 1 98.5 25 ILE B O 1
ATOM 2982 N N . ALA B 1 26 ? 3.842 -21.984 -15.844 1 98.81 26 ALA B N 1
ATOM 2983 C CA . ALA B 1 26 ? 4.414 -23.156 -16.5 1 98.81 26 ALA B CA 1
ATOM 2984 C C . ALA B 1 26 ? 5.801 -22.844 -17.062 1 98.81 26 ALA B C 1
ATOM 2986 O O . ALA B 1 26 ? 6.703 -23.688 -17 1 98.81 26 ALA B O 1
ATOM 2987 N N . LYS B 1 27 ? 5.93 -21.688 -17.641 1 98.81 27 LYS B N 1
ATOM 2988 C CA . LYS B 1 27 ? 7.227 -21.25 -18.141 1 98.81 27 LYS B CA 1
ATOM 2989 C C . LYS B 1 27 ? 8.273 -21.234 -17.031 1 98.81 27 LYS B C 1
ATOM 2991 O O . LYS B 1 27 ? 9.375 -21.75 -17.203 1 98.81 27 LYS B O 1
ATOM 2996 N N . VAL B 1 28 ? 7.934 -20.656 -15.898 1 98.69 28 VAL B N 1
ATOM 2997 C CA . VAL B 1 28 ? 8.836 -20.562 -14.75 1 98.69 28 VAL B CA 1
ATOM 2998 C C . VAL B 1 28 ? 9.25 -21.953 -14.289 1 98.69 28 VAL B C 1
ATOM 3000 O O . VAL B 1 28 ? 10.438 -22.219 -14.094 1 98.69 28 VAL B O 1
ATOM 3003 N N . LEU B 1 29 ? 8.258 -22.828 -14.18 1 98.88 29 LEU B N 1
ATOM 3004 C CA . LEU B 1 29 ? 8.508 -24.188 -13.711 1 98.88 29 LEU B CA 1
ATOM 3005 C C . LEU B 1 29 ? 9.367 -24.953 -14.703 1 98.88 29 LEU B C 1
ATOM 3007 O O . LEU B 1 29 ? 10.273 -25.703 -14.297 1 98.88 29 LEU B O 1
ATOM 3011 N N . ALA B 1 30 ? 9.117 -24.812 -15.945 1 98.88 30 ALA B N 1
ATOM 3012 C CA . ALA B 1 30 ? 9.875 -25.5 -16.984 1 98.88 30 ALA B CA 1
ATOM 3013 C C . ALA B 1 30 ? 11.32 -25.016 -17.016 1 98.88 30 ALA B C 1
ATOM 3015 O O . ALA B 1 30 ? 12.25 -25.812 -17.188 1 98.88 30 ALA B O 1
ATOM 3016 N N . GLU B 1 31 ? 11.508 -23.719 -16.891 1 98.69 31 GLU B N 1
ATOM 3017 C CA . GLU B 1 31 ? 12.859 -23.172 -16.828 1 98.69 31 GLU B CA 1
ATOM 3018 C C . GLU B 1 31 ? 13.633 -23.766 -15.656 1 98.69 31 GLU B C 1
ATOM 3020 O O . GLU B 1 31 ? 14.805 -24.125 -15.797 1 98.69 31 GLU B O 1
ATOM 3025 N N . ASN B 1 32 ? 13.008 -23.844 -14.547 1 98.5 32 ASN B N 1
ATOM 3026 C CA . ASN B 1 32 ? 13.672 -24.375 -13.359 1 98.5 32 ASN B CA 1
ATOM 3027 C C . ASN B 1 32 ? 13.953 -25.859 -13.492 1 98.5 32 ASN B C 1
ATOM 3029 O O . ASN B 1 32 ? 15.008 -26.344 -13.078 1 98.5 32 ASN B O 1
ATOM 3033 N N . ALA B 1 33 ? 12.969 -26.562 -14.055 1 98.5 33 ALA B N 1
ATOM 3034 C CA . ALA B 1 33 ? 13.172 -28 -14.25 1 98.5 33 ALA B CA 1
ATOM 3035 C C . ALA B 1 33 ? 14.367 -28.266 -15.156 1 98.5 33 ALA B C 1
ATOM 3037 O O . ALA B 1 33 ? 15.141 -29.203 -14.922 1 98.5 33 ALA B O 1
ATOM 3038 N N . ALA B 1 34 ? 14.523 -27.484 -16.141 1 98.12 34 ALA B N 1
ATOM 3039 C CA . ALA B 1 34 ? 15.617 -27.641 -17.109 1 98.12 34 ALA B CA 1
ATOM 3040 C C . ALA B 1 34 ? 16.969 -27.375 -16.438 1 98.12 34 ALA B C 1
ATOM 3042 O O . ALA B 1 34 ? 17.969 -28 -16.797 1 98.12 34 ALA B O 1
ATOM 3043 N N . THR B 1 35 ? 17 -26.516 -15.484 1 97.19 35 THR B N 1
ATOM 3044 C CA . THR B 1 35 ? 18.266 -26.078 -14.914 1 97.19 35 THR B CA 1
ATOM 3045 C C . THR B 1 35 ? 18.578 -26.875 -13.641 1 97.19 35 THR B C 1
ATOM 3047 O O . THR B 1 35 ? 19.672 -26.734 -13.078 1 97.19 35 THR B O 1
ATOM 3050 N N . ARG B 1 36 ? 17.641 -27.688 -13.172 1 96.94 36 ARG B N 1
ATOM 3051 C CA . ARG B 1 36 ? 17.828 -28.453 -11.945 1 96.94 36 ARG B CA 1
ATOM 3052 C C . ARG B 1 36 ? 17.453 -29.922 -12.148 1 96.94 36 ARG B C 1
ATOM 3054 O O . ARG B 1 36 ? 16.578 -30.438 -11.453 1 96.94 36 ARG B O 1
ATOM 3061 N N . PRO B 1 37 ? 18.25 -30.641 -12.969 1 95.56 37 PRO B N 1
ATOM 3062 C CA . PRO B 1 37 ? 17.859 -32 -13.367 1 95.56 37 PRO B CA 1
ATOM 3063 C C . PRO B 1 37 ? 17.906 -33 -12.203 1 95.56 37 PRO B C 1
ATOM 3065 O O . PRO B 1 37 ? 17.297 -34.062 -12.273 1 95.56 37 PRO B O 1
ATOM 3068 N N . ASN B 1 38 ? 18.625 -32.625 -11.125 1 95.56 38 ASN B N 1
ATOM 3069 C CA . ASN B 1 38 ? 18.688 -33.5 -9.961 1 95.56 38 ASN B CA 1
ATOM 3070 C C . ASN B 1 38 ? 17.438 -33.406 -9.102 1 95.56 38 ASN B C 1
ATOM 3072 O O . ASN B 1 38 ? 17.109 -34.312 -8.336 1 95.56 38 ASN B O 1
ATOM 3076 N N . LEU B 1 39 ? 16.688 -32.344 -9.266 1 97 39 LEU B N 1
ATOM 3077 C CA . LEU B 1 39 ? 15.539 -32.094 -8.398 1 97 39 LEU B CA 1
ATOM 3078 C C . LEU B 1 39 ? 14.234 -32.344 -9.148 1 97 39 LEU B C 1
ATOM 3080 O O . LEU B 1 39 ? 13.25 -32.75 -8.555 1 97 39 LEU B O 1
ATOM 3084 N N . PHE B 1 40 ? 14.32 -32.031 -10.477 1 98.12 40 PHE B N 1
ATOM 3085 C CA . PHE B 1 40 ? 13.07 -32.125 -11.234 1 98.12 40 PHE B CA 1
ATOM 3086 C C . PHE B 1 40 ? 13.273 -32.906 -12.523 1 98.12 40 PHE B C 1
ATOM 3088 O O . PHE B 1 40 ? 14.328 -32.844 -13.148 1 98.12 40 PHE B O 1
ATOM 3095 N N . LYS B 1 41 ? 12.195 -33.656 -12.898 1 98.19 41 LYS B N 1
ATOM 3096 C CA . LYS B 1 41 ? 12.18 -34.25 -14.242 1 98.19 41 LYS B CA 1
ATOM 3097 C C . LYS B 1 41 ? 12.227 -33.156 -15.312 1 98.19 41 LYS B C 1
ATOM 3099 O O . LYS B 1 41 ? 11.68 -32.062 -15.117 1 98.19 41 LYS B O 1
ATOM 3104 N N . HIS B 1 42 ? 12.805 -33.5 -16.406 1 98.25 42 HIS B N 1
ATOM 3105 C CA . HIS B 1 42 ? 13.086 -32.531 -17.453 1 98.25 42 HIS B CA 1
ATOM 3106 C C . HIS B 1 42 ? 11.805 -31.906 -18 1 98.25 42 HIS B C 1
ATOM 3108 O O . HIS B 1 42 ? 11.703 -30.672 -18.141 1 98.25 42 HIS B O 1
ATOM 3114 N N . ASN B 1 43 ? 10.852 -32.75 -18.344 1 98.56 43 ASN B N 1
ATOM 3115 C CA . ASN B 1 43 ? 9.617 -32.25 -18.938 1 98.56 43 ASN B CA 1
ATOM 3116 C C . ASN B 1 43 ? 8.625 -31.781 -17.891 1 98.56 43 ASN B C 1
ATOM 3118 O O . ASN B 1 43 ? 8.414 -32.469 -16.875 1 98.56 43 ASN B O 1
ATOM 3122 N N . VAL B 1 44 ? 8.133 -30.641 -18.047 1 98.81 44 VAL B N 1
ATOM 3123 C CA . VAL B 1 44 ? 6.98 -30.141 -17.312 1 98.81 44 VAL B CA 1
ATOM 3124 C C . VAL B 1 44 ? 5.73 -30.203 -18.188 1 98.81 44 VAL B C 1
ATOM 3126 O O . VAL B 1 44 ? 5.738 -29.703 -19.312 1 98.81 44 VAL B O 1
ATOM 3129 N N . TYR B 1 45 ? 4.715 -30.844 -17.703 1 98.81 45 TYR B N 1
ATOM 3130 C CA . TYR B 1 45 ? 3.486 -30.953 -18.484 1 98.81 45 TYR B CA 1
ATOM 3131 C C . TYR B 1 45 ? 2.508 -29.844 -18.125 1 98.81 45 TYR B C 1
ATOM 3133 O O . TYR B 1 45 ? 2.398 -29.453 -16.969 1 98.81 45 TYR B O 1
ATOM 3141 N N . MET B 1 46 ? 1.847 -29.297 -19.094 1 98.81 46 MET B N 1
ATOM 3142 C CA . MET B 1 46 ? 0.778 -28.312 -18.938 1 98.81 46 MET B CA 1
ATOM 3143 C C . MET B 1 46 ? -0.511 -28.797 -19.594 1 98.81 46 MET B C 1
ATOM 3145 O O . MET B 1 46 ? -0.542 -29.062 -20.797 1 98.81 46 MET B O 1
ATOM 3149 N N . TRP B 1 47 ? -1.511 -28.922 -18.797 1 98.81 47 TRP B N 1
ATOM 3150 C CA . TRP B 1 47 ? -2.812 -29.266 -19.359 1 98.81 47 TRP B CA 1
ATOM 3151 C C . TRP B 1 47 ? -3.424 -28.078 -20.094 1 98.81 47 TRP B C 1
ATOM 3153 O O . TRP B 1 47 ? -3.525 -26.984 -19.547 1 98.81 47 TRP B O 1
ATOM 3163 N N . VAL B 1 48 ? -3.77 -28.312 -21.312 1 98.06 48 VAL B N 1
ATOM 3164 C CA . VAL B 1 48 ? -4.371 -27.312 -22.188 1 98.06 48 VAL B CA 1
ATOM 3165 C C . VAL B 1 48 ? -5.746 -27.781 -22.641 1 98.06 48 VAL B C 1
ATOM 3167 O O . VAL B 1 48 ? -5.875 -28.828 -23.266 1 98.06 48 VAL B O 1
ATOM 3170 N N . HIS B 1 49 ? -6.719 -26.984 -22.234 1 94.5 49 HIS B N 1
ATOM 3171 C CA . HIS B 1 49 ? -8 -27.234 -22.875 1 94.5 49 HIS B CA 1
ATOM 3172 C C . HIS B 1 49 ? -7.906 -27.047 -24.391 1 94.5 49 HIS B C 1
ATOM 3174 O O . HIS B 1 49 ? -7.637 -25.938 -24.844 1 94.5 49 HIS B O 1
ATOM 3180 N N . GLN B 1 50 ? -8.164 -28.125 -25.109 1 94.62 50 GLN B N 1
ATOM 3181 C CA . GLN B 1 50 ? -7.914 -28.094 -26.547 1 94.62 50 GLN B CA 1
ATOM 3182 C C . GLN B 1 50 ? -8.812 -27.078 -27.25 1 94.62 50 GLN B C 1
ATOM 3184 O O . GLN B 1 50 ? -10.031 -27.062 -27.031 1 94.62 50 GLN B O 1
ATOM 3189 N N . GLU B 1 51 ? -8.188 -26.188 -27.891 1 95.75 51 GLU B N 1
ATOM 3190 C CA . GLU B 1 51 ? -8.836 -25.188 -28.734 1 95.75 51 GLU B CA 1
ATOM 3191 C C . GLU B 1 51 ? -8.203 -25.141 -30.125 1 95.75 51 GLU B C 1
ATOM 3193 O O . GLU B 1 51 ? -7.035 -25.5 -30.297 1 95.75 51 GLU B O 1
ATOM 3198 N N . MET B 1 52 ? -9.031 -24.797 -31.109 1 97.06 52 MET B N 1
ATOM 3199 C CA . MET B 1 52 ? -8.523 -24.641 -32.469 1 97.06 52 MET B CA 1
ATOM 3200 C C . MET B 1 52 ? -8.18 -23.172 -32.719 1 97.06 52 MET B C 1
ATOM 3202 O O . MET B 1 52 ? -9 -22.281 -32.5 1 97.06 52 MET B O 1
ATOM 3206 N N . ILE B 1 53 ? -6.926 -22.938 -33.156 1 96.19 53 ILE B N 1
ATOM 3207 C CA . ILE B 1 53 ? -6.461 -21.625 -33.562 1 96.19 53 ILE B CA 1
ATOM 3208 C C . ILE B 1 53 ? -6.008 -21.656 -35.031 1 96.19 53 ILE B C 1
ATOM 3210 O O . ILE B 1 53 ? -4.992 -22.281 -35.344 1 96.19 53 ILE B O 1
ATOM 3214 N N . ASP B 1 54 ? -6.715 -20.938 -35.844 1 94.75 54 ASP B N 1
ATOM 3215 C CA . ASP B 1 54 ? -6.414 -20.891 -37.281 1 94.75 54 ASP B CA 1
ATOM 3216 C C . ASP B 1 54 ? -6.246 -22.312 -37.844 1 94.75 54 ASP B C 1
ATOM 3218 O O . ASP B 1 54 ? -5.25 -22.594 -38.5 1 94.75 54 ASP B O 1
ATOM 3222 N N . GLY B 1 55 ? -7.055 -23.203 -37.438 1 96.25 55 GLY B N 1
ATOM 3223 C CA . GLY B 1 55 ? -7.121 -24.547 -37.969 1 96.25 55 GLY B CA 1
ATOM 3224 C C . GLY B 1 55 ? -6.141 -25.5 -37.312 1 96.25 55 GLY B C 1
ATOM 3225 O O . GLY B 1 55 ? -6.066 -26.672 -37.688 1 96.25 55 GLY B O 1
ATOM 3226 N N . GLN B 1 56 ? -5.438 -25.172 -36.375 1 97.62 56 GLN B N 1
ATOM 3227 C CA . GLN B 1 56 ? -4.473 -26.016 -35.656 1 97.62 56 GLN B CA 1
ATOM 3228 C C . GLN B 1 56 ? -4.828 -26.141 -34.188 1 97.62 56 GLN B C 1
ATOM 3230 O O . GLN B 1 56 ? -5.34 -25.188 -33.594 1 97.62 56 GLN B O 1
ATOM 3235 N N . ARG B 1 57 ? -4.508 -27.328 -33.656 1 97.62 57 ARG B N 1
ATOM 3236 C CA . ARG B 1 57 ? -4.723 -27.531 -32.25 1 97.62 57 ARG B CA 1
ATOM 3237 C C . ARG B 1 57 ? -3.768 -26.672 -31.406 1 97.62 57 ARG B C 1
ATOM 3239 O O . ARG B 1 57 ? -2.57 -26.609 -31.703 1 97.62 57 ARG B O 1
ATOM 3246 N N . LEU B 1 58 ? -4.293 -25.969 -30.453 1 98.12 58 LEU B N 1
ATOM 3247 C CA . LEU B 1 58 ? -3.473 -25.109 -29.609 1 98.12 58 LEU B CA 1
ATOM 3248 C C . LEU B 1 58 ? -2.318 -25.891 -29 1 98.12 58 LEU B C 1
ATOM 3250 O O . LEU B 1 58 ? -1.204 -25.375 -28.875 1 98.12 58 LEU B O 1
ATOM 3254 N N . THR B 1 59 ? -2.543 -27.156 -28.594 1 98.38 59 THR B N 1
ATOM 3255 C CA . THR B 1 59 ? -1.501 -28 -28.016 1 98.38 59 THR B CA 1
ATOM 3256 C C . THR B 1 59 ? -0.367 -28.219 -29.016 1 98.38 59 THR B C 1
ATOM 3258 O O . THR B 1 59 ? 0.809 -28.172 -28.641 1 98.38 59 THR B O 1
ATOM 3261 N N . ASP B 1 60 ? -0.743 -28.469 -30.25 1 98.19 60 ASP B N 1
ATOM 3262 C CA . ASP B 1 60 ? 0.268 -28.672 -31.281 1 98.19 60 ASP B CA 1
ATOM 3263 C C . ASP B 1 60 ? 1.088 -27.391 -31.516 1 98.19 60 ASP B C 1
ATOM 3265 O O . ASP B 1 60 ? 2.307 -27.469 -31.688 1 98.19 60 ASP B O 1
ATOM 3269 N N . ILE B 1 61 ? 0.394 -26.297 -31.531 1 98.12 61 ILE B N 1
ATOM 3270 C CA . ILE B 1 61 ? 1.073 -25.031 -31.719 1 98.12 61 ILE B CA 1
ATOM 3271 C C . ILE B 1 61 ? 2.094 -24.812 -30.609 1 98.12 61 ILE B C 1
ATOM 3273 O O . ILE B 1 61 ? 3.25 -24.484 -30.859 1 98.12 61 ILE B O 1
ATOM 3277 N N . ILE B 1 62 ? 1.674 -25.031 -29.344 1 98.56 62 ILE B N 1
ATOM 3278 C CA . ILE B 1 62 ? 2.543 -24.828 -28.188 1 98.56 62 ILE B CA 1
ATOM 3279 C C . ILE B 1 62 ? 3.729 -25.781 -28.25 1 98.56 62 ILE B C 1
ATOM 3281 O O . ILE B 1 62 ? 4.871 -25.391 -28.016 1 98.56 62 ILE B O 1
ATOM 3285 N N . ASN B 1 63 ? 3.518 -27.047 -28.625 1 98.62 63 ASN B N 1
ATOM 3286 C CA . ASN B 1 63 ? 4.566 -28.062 -28.641 1 98.62 63 ASN B CA 1
ATOM 3287 C C . ASN B 1 63 ? 5.527 -27.859 -29.812 1 98.62 63 ASN B C 1
ATOM 3289 O O . ASN B 1 63 ? 6.711 -28.188 -29.703 1 98.62 63 ASN B O 1
ATOM 3293 N N . ASP B 1 64 ? 5.066 -27.328 -30.891 1 98.25 64 ASP B N 1
ATOM 3294 C CA . ASP B 1 64 ? 5.883 -27.188 -32.094 1 98.25 64 ASP B CA 1
ATOM 3295 C C . ASP B 1 64 ? 6.59 -25.828 -32.125 1 98.25 64 ASP B C 1
ATOM 3297 O O . ASP B 1 64 ? 7.773 -25.75 -32.469 1 98.25 64 ASP B O 1
ATOM 3301 N N . LYS B 1 65 ? 5.816 -24.797 -31.75 1 97.94 65 LYS B N 1
ATOM 3302 C CA . LYS B 1 65 ? 6.332 -23.438 -31.906 1 97.94 65 LYS B CA 1
ATOM 3303 C C . LYS B 1 65 ? 6.805 -22.875 -30.562 1 97.94 65 LYS B C 1
ATOM 3305 O O . LYS B 1 65 ? 7.461 -21.844 -30.531 1 97.94 65 LYS B O 1
ATOM 3310 N N . HIS B 1 66 ? 6.484 -23.578 -29.484 1 98.56 66 HIS B N 1
ATOM 3311 C CA . HIS B 1 66 ? 6.867 -23.141 -28.156 1 98.56 66 HIS B CA 1
ATOM 3312 C C . HIS B 1 66 ? 6.383 -21.734 -27.859 1 98.56 66 HIS B C 1
ATOM 3314 O O . HIS B 1 66 ? 7.152 -20.891 -27.391 1 98.56 66 HIS B O 1
ATOM 3320 N N . GLU B 1 67 ? 5.152 -21.547 -28.219 1 98.25 67 GLU B N 1
ATOM 3321 C CA . GLU B 1 67 ? 4.449 -20.297 -27.969 1 98.25 67 GLU B CA 1
ATOM 3322 C C . GLU B 1 67 ? 2.955 -20.531 -27.766 1 98.25 67 GLU B C 1
ATOM 3324 O O . GLU B 1 67 ? 2.336 -21.297 -28.5 1 98.25 67 GLU B O 1
ATOM 3329 N N . ASN B 1 68 ? 2.439 -20 -26.688 1 98.12 68 ASN B N 1
ATOM 3330 C CA . ASN B 1 68 ? 0.991 -19.922 -26.531 1 98.12 68 ASN B CA 1
ATOM 3331 C C . ASN B 1 68 ? 0.423 -18.688 -27.203 1 98.12 68 ASN B C 1
ATOM 3333 O O . ASN B 1 68 ? 0.197 -17.656 -26.547 1 98.12 68 ASN B O 1
ATOM 3337 N N . VAL B 1 69 ? 0.06 -18.75 -28.406 1 97.25 69 VAL B N 1
ATOM 3338 C CA . VAL B 1 69 ? -0.247 -17.609 -29.266 1 97.25 69 VAL B CA 1
ATOM 3339 C C . VAL B 1 69 ? -1.567 -16.984 -28.828 1 97.25 69 VAL B C 1
ATOM 3341 O O . VAL B 1 69 ? -1.824 -15.812 -29.125 1 97.25 69 VAL B O 1
ATOM 3344 N N . LYS B 1 70 ? -2.32 -17.734 -28.172 1 95.31 70 LYS B N 1
ATOM 3345 C CA . LYS B 1 70 ? -3.635 -17.219 -27.797 1 95.31 70 LYS B CA 1
ATOM 3346 C C . LYS B 1 70 ? -3.559 -16.438 -26.484 1 95.31 70 LYS B C 1
ATOM 3348 O O . LYS B 1 70 ? -4.066 -15.32 -26.391 1 95.31 70 LYS B O 1
ATOM 3353 N N . TYR B 1 71 ? -2.932 -16.922 -25.469 1 95.06 71 TYR B N 1
ATOM 3354 C CA . TYR B 1 71 ? -3.072 -16.375 -24.125 1 95.06 71 TYR B CA 1
ATOM 3355 C C . TYR B 1 71 ? -1.806 -15.633 -23.719 1 95.06 71 TYR B C 1
ATOM 3357 O O . TYR B 1 71 ? -1.829 -14.828 -22.781 1 95.06 71 TYR B O 1
ATOM 3365 N N . LEU B 1 72 ? -0.727 -15.891 -24.328 1 96.5 72 LEU B N 1
ATOM 3366 C CA . LEU B 1 72 ? 0.536 -15.242 -24 1 96.5 72 LEU B CA 1
ATOM 3367 C C . LEU B 1 72 ? 1.368 -15.016 -25.25 1 96.5 72 LEU B C 1
ATOM 3369 O O . LEU B 1 72 ? 2.504 -15.484 -25.344 1 96.5 72 LEU B O 1
ATOM 3373 N N . PRO B 1 73 ? 0.794 -14.281 -26.188 1 96.81 73 PRO B N 1
ATOM 3374 C CA . PRO B 1 73 ? 1.483 -14.078 -27.469 1 96.81 73 PRO B CA 1
ATOM 3375 C C . PRO B 1 73 ? 2.814 -13.352 -27.312 1 96.81 73 PRO B C 1
ATOM 3377 O O . PRO B 1 73 ? 2.928 -12.438 -26.484 1 96.81 73 PRO B O 1
ATOM 3380 N N . GLY B 1 74 ? 3.768 -13.734 -28.031 1 96.94 74 GLY B N 1
ATOM 3381 C CA . GLY B 1 74 ? 5.039 -13.031 -28.094 1 96.94 74 GLY B CA 1
ATOM 3382 C C . GLY B 1 74 ? 6.051 -13.547 -27.094 1 96.94 74 GLY B C 1
ATOM 3383 O O . GLY B 1 74 ? 7.195 -13.086 -27.062 1 96.94 74 GLY B O 1
ATOM 3384 N N . VAL B 1 75 ? 5.707 -14.477 -26.297 1 97.88 75 VAL B N 1
ATOM 3385 C CA . VAL B 1 75 ? 6.613 -15.023 -25.297 1 97.88 75 VAL B CA 1
ATOM 3386 C C . VAL B 1 75 ? 7.051 -16.438 -25.703 1 97.88 75 VAL B C 1
ATOM 3388 O O . VAL B 1 75 ? 6.211 -17.297 -25.969 1 97.88 75 VAL B O 1
ATOM 3391 N N . HIS B 1 76 ? 8.32 -16.641 -25.75 1 98.06 76 HIS B N 1
ATOM 3392 C CA . HIS B 1 76 ? 8.867 -17.953 -26.078 1 98.06 76 HIS B CA 1
ATOM 3393 C C . HIS B 1 76 ? 8.852 -18.859 -24.844 1 98.06 76 HIS B C 1
ATOM 3395 O O . HIS B 1 76 ? 9.32 -18.469 -23.781 1 98.06 76 HIS B O 1
ATOM 3401 N N . LEU B 1 77 ? 8.367 -20.031 -25.078 1 98.69 77 LEU B N 1
ATOM 3402 C CA . LEU B 1 77 ? 8.289 -21.016 -24 1 98.69 77 LEU B CA 1
ATOM 3403 C C . LEU B 1 77 ? 9.422 -22.031 -24.109 1 98.69 77 LEU B C 1
ATOM 3405 O O . LEU B 1 77 ? 9.875 -22.344 -25.203 1 98.69 77 LEU B O 1
ATOM 3409 N N . PRO B 1 78 ? 9.891 -22.531 -22.938 1 98.62 78 PRO B N 1
ATOM 3410 C CA . PRO B 1 78 ? 10.945 -23.547 -22.969 1 98.62 78 PRO B CA 1
ATOM 3411 C C . PRO B 1 78 ? 10.523 -24.797 -23.734 1 98.62 78 PRO B C 1
ATOM 3413 O O . PRO B 1 78 ? 9.375 -25.234 -23.641 1 98.62 78 PRO B O 1
ATOM 3416 N N . PRO B 1 79 ? 11.469 -25.453 -24.406 1 98.44 79 PRO B N 1
ATOM 3417 C CA . PRO B 1 79 ? 11.125 -26.625 -25.203 1 98.44 79 PRO B CA 1
ATOM 3418 C C . PRO B 1 79 ? 10.695 -27.812 -24.344 1 98.44 79 PRO B C 1
ATOM 3420 O O . PRO B 1 79 ? 10.055 -28.75 -24.844 1 98.44 79 PRO B O 1
ATOM 3423 N N . ASN B 1 80 ? 11.055 -27.781 -23.094 1 98.81 80 ASN B N 1
ATOM 3424 C CA . ASN B 1 80 ? 10.711 -28.906 -22.234 1 98.81 80 ASN B CA 1
ATOM 3425 C C . ASN B 1 80 ? 9.32 -28.734 -21.625 1 98.81 80 ASN B C 1
ATOM 3427 O O . ASN B 1 80 ? 8.891 -29.562 -20.797 1 98.81 80 ASN B O 1
ATOM 3431 N N . LEU B 1 81 ? 8.609 -27.641 -21.922 1 98.88 81 LEU B N 1
ATOM 3432 C CA . LEU B 1 81 ? 7.203 -27.516 -21.578 1 98.88 81 LEU B CA 1
ATOM 3433 C C . LEU B 1 81 ? 6.32 -28.25 -22.578 1 98.88 81 LEU B C 1
ATOM 3435 O O . LEU B 1 81 ? 6.312 -27.906 -23.766 1 98.88 81 LEU B O 1
ATOM 3439 N N . VAL B 1 82 ? 5.594 -29.188 -22.109 1 98.75 82 VAL B N 1
ATOM 3440 C CA . VAL B 1 82 ? 4.824 -30.062 -23 1 98.75 82 VAL B CA 1
ATOM 3441 C C . VAL B 1 82 ? 3.33 -29.828 -22.781 1 98.75 82 VAL B C 1
ATOM 3443 O O . VAL B 1 82 ? 2.809 -30.078 -21.688 1 98.75 82 VAL B O 1
ATOM 3446 N N . ALA B 1 83 ? 2.666 -29.391 -23.828 1 98.81 83 ALA B N 1
ATOM 3447 C CA . ALA B 1 83 ? 1.218 -29.203 -23.766 1 98.81 83 ALA B CA 1
ATOM 3448 C C . ALA B 1 83 ? 0.493 -30.531 -23.953 1 98.81 83 ALA B C 1
ATOM 3450 O O . ALA B 1 83 ? 0.803 -31.297 -24.875 1 98.81 83 ALA B O 1
ATOM 3451 N N . GLU B 1 84 ? -0.364 -30.875 -23.047 1 98.56 84 GLU B N 1
ATOM 3452 C CA . GLU B 1 84 ? -1.126 -32.125 -23.031 1 98.56 84 GLU B CA 1
ATOM 3453 C C . GLU B 1 84 ? -2.619 -31.844 -22.875 1 98.56 84 GLU B C 1
ATOM 3455 O O . GLU B 1 84 ? -3.041 -31.234 -21.891 1 98.56 84 GLU B O 1
ATOM 3460 N N . PRO B 1 85 ? -3.506 -32.25 -23.844 1 98.19 85 PRO B N 1
ATOM 3461 C CA . PRO B 1 85 ? -4.934 -31.922 -23.797 1 98.19 85 PRO B CA 1
ATOM 3462 C C . PRO B 1 85 ? -5.711 -32.844 -22.844 1 98.19 85 PRO B C 1
ATOM 3464 O O . PRO B 1 85 ? -6.828 -32.5 -22.438 1 98.19 85 PRO B O 1
ATOM 3467 N N . ASP B 1 86 ? -5.219 -34.031 -22.562 1 98.25 86 ASP B N 1
ATOM 3468 C CA . ASP B 1 86 ? -5.859 -34.938 -21.625 1 98.25 86 ASP B CA 1
ATOM 3469 C C . ASP B 1 86 ? -5.348 -34.719 -20.203 1 98.25 86 ASP B C 1
ATOM 3471 O O . ASP B 1 86 ? -4.18 -34.969 -19.906 1 98.25 86 ASP B O 1
ATOM 3475 N N . ILE B 1 87 ? -6.234 -34.25 -19.328 1 98.38 87 ILE B N 1
ATOM 3476 C CA . ILE B 1 87 ? -5.832 -33.812 -18 1 98.38 87 ILE B CA 1
ATOM 3477 C C . ILE B 1 87 ? -5.32 -35 -17.203 1 98.38 87 ILE B C 1
ATOM 3479 O O . ILE B 1 87 ? -4.406 -34.875 -16.375 1 98.38 87 ILE B O 1
ATOM 3483 N N . VAL B 1 88 ? -5.867 -36.188 -17.391 1 98.12 88 VAL B N 1
ATOM 3484 C CA . VAL B 1 88 ? -5.441 -37.406 -16.672 1 98.12 88 VAL B CA 1
ATOM 3485 C C . VAL B 1 88 ? -4.043 -37.812 -17.125 1 98.12 88 VAL B C 1
ATOM 3487 O O . VAL B 1 88 ? -3.18 -38.125 -16.297 1 98.12 88 VAL B O 1
ATOM 3490 N N . GLN B 1 89 ? -3.809 -37.75 -18.406 1 97.94 89 GLN B N 1
ATOM 3491 C CA . GLN B 1 89 ? -2.486 -38.062 -18.938 1 97.94 89 GLN B CA 1
ATOM 3492 C C . GLN B 1 89 ? -1.45 -37.062 -18.469 1 97.94 89 GLN B C 1
ATOM 3494 O O . GLN B 1 89 ? -0.332 -37.406 -18.094 1 97.94 89 GLN B O 1
ATOM 3499 N N . ALA B 1 90 ? -1.845 -35.781 -18.484 1 98.31 90 ALA B N 1
ATOM 3500 C CA . ALA B 1 90 ? -0.937 -34.719 -18.047 1 98.31 90 ALA B CA 1
ATOM 3501 C C . ALA B 1 90 ? -0.534 -34.938 -16.594 1 98.31 90 ALA B C 1
ATOM 3503 O O . ALA B 1 90 ? 0.604 -34.656 -16.203 1 98.31 90 ALA B O 1
ATOM 3504 N N . SER B 1 91 ? -1.41 -35.406 -15.789 1 98.25 91 SER B N 1
ATOM 3505 C CA . SER B 1 91 ? -1.221 -35.438 -14.336 1 98.25 91 SER B CA 1
ATOM 3506 C C . SER B 1 91 ? -0.702 -36.812 -13.891 1 98.25 91 SER B C 1
ATOM 3508 O O . SER B 1 91 ? -0.413 -37 -12.711 1 98.25 91 SER B O 1
ATOM 3510 N N . GLU B 1 92 ? -0.558 -37.656 -14.953 1 93.12 92 GLU B N 1
ATOM 3511 C CA . GLU B 1 92 ? -0.118 -39.031 -14.625 1 93.12 92 GLU B CA 1
ATOM 3512 C C . GLU B 1 92 ? 1.251 -39 -13.953 1 93.12 92 GLU B C 1
ATOM 3514 O O . GLU B 1 92 ? 2.191 -38.406 -14.461 1 93.12 92 GLU B O 1
ATOM 3519 N N . ASN B 1 93 ? 1.457 -39.531 -12.789 1 93.19 93 ASN B N 1
ATOM 3520 C CA . ASN B 1 93 ? 2.707 -39.719 -12.055 1 93.19 93 ASN B CA 1
ATOM 3521 C C . ASN B 1 93 ? 3.25 -38.406 -11.531 1 93.19 93 ASN B C 1
ATOM 3523 O O . ASN B 1 93 ? 4.422 -38.312 -11.156 1 93.19 93 ASN B O 1
ATOM 3527 N N . ALA B 1 94 ? 2.469 -37.344 -11.641 1 98.06 94 ALA B N 1
ATOM 3528 C CA . ALA B 1 94 ? 2.912 -36.062 -11.102 1 98.06 94 ALA B CA 1
ATOM 3529 C C . ALA B 1 94 ? 3.215 -36.156 -9.609 1 98.06 94 ALA B C 1
ATOM 3531 O O . ALA B 1 94 ? 2.504 -36.844 -8.875 1 98.06 94 ALA B O 1
ATOM 3532 N N . ASP B 1 95 ? 4.297 -35.531 -9.18 1 98.12 95 ASP B N 1
ATOM 3533 C CA . ASP B 1 95 ? 4.59 -35.375 -7.766 1 98.12 95 ASP B CA 1
ATOM 3534 C C . ASP B 1 95 ? 4.043 -34.031 -7.246 1 98.12 95 ASP B C 1
ATOM 3536 O O . ASP B 1 95 ? 3.762 -33.906 -6.055 1 98.12 95 ASP B O 1
ATOM 3540 N N . LEU B 1 96 ? 3.949 -33.031 -8.133 1 98.75 96 LEU B N 1
ATOM 3541 C CA . LEU B 1 96 ? 3.449 -31.703 -7.824 1 98.75 96 LEU B CA 1
ATOM 3542 C C . LEU B 1 96 ? 2.482 -31.219 -8.906 1 98.75 96 LEU B C 1
ATOM 3544 O O . LEU B 1 96 ? 2.834 -31.188 -10.086 1 98.75 96 LEU B O 1
ATOM 3548 N N . LEU B 1 97 ? 1.302 -30.891 -8.492 1 98.88 97 LEU B N 1
ATOM 3549 C CA . LEU B 1 97 ? 0.299 -30.281 -9.359 1 98.88 97 LEU B CA 1
ATOM 3550 C C . LEU B 1 97 ? 0.14 -28.797 -9.047 1 98.88 97 LEU B C 1
ATOM 3552 O O . LEU B 1 97 ? 0.049 -28.406 -7.879 1 98.88 97 LEU B O 1
ATOM 3556 N N . VAL B 1 98 ? 0.139 -27.953 -10.078 1 98.88 98 VAL B N 1
ATOM 3557 C CA . VAL B 1 98 ? -0.049 -26.516 -9.906 1 98.88 98 VAL B CA 1
ATOM 3558 C C . VAL B 1 98 ? -1.308 -26.078 -10.641 1 98.88 98 VAL B C 1
ATOM 3560 O O . VAL B 1 98 ? -1.336 -26.047 -11.875 1 98.88 98 VAL B O 1
ATOM 3563 N N . PHE B 1 99 ? -2.287 -25.641 -9.906 1 98.62 99 PHE B N 1
ATOM 3564 C CA . PHE B 1 99 ? -3.598 -25.328 -10.461 1 98.62 99 PHE B CA 1
ATOM 3565 C C . PHE B 1 99 ? -3.68 -23.859 -10.859 1 98.62 99 PHE B C 1
ATOM 3567 O O . PHE B 1 99 ? -3.467 -22.969 -10.023 1 98.62 99 PHE B O 1
ATOM 3574 N N . ASN B 1 100 ? -3.994 -23.641 -12.102 1 97.25 100 ASN B N 1
ATOM 3575 C CA . ASN B 1 100 ? -4.133 -22.297 -12.68 1 97.25 100 ASN B CA 1
ATOM 3576 C C . ASN B 1 100 ? -5.355 -22.203 -13.586 1 97.25 100 ASN B C 1
ATOM 3578 O O . ASN B 1 100 ? -5.23 -22.266 -14.805 1 97.25 100 ASN B O 1
ATOM 3582 N N . LEU B 1 101 ? -6.512 -22.047 -13.094 1 93.06 101 LEU B N 1
ATOM 3583 C CA . LEU B 1 101 ? -7.742 -21.922 -13.867 1 93.06 101 LEU B CA 1
ATOM 3584 C C . LEU B 1 101 ? -8.766 -21.062 -13.133 1 93.06 101 LEU B C 1
ATOM 3586 O O . LEU B 1 101 ? -8.641 -20.844 -11.93 1 93.06 101 LEU B O 1
ATOM 3590 N N . PRO B 1 102 ? -9.727 -20.547 -13.82 1 86.44 102 PRO B N 1
ATOM 3591 C CA . PRO B 1 102 ? -10.797 -19.844 -13.125 1 86.44 102 PRO B CA 1
ATOM 3592 C C . PRO B 1 102 ? -11.523 -20.719 -12.102 1 86.44 102 PRO B C 1
ATOM 3594 O O . PRO B 1 102 ? -11.742 -21.906 -12.352 1 86.44 102 PRO B O 1
ATOM 3597 N N . HIS B 1 103 ? -11.797 -20.094 -11.055 1 85.5 103 HIS B N 1
ATOM 3598 C CA . HIS B 1 103 ? -12.344 -20.797 -9.906 1 85.5 103 HIS B CA 1
ATOM 3599 C C . HIS B 1 103 ? -13.609 -21.562 -10.281 1 85.5 103 HIS B C 1
ATOM 3601 O O . HIS B 1 103 ? -13.898 -22.609 -9.703 1 85.5 103 HIS B O 1
ATOM 3607 N N . GLN B 1 104 ? -14.359 -21.094 -11.266 1 83.56 104 GLN B N 1
ATOM 3608 C CA . GLN B 1 104 ? -15.633 -21.719 -11.633 1 83.56 104 GLN B CA 1
ATOM 3609 C C . GLN B 1 104 ? -15.422 -23.094 -12.258 1 83.56 104 GLN B C 1
ATOM 3611 O O . GLN B 1 104 ? -16.328 -23.922 -12.266 1 83.56 104 GLN B O 1
ATOM 3616 N N . PHE B 1 105 ? -14.25 -23.422 -12.719 1 91.25 105 PHE B N 1
ATOM 3617 C CA . PHE B 1 105 ? -13.984 -24.688 -13.383 1 91.25 105 PHE B CA 1
ATOM 3618 C C . PHE B 1 105 ? -13.383 -25.688 -12.406 1 91.25 105 PHE B C 1
ATOM 3620 O O . PHE B 1 105 ? -13.234 -26.875 -12.734 1 91.25 105 PHE B O 1
ATOM 3627 N N . LEU B 1 106 ? -13.047 -25.297 -11.242 1 95 106 LEU B N 1
ATOM 3628 C CA . LEU B 1 106 ? -12.305 -26.109 -10.281 1 95 106 LEU B CA 1
ATOM 3629 C C . LEU B 1 106 ? -13.078 -27.375 -9.93 1 95 106 LEU B C 1
ATOM 3631 O O . LEU B 1 106 ? -12.508 -28.469 -9.898 1 95 106 LEU B O 1
ATOM 3635 N N . PRO B 1 107 ? -14.438 -27.281 -9.711 1 95.69 107 PRO B N 1
ATOM 3636 C CA . PRO B 1 107 ? -15.164 -28.516 -9.391 1 95.69 107 PRO B CA 1
ATOM 3637 C C . PRO B 1 107 ? -15.078 -29.562 -10.5 1 95.69 107 PRO B C 1
ATOM 3639 O O . PRO B 1 107 ? -14.867 -30.734 -10.227 1 95.69 107 PRO B O 1
ATOM 3642 N N . THR B 1 108 ? -15.211 -29.109 -11.695 1 97.12 108 THR B N 1
ATOM 3643 C CA . THR B 1 108 ? -15.156 -30.016 -12.836 1 97.12 108 THR B CA 1
ATOM 3644 C C . THR B 1 108 ? -13.773 -30.656 -12.953 1 97.12 108 THR B C 1
ATOM 3646 O O . THR B 1 108 ? -13.648 -31.844 -13.219 1 97.12 108 THR B O 1
ATOM 3649 N N . ILE B 1 109 ? -12.766 -29.875 -12.797 1 97.62 109 ILE B N 1
ATOM 3650 C CA . ILE B 1 109 ? -11.391 -30.344 -12.914 1 97.62 109 ILE B CA 1
ATOM 3651 C C . ILE B 1 109 ? -11.086 -31.344 -11.805 1 97.62 109 ILE B C 1
ATOM 3653 O O . ILE B 1 109 ? -10.492 -32.406 -12.062 1 97.62 109 ILE B O 1
ATOM 3657 N N . CYS B 1 110 ? -11.453 -31.047 -10.586 1 98 110 CYS B N 1
ATOM 3658 C CA . CYS B 1 110 ? -11.234 -31.969 -9.477 1 98 110 CYS B CA 1
ATOM 3659 C C . CYS B 1 110 ? -11.961 -33.281 -9.695 1 98 110 CYS B C 1
ATOM 3661 O O . CYS B 1 110 ? -11.43 -34.344 -9.391 1 98 110 CYS B O 1
ATOM 3663 N N . ALA B 1 111 ? -13.164 -33.156 -10.242 1 98.12 111 ALA B N 1
ATOM 3664 C CA . ALA B 1 111 ? -13.93 -34.375 -10.523 1 98.12 111 ALA B CA 1
ATOM 3665 C C . ALA B 1 111 ? -13.188 -35.25 -11.523 1 98.12 111 ALA B C 1
ATOM 3667 O O . ALA B 1 111 ? -13.195 -36.5 -11.391 1 98.12 111 ALA B O 1
ATOM 3668 N N . LYS B 1 112 ? -12.562 -34.719 -12.461 1 97.69 112 LYS B N 1
ATOM 3669 C CA . LYS B 1 112 ? -11.844 -35.438 -13.492 1 97.69 112 LYS B CA 1
ATOM 3670 C C . LYS B 1 112 ? -10.602 -36.125 -12.914 1 97.69 112 LYS B C 1
ATOM 3672 O O . LYS B 1 112 ? -10.18 -37.156 -13.391 1 97.69 112 LYS B O 1
ATOM 3677 N N . LEU B 1 113 ? -10.031 -35.562 -11.906 1 98.25 113 LEU B N 1
ATOM 3678 C CA . LEU B 1 113 ? -8.758 -36.031 -11.375 1 98.25 113 LEU B CA 1
ATOM 3679 C C . LEU B 1 113 ? -8.977 -36.969 -10.195 1 98.25 113 LEU B C 1
ATOM 3681 O O . LEU B 1 113 ? -8.055 -37.688 -9.797 1 98.25 113 LEU B O 1
ATOM 3685 N N . LYS B 1 114 ? -10.117 -36.875 -9.617 1 97.19 114 LYS B N 1
ATOM 3686 C CA . LYS B 1 114 ? -10.414 -37.656 -8.422 1 97.19 114 LYS B CA 1
ATOM 3687 C C . LYS B 1 114 ? -10.156 -39.156 -8.656 1 97.19 114 LYS B C 1
ATOM 3689 O O . LYS B 1 114 ? -10.688 -39.75 -9.609 1 97.19 114 LYS B O 1
ATOM 3694 N N . GLY B 1 115 ? -9.344 -39.75 -7.824 1 95.12 115 GLY B N 1
ATOM 3695 C CA . GLY B 1 115 ? -9.062 -41.188 -7.891 1 95.12 115 GLY B CA 1
ATOM 3696 C C . GLY B 1 115 ? -8.031 -41.531 -8.945 1 95.12 115 GLY B C 1
ATOM 3697 O O . GLY B 1 115 ? -7.727 -42.719 -9.148 1 95.12 115 GLY B O 1
ATOM 3698 N N . LYS B 1 116 ? -7.512 -40.594 -9.594 1 96.5 116 LYS B N 1
ATOM 3699 C CA . LYS B 1 116 ? -6.625 -40.875 -10.711 1 96.5 116 LYS B CA 1
ATOM 3700 C C . LYS B 1 116 ? -5.195 -40.438 -10.422 1 96.5 116 LYS B C 1
ATOM 3702 O O . LYS B 1 116 ? -4.285 -40.688 -11.211 1 96.5 116 LYS B O 1
ATOM 3707 N N . LEU B 1 117 ? -4.938 -39.812 -9.289 1 97 117 LEU B N 1
ATOM 3708 C CA . LEU B 1 117 ? -3.625 -39.281 -8.953 1 97 117 LEU B CA 1
ATOM 3709 C C . LEU B 1 117 ? -2.783 -40.312 -8.203 1 97 117 LEU B C 1
ATOM 3711 O O . LEU B 1 117 ? -3.324 -41.188 -7.539 1 97 117 LEU B O 1
ATOM 3715 N N . LYS B 1 118 ? -1.568 -40.219 -8.391 1 93.62 118 LYS B N 1
ATOM 3716 C CA . LYS B 1 118 ? -0.669 -41.094 -7.613 1 93.62 118 LYS B CA 1
ATOM 3717 C C . LYS B 1 118 ? -0.746 -40.75 -6.125 1 93.62 118 LYS B C 1
ATOM 3719 O O . LYS B 1 118 ? -1.068 -39.625 -5.75 1 93.62 118 LYS B O 1
ATOM 3724 N N . PRO B 1 119 ? -0.339 -41.719 -5.367 1 92.38 119 PRO B N 1
ATOM 3725 C CA . PRO B 1 119 ? -0.304 -41.438 -3.928 1 92.38 119 PRO B CA 1
ATOM 3726 C C . PRO B 1 119 ? 0.721 -40.375 -3.561 1 92.38 119 PRO B C 1
ATOM 3728 O O . PRO B 1 119 ? 1.792 -40.312 -4.168 1 92.38 119 PRO B O 1
ATOM 3731 N N . HIS B 1 120 ? 0.477 -39.5 -2.652 1 92.5 120 HIS B N 1
ATOM 3732 C CA . HIS B 1 120 ? 1.362 -38.531 -2.018 1 92.5 120 HIS B CA 1
ATOM 3733 C C . HIS B 1 120 ? 1.663 -37.344 -2.953 1 92.5 120 HIS B C 1
ATOM 3735 O O . HIS B 1 120 ? 2.592 -36.562 -2.709 1 92.5 120 HIS B O 1
ATOM 3741 N N . VAL B 1 121 ? 0.891 -37.281 -4.066 1 97.62 121 VAL B N 1
ATOM 3742 C CA . VAL B 1 121 ? 1.013 -36.094 -4.895 1 97.62 121 VAL B CA 1
ATOM 3743 C C . VAL B 1 121 ? 0.682 -34.844 -4.066 1 97.62 121 VAL B C 1
ATOM 3745 O O . VAL B 1 121 ? -0.154 -34.906 -3.162 1 97.62 121 VAL B O 1
ATOM 3748 N N . ARG B 1 122 ? 1.4 -33.75 -4.254 1 98.69 122 ARG B N 1
ATOM 3749 C CA . ARG B 1 122 ? 1.134 -32.469 -3.613 1 98.69 122 ARG B CA 1
ATOM 3750 C C . ARG B 1 122 ? 0.613 -31.438 -4.621 1 98.69 122 ARG B C 1
ATOM 3752 O O . ARG B 1 122 ? 0.665 -31.672 -5.832 1 98.69 122 ARG B O 1
ATOM 3759 N N . ALA B 1 123 ? 0.081 -30.328 -4.117 1 98.81 123 ALA B N 1
ATOM 3760 C CA . ALA B 1 123 ? -0.515 -29.359 -5.031 1 98.81 123 ALA B CA 1
ATOM 3761 C C . ALA B 1 123 ? -0.254 -27.938 -4.562 1 98.81 123 ALA B C 1
ATOM 3763 O O . ALA B 1 123 ? -0.004 -27.703 -3.375 1 98.81 123 ALA B O 1
ATOM 3764 N N . ILE B 1 124 ? -0.195 -27 -5.445 1 98.88 124 ILE B N 1
ATOM 3765 C CA . ILE B 1 124 ? -0.214 -25.562 -5.227 1 98.88 124 ILE B CA 1
ATOM 3766 C C . ILE B 1 124 ? -1.353 -24.938 -6.031 1 98.88 124 ILE B C 1
ATOM 3768 O O . ILE B 1 124 ? -1.466 -25.156 -7.238 1 98.88 124 ILE B O 1
ATOM 3772 N N . SER B 1 125 ? -2.213 -24.234 -5.395 1 98.5 125 SER B N 1
ATOM 3773 C CA . SER B 1 125 ? -3.281 -23.5 -6.062 1 98.5 125 SER B CA 1
ATOM 3774 C C . SER B 1 125 ? -2.871 -22.062 -6.336 1 98.5 125 SER B C 1
ATOM 3776 O O . SER B 1 125 ? -2.447 -21.344 -5.426 1 98.5 125 SER B O 1
ATOM 3778 N N . CYS B 1 126 ? -2.979 -21.641 -7.574 1 97.5 126 CYS B N 1
ATOM 3779 C CA . CYS B 1 126 ? -2.75 -20.25 -7.93 1 97.5 126 CYS B CA 1
ATOM 3780 C C . CYS B 1 126 ? -4.07 -19.516 -8.125 1 97.5 126 CYS B C 1
ATOM 3782 O O . CYS B 1 126 ? -4.098 -18.422 -8.695 1 97.5 126 CYS B O 1
ATOM 3784 N N . LEU B 1 127 ? -5.148 -20.125 -7.688 1 93.56 127 LEU B N 1
ATOM 3785 C CA . LEU B 1 127 ? -6.469 -19.531 -7.832 1 93.56 127 LEU B CA 1
ATOM 3786 C C . LEU B 1 127 ? -6.711 -18.469 -6.762 1 93.56 127 LEU B C 1
ATOM 3788 O O . LEU B 1 127 ? -6.238 -18.609 -5.629 1 93.56 127 LEU B O 1
ATOM 3792 N N . LYS B 1 128 ? -7.379 -17.453 -7.25 1 87.81 128 LYS B N 1
ATOM 3793 C CA . LYS B 1 128 ? -7.715 -16.375 -6.332 1 87.81 128 LYS B CA 1
ATOM 3794 C C . LYS B 1 128 ? -9.219 -16.328 -6.062 1 87.81 128 LYS B C 1
ATOM 3796 O O . LYS B 1 128 ? -10.008 -16.125 -6.98 1 87.81 128 LYS B O 1
ATOM 3801 N N . GLY B 1 129 ? -9.594 -16.812 -4.805 1 88.06 129 GLY B N 1
ATOM 3802 C CA . GLY B 1 129 ? -11 -16.844 -4.418 1 88.06 129 GLY B CA 1
ATOM 3803 C C . GLY B 1 129 ? -11.25 -17.672 -3.166 1 88.06 129 GLY B C 1
ATOM 3804 O O . GLY B 1 129 ? -10.312 -18.156 -2.539 1 88.06 129 GLY B O 1
ATOM 3805 N N . LEU B 1 130 ? -12.438 -17.656 -2.82 1 91.94 130 LEU B N 1
ATOM 3806 C CA . LEU B 1 130 ? -12.914 -18.422 -1.672 1 91.94 130 LEU B CA 1
ATOM 3807 C C . LEU B 1 130 ? -14.148 -19.234 -2.031 1 91.94 130 LEU B C 1
ATOM 3809 O O . LEU B 1 130 ? -14.859 -18.906 -2.982 1 91.94 130 LEU B O 1
ATOM 3813 N N . GLU B 1 131 ? -14.305 -20.234 -1.364 1 91.38 131 GLU B N 1
ATOM 3814 C CA . GLU B 1 131 ? -15.562 -20.984 -1.417 1 91.38 131 GLU B CA 1
ATOM 3815 C C . GLU B 1 131 ? -16.453 -20.625 -0.234 1 91.38 131 GLU B C 1
ATOM 3817 O O . GLU B 1 131 ? -16.156 -20.984 0.909 1 91.38 131 GLU B O 1
ATOM 3822 N N . VAL B 1 132 ? -17.5 -19.938 -0.541 1 89.56 132 VAL B N 1
ATOM 3823 C CA . VAL B 1 132 ? -18.438 -19.531 0.501 1 89.56 132 VAL B CA 1
ATOM 3824 C C . VAL B 1 132 ? -19.719 -20.359 0.396 1 89.56 132 VAL B C 1
ATOM 3826 O O . VAL B 1 132 ? -20.281 -20.484 -0.687 1 89.56 132 VAL B O 1
ATOM 3829 N N . THR B 1 133 ? -20.125 -20.984 1.502 1 86.25 133 THR B N 1
ATOM 3830 C CA . THR B 1 133 ? -21.359 -21.75 1.603 1 86.25 133 THR B CA 1
ATOM 3831 C C . THR B 1 133 ? -22.172 -21.312 2.82 1 86.25 133 THR B C 1
ATOM 3833 O O . THR B 1 133 ? -21.75 -20.406 3.557 1 86.25 133 THR B O 1
ATOM 3836 N N . LYS B 1 134 ? -23.312 -21.906 3.039 1 85.31 134 LYS B N 1
ATOM 3837 C CA . LYS B 1 134 ? -24.125 -21.625 4.211 1 85.31 134 LYS B CA 1
ATOM 3838 C C . LYS B 1 134 ? -23.406 -22.016 5.496 1 85.31 134 LYS B C 1
ATOM 3840 O O . LYS B 1 134 ? -23.656 -21.438 6.555 1 85.31 134 LYS B O 1
ATOM 3845 N N . ASP B 1 135 ? -22.516 -23.016 5.289 1 85.12 135 ASP B N 1
ATOM 3846 C CA . ASP B 1 135 ? -21.844 -23.578 6.453 1 85.12 135 ASP B CA 1
ATOM 3847 C C . ASP B 1 135 ? -20.578 -22.766 6.797 1 85.12 135 ASP B C 1
ATOM 3849 O O . ASP B 1 135 ? -20 -22.953 7.863 1 85.12 135 ASP B O 1
ATOM 3853 N N . GLY B 1 136 ? -20.203 -21.922 5.898 1 91.31 136 GLY B N 1
ATOM 3854 C CA . GLY B 1 136 ? -19.031 -21.125 6.188 1 91.31 136 GLY B CA 1
ATOM 3855 C C . GLY B 1 136 ? -18.188 -20.844 4.961 1 91.31 136 GLY B C 1
ATOM 3856 O O . GLY B 1 136 ? -18.703 -20.656 3.863 1 91.31 136 GLY B O 1
ATOM 3857 N N . VAL B 1 137 ? -16.875 -20.672 5.223 1 94.94 137 VAL B N 1
ATOM 3858 C CA . VAL B 1 137 ? -15.961 -20.297 4.148 1 94.94 137 VAL B CA 1
ATOM 3859 C C . VAL B 1 137 ? -14.719 -21.188 4.191 1 94.94 137 VAL B C 1
ATOM 3861 O O . VAL B 1 137 ? -14.258 -21.562 5.27 1 94.94 137 VAL B O 1
ATOM 3864 N N . LYS B 1 138 ? -14.273 -21.594 3.043 1 95.06 138 LYS B N 1
ATOM 3865 C CA . LYS B 1 138 ? -13 -22.312 2.932 1 95.06 138 LYS B CA 1
ATOM 3866 C C . LYS B 1 138 ? -12.164 -21.766 1.775 1 95.06 138 LYS B C 1
ATOM 3868 O O . LYS B 1 138 ? -12.703 -21.156 0.845 1 95.06 138 LYS B O 1
ATOM 3873 N N . THR B 1 139 ? -10.883 -21.938 1.86 1 95.62 139 THR B N 1
ATOM 3874 C CA . THR B 1 139 ? -10 -21.562 0.763 1 95.62 139 THR B CA 1
ATOM 3875 C C . THR B 1 139 ? -10.102 -22.547 -0.389 1 95.62 139 THR B C 1
ATOM 3877 O O . THR B 1 139 ? -10.547 -23.688 -0.198 1 95.62 139 THR B O 1
ATOM 3880 N N . LEU B 1 140 ? -9.719 -22.141 -1.551 1 96.19 140 LEU B N 1
ATOM 3881 C CA . LEU B 1 140 ? -9.766 -23.031 -2.707 1 96.19 140 LEU B CA 1
ATOM 3882 C C . LEU B 1 140 ? -8.727 -24.141 -2.588 1 96.19 140 LEU B C 1
ATOM 3884 O O . LEU B 1 140 ? -8.93 -25.25 -3.074 1 96.19 140 LEU B O 1
ATOM 3888 N N . SER B 1 141 ? -7.582 -23.828 -1.947 1 97.38 141 SER B N 1
ATOM 3889 C CA . SER B 1 141 ? -6.605 -24.859 -1.653 1 97.38 141 SER B CA 1
ATOM 3890 C C . SER B 1 141 ? -7.211 -25.953 -0.767 1 97.38 141 SER B C 1
ATOM 3892 O O . SER B 1 141 ? -6.977 -27.141 -0.989 1 97.38 141 SER B O 1
ATOM 3894 N N . GLN B 1 142 ? -7.949 -25.531 0.249 1 96.31 142 GLN B N 1
ATOM 3895 C CA . GLN B 1 142 ? -8.625 -26.5 1.101 1 96.31 142 GLN B CA 1
ATOM 3896 C C . GLN B 1 142 ? -9.641 -27.312 0.305 1 96.31 142 GLN B C 1
ATOM 3898 O O . GLN B 1 142 ? -9.797 -28.516 0.527 1 96.31 142 GLN B O 1
ATOM 3903 N N . TYR B 1 143 ? -10.352 -26.641 -0.528 1 96.44 143 TYR B N 1
ATOM 3904 C CA . TYR B 1 143 ? -11.289 -27.328 -1.397 1 96.44 143 TYR B CA 1
ATOM 3905 C C . TYR B 1 143 ? -10.586 -28.438 -2.184 1 96.44 143 TYR B C 1
ATOM 3907 O O . TYR B 1 143 ? -11.086 -29.562 -2.273 1 96.44 143 TYR B O 1
ATOM 3915 N N . ILE B 1 144 ? -9.445 -28.125 -2.773 1 98.12 144 ILE B N 1
ATOM 3916 C CA . ILE B 1 144 ? -8.664 -29.094 -3.543 1 98.12 144 ILE B CA 1
ATOM 3917 C C . ILE B 1 144 ? -8.234 -30.25 -2.645 1 98.12 144 ILE B C 1
ATOM 3919 O O . ILE B 1 144 ? -8.344 -31.406 -3.029 1 98.12 144 ILE B O 1
ATOM 3923 N N . THR B 1 145 ? -7.742 -29.922 -1.482 1 97.75 145 THR B N 1
ATOM 3924 C CA . THR B 1 145 ? -7.355 -30.938 -0.52 1 97.75 145 THR B CA 1
ATOM 3925 C C . THR B 1 145 ? -8.531 -31.859 -0.212 1 97.75 145 THR B C 1
ATOM 3927 O O . THR B 1 145 ? -8.375 -33.094 -0.218 1 97.75 145 THR B O 1
ATOM 3930 N N . ASP B 1 146 ? -9.68 -31.297 0.013 1 96.69 146 ASP B N 1
ATOM 3931 C CA . ASP B 1 146 ? -10.859 -32.062 0.368 1 96.69 146 ASP B CA 1
ATOM 3932 C C . ASP B 1 146 ? -11.289 -32.969 -0.785 1 96.69 146 ASP B C 1
ATOM 3934 O O . ASP B 1 146 ? -11.633 -34.156 -0.57 1 96.69 146 ASP B O 1
ATOM 3938 N N . GLU B 1 147 ? -11.289 -32.438 -1.967 1 97.31 147 GLU B N 1
ATOM 3939 C CA . GLU B 1 147 ? -11.82 -33.156 -3.127 1 97.31 147 GLU B CA 1
ATOM 3940 C C . GLU B 1 147 ? -10.844 -34.219 -3.621 1 97.31 147 GLU B C 1
ATOM 3942 O O . GLU B 1 147 ? -11.258 -35.281 -4.059 1 97.31 147 GLU B O 1
ATOM 3947 N N . LEU B 1 148 ? -9.523 -33.906 -3.535 1 97.88 148 LEU B N 1
ATOM 3948 C CA . LEU B 1 148 ? -8.555 -34.781 -4.188 1 97.88 148 LEU B CA 1
ATOM 3949 C C . LEU B 1 148 ? -7.758 -35.594 -3.154 1 97.88 148 LEU B C 1
ATOM 3951 O O . LEU B 1 148 ? -7.043 -36.531 -3.506 1 97.88 148 LEU B O 1
ATOM 3955 N N . GLY B 1 149 ? -7.848 -35.219 -1.89 1 96.62 149 GLY B N 1
ATOM 3956 C CA . GLY B 1 149 ? -7.113 -35.906 -0.837 1 96.62 149 GLY B CA 1
ATOM 3957 C C . GLY B 1 149 ? -5.625 -35.625 -0.869 1 96.62 149 GLY B C 1
ATOM 3958 O O . GLY B 1 149 ? -4.812 -36.469 -0.533 1 96.62 149 GLY B O 1
ATOM 3959 N N . VAL B 1 150 ? -5.242 -34.469 -1.346 1 97.44 150 VAL B N 1
ATOM 3960 C CA . VAL B 1 150 ? -3.834 -34.094 -1.453 1 97.44 150 VAL B CA 1
ATOM 3961 C C . VAL B 1 150 ? -3.557 -32.875 -0.597 1 97.44 150 VAL B C 1
ATOM 3963 O O . VAL B 1 150 ? -4.457 -32.062 -0.352 1 97.44 150 VAL B O 1
ATOM 3966 N N . GLN B 1 151 ? -2.307 -32.75 -0.057 1 97.94 151 GLN B N 1
ATOM 3967 C CA . GLN B 1 151 ? -1.915 -31.484 0.568 1 97.94 151 GLN B CA 1
ATOM 3968 C C . GLN B 1 151 ? -1.756 -30.375 -0.473 1 97.94 151 GLN B C 1
ATOM 3970 O O . GLN B 1 151 ? -1.009 -30.531 -1.441 1 97.94 151 GLN B O 1
ATOM 3975 N N . CYS B 1 152 ? -2.475 -29.297 -0.269 1 98.62 152 CYS B N 1
ATOM 3976 C CA . CYS B 1 152 ? -2.459 -28.234 -1.261 1 98.62 152 CYS B CA 1
ATOM 3977 C C . CYS B 1 152 ? -2.076 -26.906 -0.624 1 98.62 152 CYS B C 1
ATOM 3979 O O . CYS B 1 152 ? -2.701 -26.469 0.346 1 98.62 152 CYS B O 1
ATOM 3981 N N . GLY B 1 153 ? -1.011 -26.281 -1.088 1 98.62 153 GLY B N 1
ATOM 3982 C CA . GLY B 1 153 ? -0.637 -24.922 -0.749 1 98.62 153 GLY B CA 1
ATOM 3983 C C . GLY B 1 153 ? -1.206 -23.891 -1.705 1 98.62 153 GLY B C 1
ATOM 3984 O O . GLY B 1 153 ? -2.133 -24.188 -2.463 1 98.62 153 GLY B O 1
ATOM 3985 N N . VAL B 1 154 ? -0.675 -22.625 -1.586 1 98.62 154 VAL B N 1
ATOM 3986 C CA . VAL B 1 154 ? -1.188 -21.547 -2.408 1 98.62 154 VAL B CA 1
ATOM 3987 C C . VAL B 1 154 ? -0.032 -20.656 -2.883 1 98.62 154 VAL B C 1
ATOM 3989 O O . VAL B 1 154 ? 0.94 -20.453 -2.152 1 98.62 154 VAL B O 1
ATOM 3992 N N . LEU B 1 155 ? -0.093 -20.234 -4.094 1 98.56 155 LEU B N 1
ATOM 3993 C CA . LEU B 1 155 ? 0.797 -19.203 -4.621 1 98.56 155 LEU B CA 1
ATOM 3994 C C . LEU B 1 155 ? 0.018 -17.953 -4.977 1 98.56 155 LEU B C 1
ATOM 3996 O O . LEU B 1 155 ? -0.944 -18 -5.746 1 98.56 155 LEU B O 1
ATOM 4000 N N . SER B 1 156 ? 0.354 -16.844 -4.344 1 97.44 156 SER B N 1
ATOM 4001 C CA . SER B 1 156 ? -0.269 -15.547 -4.574 1 97.44 156 SER B CA 1
ATOM 4002 C C . SER B 1 156 ? 0.74 -14.414 -4.418 1 97.44 156 SER B C 1
ATOM 4004 O O . SER B 1 156 ? 1.793 -14.594 -3.801 1 97.44 156 SER B O 1
ATOM 4006 N N . GLY B 1 157 ? 0.457 -13.32 -5.043 1 96.44 157 GLY B N 1
ATOM 4007 C CA . GLY B 1 157 ? 1.341 -12.164 -4.938 1 96.44 157 GLY B CA 1
ATOM 4008 C C . GLY B 1 157 ? 1.104 -11.133 -6.02 1 96.44 157 GLY B C 1
ATOM 4009 O O . GLY B 1 157 ? 0.127 -11.219 -6.766 1 96.44 157 GLY B O 1
ATOM 4010 N N . ALA B 1 158 ? 1.902 -10.07 -5.977 1 95.19 158 ALA B N 1
ATOM 4011 C CA . ALA B 1 158 ? 1.907 -9.062 -7.031 1 95.19 158 ALA B CA 1
ATOM 4012 C C . ALA B 1 158 ? 2.49 -9.617 -8.32 1 95.19 158 ALA B C 1
ATOM 4014 O O . ALA B 1 158 ? 3.664 -9.398 -8.633 1 95.19 158 ALA B O 1
ATOM 4015 N N . ASN B 1 159 ? 1.631 -10.328 -9.094 1 94.12 159 ASN B N 1
ATOM 4016 C CA . ASN B 1 159 ? 2.145 -11.125 -10.203 1 94.12 159 ASN B CA 1
ATOM 4017 C C . ASN B 1 159 ? 1.354 -10.883 -11.484 1 94.12 159 ASN B C 1
ATOM 4019 O O . ASN B 1 159 ? 0.659 -11.773 -11.969 1 94.12 159 ASN B O 1
ATOM 4023 N N . LEU B 1 160 ? 1.521 -9.742 -12.047 1 93.62 160 LEU B N 1
ATOM 4024 C CA . LEU B 1 160 ? 1.011 -9.57 -13.398 1 93.62 160 LEU B CA 1
ATOM 4025 C C . LEU B 1 160 ? 1.738 -10.492 -14.375 1 93.62 160 LEU B C 1
ATOM 4027 O O . LEU B 1 160 ? 2.947 -10.352 -14.578 1 93.62 160 LEU B O 1
ATOM 4031 N N . ALA B 1 161 ? 1.005 -11.328 -15.039 1 94 161 ALA B N 1
ATOM 4032 C CA . ALA B 1 161 ? 1.533 -12.453 -15.805 1 94 161 ALA B CA 1
ATOM 4033 C C . ALA B 1 161 ? 2.43 -11.977 -16.938 1 94 161 ALA B C 1
ATOM 4035 O O . ALA B 1 161 ? 3.547 -12.469 -17.109 1 94 161 ALA B O 1
ATOM 4036 N N . PRO B 1 162 ? 2.037 -10.953 -17.703 1 93.31 162 PRO B N 1
ATOM 4037 C CA . PRO B 1 162 ? 2.877 -10.555 -18.844 1 93.31 162 PRO B CA 1
ATOM 4038 C C . PRO B 1 162 ? 4.246 -10.039 -18.406 1 93.31 162 PRO B C 1
ATOM 4040 O O . PRO B 1 162 ? 5.242 -10.25 -19.094 1 93.31 162 PRO B O 1
ATOM 4043 N N . GLU B 1 163 ? 4.305 -9.367 -17.266 1 95.31 163 GLU B N 1
ATOM 4044 C CA . GLU B 1 163 ? 5.578 -8.859 -16.766 1 95.31 163 GLU B CA 1
ATOM 4045 C C . GLU B 1 163 ? 6.512 -9.992 -16.375 1 95.31 163 GLU B C 1
ATOM 4047 O O . GLU B 1 163 ? 7.695 -9.984 -16.719 1 95.31 163 GLU B O 1
ATOM 4052 N N . ILE B 1 164 ? 5.973 -10.953 -15.719 1 96.88 164 ILE B N 1
ATOM 4053 C CA . ILE B 1 164 ? 6.766 -12.102 -15.289 1 96.88 164 ILE B CA 1
ATOM 4054 C C . ILE B 1 164 ? 7.195 -12.922 -16.5 1 96.88 164 ILE B C 1
ATOM 4056 O O . ILE B 1 164 ? 8.344 -13.359 -16.594 1 96.88 164 ILE B O 1
ATOM 4060 N N . ALA B 1 165 ? 6.266 -13.117 -17.406 1 97.38 165 ALA B N 1
ATOM 4061 C CA . ALA B 1 165 ? 6.543 -13.891 -18.609 1 97.38 165 ALA B CA 1
ATOM 4062 C C . ALA B 1 165 ? 7.684 -13.273 -19.406 1 97.38 165 ALA B C 1
ATOM 4064 O O . ALA B 1 165 ? 8.43 -13.984 -20.094 1 97.38 165 ALA B O 1
ATOM 4065 N N . ARG B 1 166 ? 7.859 -12 -19.25 1 95.94 166 ARG B N 1
ATOM 4066 C CA . ARG B 1 166 ? 8.883 -11.289 -20.016 1 95.94 166 ARG B CA 1
ATOM 4067 C C . ARG B 1 166 ? 10.133 -11.07 -19.172 1 95.94 166 ARG B C 1
ATOM 4069 O O . ARG B 1 166 ? 11.031 -10.32 -19.547 1 95.94 166 ARG B O 1
ATOM 4076 N N . GLY B 1 167 ? 10.141 -11.625 -18.016 1 95.06 167 GLY B N 1
ATOM 4077 C CA . GLY B 1 167 ? 11.344 -11.664 -17.203 1 95.06 167 GLY B CA 1
ATOM 4078 C C . GLY B 1 167 ? 11.539 -10.422 -16.359 1 95.06 167 GLY B C 1
ATOM 4079 O O . GLY B 1 167 ? 12.656 -10.125 -15.922 1 95.06 167 GLY B O 1
ATOM 4080 N N . LYS B 1 168 ? 10.523 -9.656 -16.188 1 94.81 168 LYS B N 1
ATOM 4081 C CA . LYS B 1 168 ? 10.625 -8.492 -15.305 1 94.81 168 LYS B CA 1
ATOM 4082 C C . LYS B 1 168 ? 10.602 -8.914 -13.836 1 94.81 168 LYS B C 1
ATOM 4084 O O . LYS B 1 168 ? 9.867 -9.828 -13.461 1 94.81 168 LYS B O 1
ATOM 4089 N N . TRP B 1 169 ? 11.383 -8.234 -13.07 1 94.06 169 TRP B N 1
ATOM 4090 C CA . TRP B 1 169 ? 11.578 -8.602 -11.672 1 94.06 169 TRP B CA 1
ATOM 4091 C C . TRP B 1 169 ? 10.266 -8.508 -10.898 1 94.06 169 TRP B C 1
ATOM 4093 O O . TRP B 1 169 ? 9.508 -7.551 -11.062 1 94.06 169 TRP B O 1
ATOM 4103 N N . SER B 1 170 ? 10.031 -9.508 -10.086 1 95.31 170 SER B N 1
ATOM 4104 C CA . SER B 1 170 ? 8.828 -9.586 -9.258 1 95.31 170 SER B CA 1
ATOM 4105 C C . SER B 1 170 ? 9.055 -10.484 -8.039 1 95.31 170 SER B C 1
ATOM 4107 O O . SER B 1 170 ? 10.062 -11.188 -7.965 1 95.31 170 SER B O 1
ATOM 4109 N N . GLU B 1 171 ? 8.133 -10.344 -7.105 1 95.06 171 GLU B N 1
ATOM 4110 C CA . GLU B 1 171 ? 8.125 -11.219 -5.938 1 95.06 171 GLU B CA 1
ATOM 4111 C C . GLU B 1 171 ? 6.797 -11.969 -5.824 1 95.06 171 GLU B C 1
ATOM 4113 O O . GLU B 1 171 ? 5.766 -11.492 -6.312 1 95.06 171 GLU B O 1
ATOM 4118 N N . THR B 1 172 ? 6.859 -13.109 -5.219 1 97.44 172 THR B N 1
ATOM 4119 C CA . THR B 1 172 ? 5.641 -13.867 -4.961 1 97.44 172 THR B CA 1
ATOM 4120 C C . THR B 1 172 ? 5.73 -14.602 -3.623 1 97.44 172 THR B C 1
ATOM 4122 O O . THR B 1 172 ? 6.785 -14.609 -2.984 1 97.44 172 THR B O 1
ATOM 4125 N N . THR B 1 173 ? 4.562 -15.055 -3.127 1 98.19 173 THR B N 1
ATOM 4126 C CA . THR B 1 173 ? 4.453 -15.852 -1.91 1 98.19 173 THR B CA 1
ATOM 4127 C C . THR B 1 173 ? 3.898 -17.234 -2.219 1 98.19 173 THR B C 1
ATOM 4129 O O . THR B 1 173 ? 2.871 -17.359 -2.889 1 98.19 173 THR B O 1
ATOM 4132 N N . VAL B 1 174 ? 4.645 -18.234 -1.797 1 98.62 174 VAL B N 1
ATOM 4133 C CA . VAL B 1 174 ? 4.121 -19.609 -1.787 1 98.62 174 VAL B CA 1
ATOM 4134 C C . VAL B 1 174 ? 3.877 -20.047 -0.349 1 98.62 174 VAL B C 1
ATOM 4136 O O . VAL B 1 174 ? 4.809 -20.109 0.456 1 98.62 174 VAL B O 1
ATOM 4139 N N . ALA B 1 175 ? 2.609 -20.281 -0.031 1 98.69 175 ALA B N 1
ATOM 4140 C CA . ALA B 1 175 ? 2.27 -20.781 1.298 1 98.69 175 ALA B CA 1
ATOM 4141 C C . ALA B 1 175 ? 2 -22.297 1.265 1 98.69 175 ALA B C 1
ATOM 4143 O O . ALA B 1 175 ? 1.236 -22.766 0.424 1 98.69 175 ALA B O 1
ATOM 4144 N N . TYR B 1 176 ? 2.666 -22.969 2.119 1 98.62 176 TYR B N 1
ATOM 4145 C CA . TYR B 1 176 ? 2.574 -24.438 2.18 1 98.62 176 TYR B CA 1
ATOM 4146 C C . TYR B 1 176 ? 2.854 -24.938 3.59 1 98.62 176 TYR B C 1
ATOM 4148 O O . TYR B 1 176 ? 3.76 -24.438 4.266 1 98.62 176 TYR B O 1
ATOM 4156 N N . LYS B 1 177 ? 1.994 -25.812 4.004 1 97.81 177 LYS B N 1
ATOM 4157 C CA . LYS B 1 177 ? 2.197 -26.484 5.289 1 97.81 177 LYS B CA 1
ATOM 4158 C C . LYS B 1 177 ? 2.621 -27.938 5.094 1 97.81 177 LYS B C 1
ATOM 4160 O O . LYS B 1 177 ? 1.956 -28.688 4.383 1 97.81 177 LYS B O 1
ATOM 4165 N N . ILE B 1 178 ? 3.742 -28.281 5.781 1 97.69 178 ILE B N 1
ATOM 4166 C CA . ILE B 1 178 ? 4.184 -29.672 5.707 1 97.69 178 ILE B CA 1
ATOM 4167 C C . ILE B 1 178 ? 3.123 -30.578 6.32 1 97.69 178 ILE B C 1
ATOM 4169 O O . ILE B 1 178 ? 2.746 -30.406 7.484 1 97.69 178 ILE B O 1
ATOM 4173 N N . PRO B 1 179 ? 2.658 -31.469 5.5 1 97.06 179 PRO B N 1
ATOM 4174 C CA . PRO B 1 179 ? 1.569 -32.312 6.012 1 97.06 179 PRO B CA 1
ATOM 4175 C C . PRO B 1 179 ? 2.059 -33.406 6.973 1 97.06 179 PRO B C 1
ATOM 4177 O O . PRO B 1 179 ? 3.26 -33.656 7.035 1 97.06 179 PRO B O 1
ATOM 4180 N N . ALA B 1 180 ? 1.079 -33.969 7.684 1 96.12 180 ALA B N 1
ATOM 4181 C CA . ALA B 1 180 ? 1.39 -35.031 8.664 1 96.12 180 ALA B CA 1
ATOM 4182 C C . ALA B 1 180 ? 1.973 -36.25 7.988 1 96.12 180 ALA B C 1
ATOM 4184 O O . ALA B 1 180 ? 2.807 -36.969 8.57 1 96.12 180 ALA B O 1
ATOM 4185 N N . ASP B 1 181 ? 1.617 -36.531 6.785 1 96.94 181 ASP B N 1
ATOM 4186 C CA . ASP B 1 181 ? 2.055 -37.719 6.09 1 96.94 181 ASP B CA 1
ATOM 4187 C C . ASP B 1 181 ? 3.301 -37.469 5.25 1 96.94 181 ASP B C 1
ATOM 4189 O O . ASP B 1 181 ? 3.629 -38.25 4.348 1 96.94 181 ASP B O 1
ATOM 4193 N N . PHE B 1 182 ? 3.967 -36.375 5.582 1 97.31 182 PHE B N 1
ATOM 4194 C CA . PHE B 1 182 ? 5.203 -36.031 4.895 1 97.31 182 PHE B CA 1
ATOM 4195 C C . PHE B 1 182 ? 6.176 -37.219 4.891 1 97.31 182 PHE B C 1
ATOM 4197 O O . PHE B 1 182 ? 6.422 -37.812 5.934 1 97.31 182 PHE B O 1
ATOM 4204 N N . GLN B 1 183 ? 6.789 -37.5 3.73 1 96.12 183 GLN B N 1
ATOM 4205 C CA . GLN B 1 183 ? 7.594 -38.688 3.574 1 96.12 183 GLN B CA 1
ATOM 4206 C C . GLN B 1 183 ? 9.062 -38.438 3.902 1 96.12 183 GLN B C 1
ATOM 4208 O O . GLN B 1 183 ? 9.875 -39.375 3.943 1 96.12 183 GLN B O 1
ATOM 4213 N N . GLY B 1 184 ? 9.414 -37.156 4.055 1 94.75 184 GLY B N 1
ATOM 4214 C CA . GLY B 1 184 ? 10.789 -36.812 4.395 1 94.75 184 GLY B CA 1
ATOM 4215 C C . GLY B 1 184 ? 11.469 -35.969 3.344 1 94.75 184 GLY B C 1
ATOM 4216 O O . GLY B 1 184 ? 11.023 -35.906 2.195 1 94.75 184 GLY B O 1
ATOM 4217 N N . GLU B 1 185 ? 12.5 -35.344 3.787 1 93.88 185 GLU B N 1
ATOM 4218 C CA . GLU B 1 185 ? 13.289 -34.5 2.893 1 93.88 185 GLU B CA 1
ATOM 4219 C C . GLU B 1 185 ? 13.891 -35.344 1.755 1 93.88 185 GLU B C 1
ATOM 4221 O O . GLU B 1 185 ? 14.406 -36.438 1.978 1 93.88 185 GLU B O 1
ATOM 4226 N N . GLY B 1 186 ? 13.727 -34.781 0.551 1 92.12 186 GLY B N 1
ATOM 4227 C CA . GLY B 1 186 ? 14.266 -35.5 -0.607 1 92.12 186 GLY B CA 1
ATOM 4228 C C . GLY B 1 186 ? 13.32 -36.531 -1.18 1 92.12 186 GLY B C 1
ATOM 4229 O O . GLY B 1 186 ? 13.516 -37 -2.297 1 92.12 186 GLY B O 1
ATOM 4230 N N . LYS B 1 187 ? 12.234 -36.812 -0.493 1 94.94 187 LYS B N 1
ATOM 4231 C CA . LYS B 1 187 ? 11.289 -37.844 -0.924 1 94.94 187 LYS B CA 1
ATOM 4232 C C . LYS B 1 187 ? 9.914 -37.25 -1.204 1 94.94 187 LYS B C 1
ATOM 4234 O O . LYS B 1 187 ? 9.062 -37.906 -1.819 1 94.94 187 LYS B O 1
ATOM 4239 N N . ASP B 1 188 ? 9.758 -36.062 -0.737 1 96.62 188 ASP B N 1
ATOM 4240 C CA . ASP B 1 188 ? 8.469 -35.375 -0.807 1 96.62 188 ASP B CA 1
ATOM 4241 C C . ASP B 1 188 ? 8.648 -33.875 -1.028 1 96.62 188 ASP B C 1
ATOM 4243 O O . ASP B 1 188 ? 9.766 -33.375 -0.973 1 96.62 188 ASP B O 1
ATOM 4247 N N . ILE B 1 189 ? 7.539 -33.219 -1.336 1 97.5 189 ILE B N 1
ATOM 4248 C CA . ILE B 1 189 ? 7.555 -31.797 -1.581 1 97.5 189 ILE B CA 1
ATOM 4249 C C . ILE B 1 189 ? 7.613 -31.047 -0.252 1 97.5 189 ILE B C 1
ATOM 4251 O O . ILE B 1 189 ? 6.797 -31.281 0.638 1 97.5 189 ILE B O 1
ATOM 4255 N N . ASP B 1 190 ? 8.609 -30.266 -0.059 1 97.31 190 ASP B N 1
ATOM 4256 C CA . ASP B 1 190 ? 8.719 -29.406 1.108 1 97.31 190 ASP B CA 1
ATOM 4257 C C . ASP B 1 190 ? 9.031 -27.969 0.695 1 97.31 190 ASP B C 1
ATOM 4259 O O . ASP B 1 190 ? 8.906 -27.609 -0.479 1 97.31 190 ASP B O 1
ATOM 4263 N N . HIS B 1 191 ? 9.336 -27.141 1.636 1 97.88 191 HIS B N 1
ATOM 4264 C CA . HIS B 1 191 ? 9.562 -25.719 1.383 1 97.88 191 HIS B CA 1
ATOM 4265 C C . HIS B 1 191 ? 10.742 -25.516 0.439 1 97.88 191 HIS B C 1
ATOM 4267 O O . HIS B 1 191 ? 10.695 -24.641 -0.436 1 97.88 191 HIS B O 1
ATOM 4273 N N . PHE B 1 192 ? 11.75 -26.312 0.647 1 96.5 192 PHE B N 1
ATOM 4274 C CA . PHE B 1 192 ? 12.938 -26.219 -0.195 1 96.5 192 PHE B CA 1
ATOM 4275 C C . PHE B 1 192 ? 12.602 -26.547 -1.645 1 96.5 192 PHE B C 1
ATOM 4277 O O . PHE B 1 192 ? 13 -25.828 -2.561 1 96.5 192 PHE B O 1
ATOM 4284 N N . VAL B 1 193 ? 11.883 -27.609 -1.854 1 97.69 193 VAL B N 1
ATOM 4285 C CA . VAL B 1 193 ? 11.523 -28.062 -3.193 1 97.69 193 VAL B CA 1
ATOM 4286 C C . VAL B 1 193 ? 10.641 -27 -3.871 1 97.69 193 VAL B C 1
ATOM 4288 O O . VAL B 1 193 ? 10.82 -26.719 -5.055 1 97.69 193 VAL B O 1
ATOM 4291 N N . LEU B 1 194 ? 9.719 -26.438 -3.107 1 98.56 194 LEU B N 1
ATOM 4292 C CA . LEU B 1 194 ? 8.828 -25.422 -3.668 1 98.56 194 LEU B CA 1
ATOM 4293 C C . LEU B 1 194 ? 9.609 -24.172 -4.062 1 98.56 194 LEU B C 1
ATOM 4295 O O . LEU B 1 194 ? 9.375 -23.594 -5.129 1 98.56 194 LEU B O 1
ATOM 4299 N N . LYS B 1 195 ? 10.484 -23.734 -3.242 1 97.94 195 LYS B N 1
ATOM 4300 C CA . LYS B 1 195 ? 11.32 -22.594 -3.592 1 97.94 195 LYS B CA 1
ATOM 4301 C C . LYS B 1 195 ? 12.133 -22.875 -4.859 1 97.94 195 LYS B C 1
ATOM 4303 O O . LYS B 1 195 ? 12.203 -22.031 -5.75 1 97.94 195 LYS B O 1
ATOM 4308 N N . ALA B 1 196 ? 12.719 -24.047 -4.91 1 97.56 196 ALA B N 1
ATOM 4309 C CA . ALA B 1 196 ? 13.523 -24.422 -6.074 1 97.56 196 ALA B CA 1
ATOM 4310 C C . ALA B 1 196 ? 12.664 -24.484 -7.332 1 97.56 196 ALA B C 1
ATOM 4312 O O . ALA B 1 196 ? 13.133 -24.156 -8.43 1 97.56 196 ALA B O 1
ATOM 4313 N N . ALA B 1 197 ? 11.445 -24.875 -7.195 1 98.5 197 ALA B N 1
ATOM 4314 C CA . ALA B 1 197 ? 10.555 -25.047 -8.336 1 98.5 197 ALA B CA 1
ATOM 4315 C C . ALA B 1 197 ? 10.141 -23.688 -8.906 1 98.5 197 ALA B C 1
ATOM 4317 O O . ALA B 1 197 ? 9.984 -23.547 -10.125 1 98.5 197 ALA B O 1
ATOM 4318 N N . PHE B 1 198 ? 10.016 -22.656 -8.055 1 98.62 198 PHE B N 1
ATOM 4319 C CA . PHE B 1 198 ? 9.352 -21.438 -8.523 1 98.62 198 PHE B CA 1
ATOM 4320 C C . PHE B 1 198 ? 10.336 -20.281 -8.602 1 98.62 198 PHE B C 1
ATOM 4322 O O . PHE B 1 198 ? 10.125 -19.344 -9.375 1 98.62 198 PHE B O 1
ATOM 4329 N N . HIS B 1 199 ? 11.391 -20.312 -7.883 1 97.19 199 HIS B N 1
ATOM 4330 C CA . HIS B 1 199 ? 12.266 -19.156 -7.738 1 97.19 199 HIS B CA 1
ATOM 4331 C C . HIS B 1 199 ? 13.133 -18.953 -8.977 1 97.19 199 HIS B C 1
ATOM 4333 O O . HIS B 1 199 ? 13.727 -19.922 -9.477 1 97.19 199 HIS B O 1
ATOM 4339 N N . ARG B 1 200 ? 13.164 -17.844 -9.484 1 95.56 200 ARG B N 1
ATOM 4340 C CA . ARG B 1 200 ? 14.039 -17.375 -10.547 1 95.56 200 ARG B CA 1
ATOM 4341 C C . ARG B 1 200 ? 14.633 -16 -10.203 1 95.56 200 ARG B C 1
ATOM 4343 O O . ARG B 1 200 ? 14.117 -15.305 -9.328 1 95.56 200 ARG B O 1
ATOM 4350 N N . PRO B 1 201 ? 15.695 -15.617 -10.875 1 92.81 201 PRO B N 1
ATOM 4351 C CA . PRO B 1 201 ? 16.25 -14.289 -10.633 1 92.81 201 PRO B CA 1
ATOM 4352 C C . PRO B 1 201 ? 15.227 -13.172 -10.828 1 92.81 201 PRO B C 1
ATOM 4354 O O . PRO B 1 201 ? 15.281 -12.156 -10.141 1 92.81 201 PRO B O 1
ATOM 4357 N N . TYR B 1 202 ? 14.258 -13.359 -11.734 1 93.69 202 TYR B N 1
ATOM 4358 C CA . TYR B 1 202 ? 13.273 -12.312 -12.008 1 93.69 202 TYR B CA 1
ATOM 4359 C C . TYR B 1 202 ? 11.977 -12.586 -11.258 1 93.69 202 TYR B C 1
ATOM 4361 O O . TYR B 1 202 ? 11.023 -11.797 -11.352 1 93.69 202 TYR B O 1
ATOM 4369 N N . PHE B 1 203 ? 11.938 -13.656 -10.578 1 96.5 203 PHE B N 1
ATOM 4370 C CA . PHE B 1 203 ? 10.742 -14.07 -9.859 1 96.5 203 PHE B CA 1
ATOM 4371 C C . PHE B 1 203 ? 11.109 -14.602 -8.477 1 96.5 203 PHE B C 1
ATOM 4373 O O . PHE B 1 203 ? 11.211 -15.812 -8.273 1 96.5 203 PHE B O 1
ATOM 4380 N N . HIS B 1 204 ? 11.18 -13.68 -7.465 1 95.44 204 HIS B N 1
ATOM 4381 C CA . HIS B 1 204 ? 11.664 -14.031 -6.133 1 95.44 204 HIS B CA 1
ATOM 4382 C C . HIS B 1 204 ? 10.547 -14.648 -5.293 1 95.44 204 HIS B C 1
ATOM 4384 O O . HIS B 1 204 ? 9.469 -14.062 -5.156 1 95.44 204 HIS B O 1
ATOM 4390 N N . VAL B 1 205 ? 10.867 -15.797 -4.711 1 96.69 205 VAL B N 1
ATOM 4391 C CA . VAL B 1 205 ? 9.836 -16.562 -4.008 1 96.69 205 VAL B CA 1
ATOM 4392 C C . VAL B 1 205 ? 10.156 -16.609 -2.516 1 96.69 205 VAL B C 1
ATOM 4394 O O . VAL B 1 205 ? 11.289 -16.891 -2.125 1 96.69 205 VAL B O 1
ATOM 4397 N N . ARG B 1 206 ? 9.234 -16.25 -1.728 1 96.19 206 ARG B N 1
ATOM 4398 C CA . ARG B 1 206 ? 9.242 -16.578 -0.306 1 96.19 206 ARG B CA 1
ATOM 4399 C C . ARG B 1 206 ? 8.242 -17.688 0.004 1 96.19 206 ARG B C 1
ATOM 4401 O O . ARG B 1 206 ? 7.09 -17.625 -0.427 1 96.19 206 ARG B O 1
ATOM 4408 N N . VAL B 1 207 ? 8.711 -18.703 0.688 1 97.94 207 VAL B N 1
ATOM 4409 C CA . VAL B 1 207 ? 7.836 -19.797 1.091 1 97.94 207 VAL B CA 1
ATOM 4410 C C . VAL B 1 207 ? 7.453 -19.641 2.561 1 97.94 207 VAL B C 1
ATOM 4412 O O . VAL B 1 207 ? 8.32 -19.516 3.426 1 97.94 207 VAL B O 1
ATOM 4415 N N . VAL B 1 208 ? 6.156 -19.609 2.867 1 97.88 208 VAL B N 1
ATOM 4416 C CA . VAL B 1 208 ? 5.664 -19.406 4.227 1 97.88 208 VAL B CA 1
ATOM 4417 C C . VAL B 1 208 ? 4.684 -20.516 4.586 1 97.88 208 VAL B C 1
ATOM 4419 O O . VAL B 1 208 ? 4.387 -21.391 3.762 1 97.88 208 VAL B O 1
ATOM 4422 N N . ASP B 1 209 ? 4.16 -20.5 5.824 1 97.56 209 ASP B N 1
ATOM 4423 C CA . ASP B 1 209 ? 3.271 -21.562 6.301 1 97.56 209 ASP B CA 1
ATOM 4424 C C . ASP B 1 209 ? 1.812 -21.109 6.242 1 97.56 209 ASP B C 1
ATOM 4426 O O . ASP B 1 209 ? 0.902 -21.938 6.332 1 97.56 209 ASP B O 1
ATOM 4430 N N . ASP B 1 210 ? 1.55 -19.844 6.035 1 97.94 210 ASP B N 1
ATOM 4431 C CA . ASP B 1 210 ? 0.223 -19.281 6.238 1 97.94 210 ASP B CA 1
ATOM 4432 C C . ASP B 1 210 ? -0.634 -19.406 4.984 1 97.94 210 ASP B C 1
ATOM 4434 O O . ASP B 1 210 ? -0.924 -18.422 4.316 1 97.94 210 ASP B O 1
ATOM 4438 N N . ILE B 1 211 ? -1.202 -20.547 4.758 1 98 211 ILE B N 1
ATOM 4439 C CA . ILE B 1 211 ? -2.027 -20.859 3.594 1 98 211 ILE B CA 1
ATOM 4440 C C . ILE B 1 211 ? -3.297 -20 3.625 1 98 211 ILE B C 1
ATOM 4442 O O . ILE B 1 211 ? -3.674 -19.406 2.617 1 98 211 ILE B O 1
ATOM 4446 N N . ASP B 1 212 ? -3.906 -19.922 4.746 1 97.69 212 ASP B N 1
ATOM 4447 C CA . ASP B 1 212 ? -5.172 -19.219 4.883 1 97.69 212 ASP B CA 1
ATOM 4448 C C . ASP B 1 212 ? -5 -17.719 4.59 1 97.69 212 ASP B C 1
ATOM 4450 O O . ASP B 1 212 ? -5.723 -17.156 3.762 1 97.69 212 ASP B O 1
ATOM 4454 N N . GLY B 1 213 ? -4.031 -17.078 5.285 1 98.19 213 GLY B N 1
ATOM 4455 C CA . GLY B 1 213 ? -3.795 -15.664 5.066 1 98.19 213 GLY B CA 1
ATOM 4456 C C . GLY B 1 213 ? -3.445 -15.328 3.631 1 98.19 213 GLY B C 1
ATOM 4457 O O . GLY B 1 213 ? -3.965 -14.359 3.068 1 98.19 213 GLY B O 1
ATOM 4458 N N . THR B 1 214 ? -2.604 -16.156 3.045 1 98.25 214 THR B N 1
ATOM 4459 C CA . THR B 1 214 ? -2.186 -15.945 1.664 1 98.25 214 THR B CA 1
ATOM 4460 C C . THR B 1 214 ? -3.371 -16.078 0.713 1 98.25 214 THR B C 1
ATOM 4462 O O . THR B 1 214 ? -3.5 -15.305 -0.238 1 98.25 214 THR B O 1
ATOM 4465 N N . SER B 1 215 ? -4.266 -17.031 0.972 1 97.62 215 SER B N 1
ATOM 4466 C CA . SER B 1 215 ? -5.457 -17.25 0.158 1 97.62 215 SER B CA 1
ATOM 4467 C C . SER B 1 215 ? -6.426 -16.078 0.269 1 97.62 215 SER B C 1
ATOM 4469 O O . SER B 1 215 ? -6.945 -15.602 -0.741 1 97.62 215 SER B O 1
ATOM 4471 N N . VAL B 1 216 ? -6.645 -15.633 1.494 1 97.75 216 VAL B N 1
ATOM 4472 C CA . VAL B 1 216 ? -7.594 -14.555 1.75 1 97.75 216 VAL B CA 1
ATOM 4473 C C . VAL B 1 216 ? -7.102 -13.266 1.09 1 97.75 216 VAL B C 1
ATOM 4475 O O . VAL B 1 216 ? -7.887 -12.531 0.482 1 97.75 216 VAL B O 1
ATOM 4478 N N . ALA B 1 217 ? -5.816 -12.992 1.222 1 97.81 217 ALA B N 1
ATOM 4479 C CA . ALA B 1 217 ? -5.227 -11.797 0.616 1 97.81 217 ALA B CA 1
ATOM 4480 C C . ALA B 1 217 ? -5.512 -11.75 -0.883 1 97.81 217 ALA B C 1
ATOM 4482 O O . ALA B 1 217 ? -5.957 -10.727 -1.402 1 97.81 217 ALA B O 1
ATOM 4483 N N . GLY B 1 218 ? -5.348 -12.844 -1.539 1 95.44 218 GLY B N 1
ATOM 4484 C CA . GLY B 1 218 ? -5.574 -12.906 -2.975 1 95.44 218 GLY B CA 1
ATOM 4485 C C . GLY B 1 218 ? -7.039 -12.805 -3.354 1 95.44 218 GLY B C 1
ATOM 4486 O O . GLY B 1 218 ? -7.379 -12.266 -4.406 1 95.44 218 GLY B O 1
ATOM 4487 N N . ALA B 1 219 ? -7.852 -13.273 -2.531 1 95.06 219 ALA B N 1
ATOM 4488 C CA . ALA B 1 219 ? -9.273 -13.383 -2.854 1 95.06 219 ALA B CA 1
ATOM 4489 C C . ALA B 1 219 ? -9.969 -12.031 -2.709 1 95.06 219 ALA B C 1
ATOM 4491 O O . ALA B 1 219 ? -10.828 -11.68 -3.52 1 95.06 219 ALA B O 1
ATOM 4492 N N . LEU B 1 220 ? -9.625 -11.25 -1.691 1 97.69 220 LEU B N 1
ATOM 4493 C CA . LEU B 1 220 ? -10.453 -10.117 -1.301 1 97.69 220 LEU B CA 1
ATOM 4494 C C . LEU B 1 220 ? -9.953 -8.828 -1.953 1 97.69 220 LEU B C 1
ATOM 4496 O O . LEU B 1 220 ? -10.68 -7.832 -1.996 1 97.69 220 LEU B O 1
ATOM 4500 N N . LYS B 1 221 ? -8.727 -8.867 -2.475 1 97.19 221 LYS B N 1
ATOM 4501 C CA . LYS B 1 221 ? -8.133 -7.664 -3.039 1 97.19 221 LYS B CA 1
ATOM 4502 C C . LYS B 1 221 ? -8.977 -7.121 -4.191 1 97.19 221 LYS B C 1
ATOM 4504 O O . LYS B 1 221 ? -9.016 -5.91 -4.422 1 97.19 221 LYS B O 1
ATOM 4509 N N . ASN B 1 222 ? -9.727 -7.996 -4.875 1 95.5 222 ASN B N 1
ATOM 4510 C CA . ASN B 1 222 ? -10.492 -7.594 -6.047 1 95.5 222 ASN B CA 1
ATOM 4511 C C . ASN B 1 222 ? -11.695 -6.742 -5.664 1 95.5 222 ASN B C 1
ATOM 4513 O O . ASN B 1 222 ? -12.133 -5.887 -6.438 1 95.5 222 ASN B O 1
ATOM 4517 N N . ILE B 1 223 ? -12.281 -6.977 -4.477 1 97.75 223 ILE B N 1
ATOM 4518 C CA . ILE B 1 223 ? -13.352 -6.121 -3.986 1 97.75 223 ILE B CA 1
ATOM 4519 C C . ILE B 1 223 ? -12.828 -4.699 -3.787 1 97.75 223 ILE B C 1
ATOM 4521 O O . ILE B 1 223 ? -13.484 -3.729 -4.18 1 97.75 223 ILE B O 1
ATOM 4525 N N . VAL B 1 224 ? -11.68 -4.613 -3.191 1 98.44 224 VAL B N 1
ATOM 4526 C CA . VAL B 1 224 ? -11.055 -3.32 -2.93 1 98.44 224 VAL B CA 1
ATOM 4527 C C . VAL B 1 224 ? -10.766 -2.607 -4.25 1 98.44 224 VAL B C 1
ATOM 4529 O O . VAL B 1 224 ? -10.969 -1.396 -4.367 1 98.44 224 VAL B O 1
ATOM 4532 N N . ALA B 1 225 ? -10.367 -3.385 -5.254 1 98.12 225 ALA B N 1
ATOM 4533 C CA . ALA B 1 225 ? -10.039 -2.822 -6.562 1 98.12 225 ALA B CA 1
ATOM 4534 C C . ALA B 1 225 ? -11.273 -2.203 -7.215 1 98.12 225 ALA B C 1
ATOM 4536 O O . ALA B 1 225 ? -11.18 -1.171 -7.883 1 98.12 225 ALA B O 1
ATOM 4537 N N . ILE B 1 226 ? -12.406 -2.803 -7.055 1 98.12 226 ILE B N 1
ATOM 4538 C CA . ILE B 1 226 ? -13.641 -2.225 -7.574 1 98.12 226 ILE B CA 1
ATOM 4539 C C . ILE B 1 226 ? -13.898 -0.875 -6.906 1 98.12 226 ILE B C 1
ATOM 4541 O O . ILE B 1 226 ? -14.219 0.106 -7.582 1 98.12 226 ILE B O 1
ATOM 4545 N N . ALA B 1 227 ? -13.773 -0.852 -5.602 1 98.12 227 ALA B N 1
ATOM 4546 C CA . ALA B 1 227 ? -13.992 0.381 -4.852 1 98.12 227 ALA B CA 1
ATOM 4547 C C . ALA B 1 227 ? -13.016 1.471 -5.285 1 98.12 227 ALA B C 1
ATOM 4549 O O . ALA B 1 227 ? -13.383 2.646 -5.355 1 98.12 227 ALA B O 1
ATOM 4550 N N . VAL B 1 228 ? -11.781 1.102 -5.543 1 98.19 228 VAL B N 1
ATOM 4551 C CA . VAL B 1 228 ? -10.797 2.039 -6.074 1 98.19 228 VAL B CA 1
ATOM 4552 C C . VAL B 1 228 ? -11.273 2.582 -7.418 1 98.19 228 VAL B C 1
ATOM 4554 O O . VAL B 1 228 ? -11.117 3.771 -7.703 1 98.19 228 VAL B O 1
ATOM 4557 N N . GLY B 1 229 ? -11.844 1.691 -8.242 1 98 229 GLY B N 1
ATOM 4558 C CA . GLY B 1 229 ? -12.422 2.129 -9.508 1 98 229 GLY B CA 1
ATOM 4559 C C . GLY B 1 229 ? -13.5 3.184 -9.328 1 98 229 GLY B C 1
ATOM 4560 O O . GLY B 1 229 ? -13.57 4.141 -10.102 1 98 229 GLY B O 1
ATOM 4561 N N . PHE B 1 230 ? -14.383 3.037 -8.273 1 97.69 230 PHE B N 1
ATOM 4562 C CA . PHE B 1 230 ? -15.406 4.027 -7.977 1 97.69 230 PHE B CA 1
ATOM 4563 C C . PHE B 1 230 ? -14.789 5.402 -7.77 1 97.69 230 PHE B C 1
ATOM 4565 O O . PHE B 1 230 ? -15.227 6.387 -8.367 1 97.69 230 PHE B O 1
ATOM 4572 N N . VAL B 1 231 ? -13.742 5.418 -6.977 1 95.94 231 VAL B N 1
ATOM 4573 C CA . VAL B 1 231 ? -13.109 6.672 -6.582 1 95.94 231 VAL B CA 1
ATOM 4574 C C . VAL B 1 231 ? -12.422 7.309 -7.793 1 95.94 231 VAL B C 1
ATOM 4576 O O . VAL B 1 231 ? -12.461 8.531 -7.965 1 95.94 231 VAL B O 1
ATOM 4579 N N . GLU B 1 232 ? -11.828 6.523 -8.602 1 96.12 232 GLU B N 1
ATOM 4580 C CA . GLU B 1 232 ? -11.188 7.031 -9.812 1 96.12 232 GLU B CA 1
ATOM 4581 C C . GLU B 1 232 ? -12.219 7.621 -10.766 1 96.12 232 GLU B C 1
ATOM 4583 O O . GLU B 1 232 ? -11.992 8.68 -11.352 1 96.12 232 GLU B O 1
ATOM 4588 N N . GLY B 1 233 ? -13.266 6.91 -10.945 1 96.75 233 GLY B N 1
ATOM 4589 C CA . GLY B 1 233 ? -14.297 7.352 -11.867 1 96.75 233 GLY B CA 1
ATOM 4590 C C . GLY B 1 233 ? -14.938 8.664 -11.461 1 96.75 233 GLY B C 1
ATOM 4591 O O . GLY B 1 233 ? -15.367 9.445 -12.312 1 96.75 233 GLY B O 1
ATOM 4592 N N . LEU B 1 234 ? -15.016 8.875 -10.18 1 95.69 234 LEU B N 1
ATOM 4593 C CA . LEU B 1 234 ? -15.602 10.109 -9.664 1 95.69 234 LEU B CA 1
ATOM 4594 C C . LEU B 1 234 ? -14.547 11.203 -9.523 1 95.69 234 LEU B C 1
ATOM 4596 O O . LEU B 1 234 ? -14.844 12.297 -9.047 1 95.69 234 LEU B O 1
ATOM 4600 N N . LYS B 1 235 ? -13.281 10.898 -9.82 1 95.19 235 LYS B N 1
ATOM 4601 C CA . LYS B 1 235 ? -12.164 11.836 -9.828 1 95.19 235 LYS B CA 1
ATOM 4602 C C . LYS B 1 235 ? -11.906 12.383 -8.422 1 95.19 235 LYS B C 1
ATOM 4604 O O . LYS B 1 235 ? -11.719 13.586 -8.242 1 95.19 235 LYS B O 1
ATOM 4609 N N . TRP B 1 236 ? -11.961 11.547 -7.465 1 94.75 236 TRP B N 1
ATOM 4610 C CA . TRP B 1 236 ? -11.758 11.961 -6.078 1 94.75 236 TRP B CA 1
ATOM 4611 C C . TRP B 1 236 ? -10.273 12.102 -5.766 1 94.75 236 TRP B C 1
ATOM 4613 O O . TRP B 1 236 ? -9.898 12.641 -4.723 1 94.75 236 TRP B O 1
ATOM 4623 N N . GLY B 1 237 ? -9.414 11.648 -6.648 1 93.94 237 GLY B N 1
ATOM 4624 C CA . GLY B 1 237 ? -7.988 11.891 -6.516 1 93.94 237 GLY B CA 1
ATOM 4625 C C . GLY B 1 237 ? -7.246 10.75 -5.848 1 93.94 237 GLY B C 1
ATOM 4626 O O . GLY B 1 237 ? -7.844 9.727 -5.508 1 93.94 237 GLY B O 1
ATOM 4627 N N . ASP B 1 238 ? -5.914 10.906 -5.652 1 94.75 238 ASP B N 1
ATOM 4628 C CA . ASP B 1 238 ? -5.008 9.859 -5.184 1 94.75 238 ASP B CA 1
ATOM 4629 C C . ASP B 1 238 ? -5.141 9.656 -3.676 1 94.75 238 ASP B C 1
ATOM 4631 O O . ASP B 1 238 ? -4.938 8.555 -3.172 1 94.75 238 ASP B O 1
ATOM 4635 N N . ASN B 1 239 ? -5.5 10.719 -2.939 1 96.31 239 ASN B N 1
ATOM 4636 C CA . ASN B 1 239 ? -5.703 10.57 -1.501 1 96.31 239 ASN B CA 1
ATOM 4637 C C . ASN B 1 239 ? -6.824 9.586 -1.192 1 96.31 239 ASN B C 1
ATOM 4639 O O . ASN B 1 239 ? -6.668 8.711 -0.34 1 96.31 239 ASN B O 1
ATOM 4643 N N . ALA B 1 240 ? -7.914 9.766 -1.94 1 96.19 240 ALA B N 1
ATOM 4644 C CA . ALA B 1 240 ? -9.062 8.891 -1.739 1 96.19 240 ALA B CA 1
ATOM 4645 C C . ALA B 1 240 ? -8.742 7.453 -2.137 1 96.19 240 ALA B C 1
ATOM 4647 O O . ALA B 1 240 ? -9.133 6.512 -1.447 1 96.19 240 ALA B O 1
ATOM 4648 N N . LYS B 1 241 ? -8.055 7.328 -3.24 1 96.5 241 LYS B N 1
ATOM 4649 C CA . LYS B 1 241 ? -7.641 6.008 -3.709 1 96.5 241 LYS B CA 1
A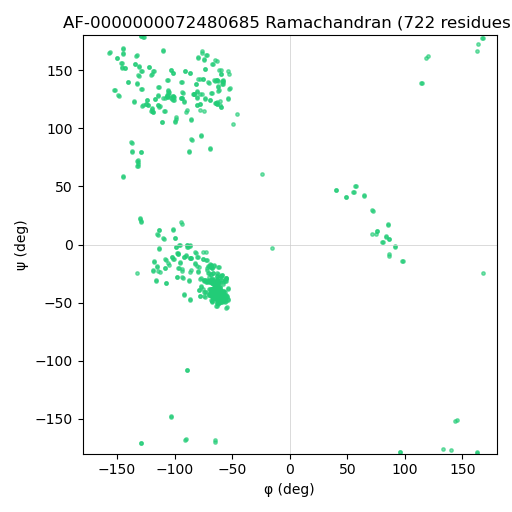TOM 4650 C C . LYS B 1 241 ? -6.824 5.277 -2.645 1 96.5 241 LYS B C 1
ATOM 4652 O O . LYS B 1 241 ? -7.078 4.109 -2.354 1 96.5 241 LYS B O 1
ATOM 4657 N N . ALA B 1 242 ? -5.859 5.977 -2.07 1 97 242 ALA B N 1
ATOM 4658 C CA . ALA B 1 242 ? -4.992 5.402 -1.045 1 97 242 ALA B CA 1
ATOM 4659 C C . ALA B 1 242 ? -5.785 5.059 0.214 1 97 242 ALA B C 1
ATOM 4661 O O . ALA B 1 242 ? -5.512 4.055 0.872 1 97 242 ALA B O 1
ATOM 4662 N N . ALA B 1 243 ? -6.746 5.895 0.54 1 96.5 243 ALA B N 1
ATOM 4663 C CA . ALA B 1 243 ? -7.598 5.629 1.697 1 96.5 243 ALA B CA 1
ATOM 4664 C C . ALA B 1 243 ? -8.383 4.332 1.516 1 96.5 243 ALA B C 1
ATOM 4666 O O . ALA B 1 243 ? -8.492 3.533 2.447 1 96.5 243 ALA B O 1
ATOM 4667 N N . ILE B 1 244 ? -8.938 4.152 0.339 1 97.44 244 ILE B N 1
ATOM 4668 C CA . ILE B 1 244 ? -9.711 2.945 0.044 1 97.44 244 ILE B CA 1
ATOM 4669 C C . ILE B 1 244 ? -8.812 1.718 0.172 1 97.44 244 ILE B C 1
ATOM 4671 O O . ILE B 1 244 ? -9.211 0.703 0.746 1 97.44 244 ILE B O 1
ATOM 4675 N N . MET B 1 245 ? -7.617 1.789 -0.356 1 97.94 245 MET B N 1
ATOM 4676 C CA . MET B 1 245 ? -6.691 0.664 -0.277 1 97.94 245 MET B CA 1
ATOM 4677 C C . MET B 1 245 ? -6.352 0.339 1.174 1 97.94 245 MET B C 1
ATOM 4679 O O . MET B 1 245 ? -6.273 -0.832 1.551 1 97.94 245 MET B O 1
ATOM 4683 N N . ARG B 1 246 ? -6.109 1.366 1.976 1 97.5 246 ARG B N 1
ATOM 4684 C CA . ARG B 1 246 ? -5.793 1.146 3.383 1 97.5 246 ARG B CA 1
ATOM 4685 C C . ARG B 1 246 ? -6.953 0.467 4.105 1 97.5 246 ARG B C 1
ATOM 4687 O O . ARG B 1 246 ? -6.758 -0.54 4.789 1 97.5 246 ARG B O 1
ATOM 4694 N N . VAL B 1 247 ? -8.148 1.028 3.947 1 97.06 247 VAL B N 1
ATOM 4695 C CA . VAL B 1 247 ? -9.32 0.459 4.602 1 97.06 247 VAL B CA 1
ATOM 4696 C C . VAL B 1 247 ? -9.539 -0.973 4.117 1 97.06 247 VAL B C 1
ATOM 4698 O O . VAL B 1 247 ? -9.859 -1.861 4.914 1 97.06 247 VAL B O 1
ATOM 4701 N N . GLY B 1 248 ? -9.383 -1.164 2.814 1 98.12 248 GLY B N 1
ATOM 4702 C CA . GLY B 1 248 ? -9.5 -2.502 2.258 1 98.12 248 GLY B CA 1
ATOM 4703 C C . GLY B 1 248 ? -8.516 -3.486 2.863 1 98.12 248 GLY B C 1
ATOM 4704 O O . GLY B 1 248 ? -8.875 -4.633 3.146 1 98.12 248 GLY B O 1
ATOM 4705 N N . LEU B 1 249 ? -7.289 -3.053 3.021 1 98.19 249 LEU B N 1
ATOM 4706 C CA . LEU B 1 249 ? -6.27 -3.885 3.65 1 98.19 249 LEU B CA 1
ATOM 4707 C C . LEU B 1 249 ? -6.672 -4.254 5.074 1 98.19 249 LEU B C 1
ATOM 4709 O O . LEU B 1 249 ? -6.555 -5.414 5.477 1 98.19 249 LEU B O 1
ATOM 4713 N N . LEU B 1 250 ? -7.164 -3.32 5.836 1 97.5 250 LEU B N 1
ATOM 4714 C CA . LEU B 1 250 ? -7.578 -3.557 7.215 1 97.5 250 LEU B CA 1
ATOM 4715 C C . LEU B 1 250 ? -8.742 -4.543 7.27 1 97.5 250 LEU B C 1
ATOM 4717 O O . LEU B 1 250 ? -8.75 -5.445 8.109 1 97.5 250 LEU B O 1
ATOM 4721 N N . GLU B 1 251 ? -9.695 -4.328 6.391 1 97.88 251 GLU B N 1
ATOM 4722 C CA . GLU B 1 251 ? -10.836 -5.238 6.391 1 97.88 251 GLU B CA 1
ATOM 4723 C C . GLU B 1 251 ? -10.43 -6.641 5.945 1 97.88 251 GLU B C 1
ATOM 4725 O O . GLU B 1 251 ? -10.977 -7.633 6.422 1 97.88 251 GLU B O 1
ATOM 4730 N N . THR B 1 252 ? -9.469 -6.707 5.039 1 98.44 252 THR B N 1
ATOM 4731 C CA . THR B 1 252 ? -8.953 -8.008 4.629 1 98.44 252 THR B CA 1
ATOM 4732 C C . THR B 1 252 ? -8.297 -8.734 5.801 1 98.44 252 THR B C 1
ATOM 4734 O O . THR B 1 252 ? -8.539 -9.922 6.02 1 98.44 252 THR B O 1
ATOM 4737 N N . ILE B 1 253 ? -7.477 -8.008 6.539 1 98 253 ILE B N 1
ATOM 4738 C CA . ILE B 1 253 ? -6.824 -8.578 7.715 1 98 253 ILE B CA 1
ATOM 4739 C C . ILE B 1 253 ? -7.883 -9.023 8.727 1 98 253 ILE B C 1
ATOM 4741 O O . ILE B 1 253 ? -7.816 -10.133 9.25 1 98 253 ILE B O 1
ATOM 4745 N N . LYS B 1 254 ? -8.836 -8.18 8.969 1 97.56 254 LYS B N 1
ATOM 4746 C CA . LYS B 1 254 ? -9.906 -8.5 9.914 1 97.56 254 LYS B CA 1
ATOM 4747 C C . LYS B 1 254 ? -10.695 -9.719 9.469 1 97.56 254 LYS B C 1
ATOM 4749 O O . LYS B 1 254 ? -11.008 -10.594 10.273 1 97.56 254 LYS B O 1
ATOM 4754 N N . PHE B 1 255 ? -11.047 -9.742 8.203 1 98.06 255 PHE B N 1
ATOM 4755 C CA . PHE B 1 255 ? -11.758 -10.883 7.641 1 98.06 255 PHE B CA 1
ATOM 4756 C C . PHE B 1 255 ? -10.977 -12.172 7.867 1 98.06 255 PHE B C 1
ATOM 4758 O O . PHE B 1 255 ? -11.539 -13.172 8.312 1 98.06 255 PHE B O 1
ATOM 4765 N N . SER B 1 256 ? -9.695 -12.141 7.531 1 98.06 256 SER B N 1
ATOM 4766 C CA . SER B 1 256 ? -8.836 -13.312 7.652 1 98.06 256 SER B CA 1
ATOM 4767 C C . SER B 1 256 ? -8.773 -13.805 9.094 1 98.06 256 SER B C 1
ATOM 4769 O O . SER B 1 256 ? -8.938 -15 9.352 1 98.06 256 SER B O 1
ATOM 4771 N N . THR B 1 257 ? -8.508 -12.922 10.055 1 96.75 257 THR B N 1
ATOM 4772 C CA . THR B 1 257 ? -8.344 -13.312 11.453 1 96.75 257 THR B CA 1
ATOM 4773 C C . THR B 1 257 ? -9.68 -13.742 12.055 1 96.75 257 THR B C 1
ATOM 4775 O O . THR B 1 257 ? -9.711 -14.539 12.992 1 96.75 257 THR B O 1
ATOM 4778 N N . THR B 1 258 ? -10.797 -13.242 11.477 1 97.06 258 THR B N 1
ATOM 4779 C CA . THR B 1 258 ? -12.133 -13.57 11.961 1 97.06 258 THR B CA 1
ATOM 4780 C C . THR B 1 258 ? -12.547 -14.961 11.484 1 97.06 258 THR B C 1
ATOM 4782 O O . THR B 1 258 ? -13.016 -15.781 12.281 1 97.06 258 THR B O 1
ATOM 4785 N N . PHE B 1 259 ? -12.312 -15.266 10.234 1 97.25 259 PHE B N 1
ATOM 4786 C CA . PHE B 1 259 ? -12.891 -16.469 9.648 1 97.25 259 PHE B CA 1
ATOM 4787 C C . PHE B 1 259 ? -11.828 -17.547 9.484 1 97.25 259 PHE B C 1
ATOM 4789 O O . PHE B 1 259 ? -12.156 -18.719 9.266 1 97.25 259 PHE B O 1
ATOM 4796 N N . PHE B 1 260 ? -10.57 -17.219 9.547 1 97.12 260 PHE B N 1
ATOM 4797 C CA . PHE B 1 260 ? -9.438 -18.125 9.516 1 97.12 260 PHE B CA 1
ATOM 4798 C C . PHE B 1 260 ? -8.484 -17.844 10.672 1 97.12 260 PHE B C 1
ATOM 4800 O O . PHE B 1 260 ? -7.398 -17.297 10.469 1 97.12 260 PHE B O 1
ATOM 4807 N N . PRO B 1 261 ? -8.797 -18.297 11.805 1 94 261 PRO B N 1
ATOM 4808 C CA . PRO B 1 261 ? -8.078 -17.906 13.023 1 94 261 PRO B CA 1
ATOM 4809 C C . PRO B 1 261 ? -6.605 -18.312 12.992 1 94 261 PRO B C 1
ATOM 4811 O O . PRO B 1 261 ? -5.797 -17.781 13.75 1 94 261 PRO B O 1
ATOM 4814 N N . SER B 1 262 ? -6.219 -19.25 12.141 1 93.31 262 SER B N 1
ATOM 4815 C CA . SER B 1 262 ? -4.824 -19.672 12.055 1 93.31 262 SER B CA 1
ATOM 4816 C C . SER B 1 262 ? -4.012 -18.719 11.188 1 93.31 262 SER B C 1
ATOM 4818 O O . SER B 1 262 ? -2.781 -18.797 11.141 1 93.31 262 SER B O 1
ATOM 4820 N N . SER B 1 263 ? -4.68 -17.781 10.562 1 96.56 263 SER B N 1
ATOM 4821 C CA . SER B 1 263 ? -3.986 -16.828 9.695 1 96.56 263 SER B CA 1
ATOM 4822 C C . SER B 1 263 ? -3.197 -15.812 10.508 1 96.56 263 SER B C 1
ATOM 4824 O O . SER B 1 263 ? -3.543 -15.523 11.656 1 96.56 263 SER B O 1
ATOM 4826 N N . GLU B 1 264 ? -2.127 -15.336 9.922 1 96.5 264 GLU B N 1
ATOM 4827 C CA . GLU B 1 264 ? -1.273 -14.344 10.562 1 96.5 264 GLU B CA 1
ATOM 4828 C C . GLU B 1 264 ? -1.47 -12.969 9.945 1 96.5 264 GLU B C 1
ATOM 4830 O O . GLU B 1 264 ? -1.314 -12.797 8.734 1 96.5 264 GLU B O 1
ATOM 4835 N N . ALA B 1 265 ? -1.679 -11.969 10.828 1 95 265 ALA B N 1
ATOM 4836 C CA . ALA B 1 265 ? -1.893 -10.602 10.352 1 95 265 ALA B CA 1
ATOM 4837 C C . ALA B 1 265 ? -0.675 -10.094 9.594 1 95 265 ALA B C 1
ATOM 4839 O O . ALA B 1 265 ? -0.809 -9.305 8.648 1 95 265 ALA B O 1
ATOM 4840 N N . THR B 1 266 ? 0.503 -10.586 9.93 1 95.31 266 THR B N 1
ATOM 4841 C CA . THR B 1 266 ? 1.746 -10.109 9.336 1 95.31 266 THR B CA 1
ATOM 4842 C C . THR B 1 266 ? 1.854 -10.547 7.879 1 95.31 266 THR B C 1
ATOM 4844 O O . THR B 1 266 ? 2.607 -9.953 7.102 1 95.31 266 THR B O 1
ATOM 4847 N N . THR B 1 267 ? 1.099 -11.547 7.445 1 97.56 267 THR B N 1
ATOM 4848 C CA . THR B 1 267 ? 1.09 -12.016 6.066 1 97.56 267 THR B CA 1
ATOM 4849 C C . THR B 1 267 ? 0.695 -10.891 5.117 1 97.56 267 THR B C 1
ATOM 4851 O O . THR B 1 267 ? 1.23 -10.789 4.012 1 97.56 267 THR B O 1
ATOM 4854 N N . PHE B 1 268 ? -0.109 -9.984 5.578 1 97.94 268 PHE B N 1
ATOM 4855 C CA . PHE B 1 268 ? -0.74 -8.992 4.719 1 97.94 268 PHE B CA 1
ATOM 4856 C C . PHE B 1 268 ? 0.176 -7.789 4.523 1 97.94 268 PHE B C 1
ATOM 4858 O O . PHE B 1 268 ? -0.048 -6.969 3.629 1 97.94 268 PHE B O 1
ATOM 4865 N N . THR B 1 269 ? 1.24 -7.711 5.312 1 95.88 269 THR B N 1
ATOM 4866 C CA . THR B 1 269 ? 2.213 -6.633 5.156 1 95.88 269 THR B CA 1
ATOM 4867 C C . THR B 1 269 ? 3.574 -7.188 4.746 1 95.88 269 THR B C 1
ATOM 4869 O O . THR B 1 269 ? 4.32 -6.535 4.012 1 95.88 269 THR B O 1
ATOM 4872 N N . GLN B 1 270 ? 3.865 -8.391 5.188 1 95.88 270 GLN B N 1
ATOM 4873 C CA . GLN B 1 270 ? 5.203 -8.945 5.004 1 95.88 270 GLN B CA 1
ATOM 4874 C C . GLN B 1 270 ? 5.328 -9.648 3.656 1 95.88 270 GLN B C 1
ATOM 4876 O O . GLN B 1 270 ? 6.414 -9.688 3.068 1 95.88 270 GLN B O 1
ATOM 4881 N N . GLU B 1 271 ? 4.246 -10.188 3.217 1 97 271 GLU B N 1
ATOM 4882 C CA . GLU B 1 271 ? 4.324 -11.055 2.043 1 97 271 GLU B CA 1
ATOM 4883 C C . GLU B 1 271 ? 3.811 -10.336 0.797 1 97 271 GLU B C 1
ATOM 4885 O O . GLU B 1 271 ? 2.902 -9.508 0.88 1 97 271 GLU B O 1
ATOM 4890 N N . SER B 1 272 ? 4.371 -10.734 -0.323 1 97.12 272 SER B N 1
ATOM 4891 C CA . SER B 1 272 ? 3.936 -10.195 -1.606 1 97.12 272 SER B CA 1
ATOM 4892 C C . SER B 1 272 ? 2.438 -10.391 -1.812 1 97.12 272 SER B C 1
ATOM 4894 O O . SER B 1 272 ? 1.773 -9.555 -2.424 1 97.12 272 SER B O 1
ATOM 4896 N N . ALA B 1 273 ? 1.906 -11.398 -1.242 1 97.5 273 ALA B N 1
ATOM 4897 C CA . ALA B 1 273 ? 0.49 -11.727 -1.384 1 97.5 273 ALA B CA 1
ATOM 4898 C C . ALA B 1 273 ? -0.387 -10.672 -0.713 1 97.5 273 ALA B C 1
ATOM 4900 O O . ALA B 1 273 ? -1.583 -10.578 -0.999 1 97.5 273 ALA B O 1
ATOM 4901 N N . GLY B 1 274 ? 0.137 -9.93 0.169 1 97.5 274 GLY B N 1
ATOM 4902 C CA . GLY B 1 274 ? -0.627 -8.961 0.935 1 97.5 274 GLY B CA 1
ATOM 4903 C C . GLY B 1 274 ? -0.693 -7.598 0.273 1 97.5 274 GLY B C 1
ATOM 4904 O O . GLY B 1 274 ? -1.319 -7.441 -0.777 1 97.5 274 GLY B O 1
ATOM 4905 N N . VAL B 1 275 ? 0.014 -6.664 0.835 1 98.06 275 VAL B N 1
ATOM 4906 C CA . VAL B 1 275 ? -0.099 -5.254 0.466 1 98.06 275 VAL B CA 1
ATOM 4907 C C . VAL B 1 275 ? 0.425 -5.051 -0.954 1 98.06 275 VAL B C 1
ATOM 4909 O O . VAL B 1 275 ? -0.122 -4.246 -1.714 1 98.06 275 VAL B O 1
ATOM 4912 N N . ALA B 1 276 ? 1.51 -5.762 -1.326 1 97.88 276 ALA B N 1
ATOM 4913 C CA . ALA B 1 276 ? 2.068 -5.59 -2.664 1 97.88 276 ALA B CA 1
ATOM 4914 C C . ALA B 1 276 ? 1.054 -5.98 -3.736 1 97.88 276 ALA B C 1
ATOM 4916 O O . ALA B 1 276 ? 0.886 -5.266 -4.73 1 97.88 276 ALA B O 1
ATOM 4917 N N . ASP B 1 277 ? 0.414 -7.094 -3.514 1 97.62 277 ASP B N 1
ATOM 4918 C CA . ASP B 1 277 ? -0.587 -7.559 -4.469 1 97.62 277 ASP B CA 1
ATOM 4919 C C . ASP B 1 277 ? -1.784 -6.613 -4.512 1 97.62 277 ASP B C 1
ATOM 4921 O O . ASP B 1 277 ? -2.34 -6.359 -5.586 1 97.62 277 ASP B O 1
ATOM 4925 N N . LEU B 1 278 ? -2.197 -6.137 -3.385 1 97.94 278 LEU B N 1
ATOM 4926 C CA . LEU B 1 278 ? -3.285 -5.164 -3.316 1 97.94 278 LEU B CA 1
ATOM 4927 C C . LEU B 1 278 ? -2.957 -3.924 -4.141 1 97.94 278 LEU B C 1
ATOM 4929 O O . LEU B 1 278 ? -3.777 -3.467 -4.938 1 97.94 278 LEU B O 1
ATOM 4933 N N . ILE B 1 279 ? -1.761 -3.398 -3.982 1 97.56 279 ILE B N 1
ATOM 4934 C CA . ILE B 1 279 ? -1.321 -2.195 -4.676 1 97.56 279 ILE B CA 1
ATOM 4935 C C . ILE B 1 279 ? -1.318 -2.441 -6.184 1 97.56 279 ILE B C 1
ATOM 4937 O O . ILE B 1 279 ? -1.852 -1.637 -6.953 1 97.56 279 ILE B O 1
ATOM 4941 N N . THR B 1 280 ? -0.77 -3.568 -6.609 1 96.69 280 THR B N 1
ATOM 4942 C CA . THR B 1 280 ? -0.677 -3.889 -8.031 1 96.69 280 THR B CA 1
ATOM 4943 C C . THR B 1 280 ? -2.066 -4.02 -8.648 1 96.69 280 THR B C 1
ATOM 4945 O O . THR B 1 280 ? -2.318 -3.496 -9.734 1 96.69 280 THR B O 1
ATOM 4948 N N . THR B 1 281 ? -2.932 -4.664 -7.965 1 96 281 THR B N 1
ATOM 4949 C CA . THR B 1 281 ? -4.289 -4.871 -8.461 1 96 281 THR B CA 1
ATOM 4950 C C . THR B 1 281 ? -5.031 -3.541 -8.57 1 96 281 THR B C 1
ATOM 4952 O O . THR B 1 281 ? -5.781 -3.318 -9.523 1 96 281 THR B O 1
ATOM 4955 N N . CYS B 1 282 ? -4.797 -2.633 -7.684 1 96.5 282 CYS B N 1
ATOM 4956 C CA . CYS B 1 282 ? -5.496 -1.353 -7.625 1 96.5 282 CYS B CA 1
ATOM 4957 C C . CYS B 1 282 ? -4.883 -0.354 -8.602 1 96.5 282 CYS B C 1
ATOM 4959 O O . CYS B 1 282 ? -5.449 0.714 -8.844 1 96.5 282 CYS B O 1
ATOM 4961 N N . SER B 1 283 ? -3.688 -0.628 -9.078 1 91.19 283 SER B N 1
ATOM 4962 C CA . SER B 1 283 ? -3.037 0.271 -10.023 1 91.19 283 SER B CA 1
ATOM 4963 C C . SER B 1 283 ? -3.693 0.193 -11.398 1 91.19 283 SER B C 1
ATOM 4965 O O . SER B 1 283 ? -3.463 1.053 -12.258 1 91.19 283 SER B O 1
ATOM 4967 N N . GLY B 1 284 ? -4.438 -0.791 -11.461 1 84.19 284 GLY B N 1
ATOM 4968 C CA . GLY B 1 284 ? -5.133 -0.995 -12.719 1 84.19 284 GLY B CA 1
ATOM 4969 C C . GLY B 1 284 ? -5.672 -2.402 -12.883 1 84.19 284 GLY B C 1
ATOM 4970 O O . GLY B 1 284 ? -5.824 -3.133 -11.898 1 84.19 284 GLY B O 1
ATOM 4971 N N . GLY B 1 285 ? -6.43 -2.904 -13.625 1 82.88 285 GLY B N 1
ATOM 4972 C CA . GLY B 1 285 ? -6.973 -4.219 -13.93 1 82.88 285 GLY B CA 1
ATOM 4973 C C . GLY B 1 285 ? -8.461 -4.191 -14.242 1 82.88 285 GLY B C 1
ATOM 4974 O O . GLY B 1 285 ? -9.07 -3.121 -14.281 1 82.88 285 GLY B O 1
ATOM 4975 N N . ARG B 1 286 ? -8.836 -5.301 -14.414 1 89.38 286 ARG B N 1
ATOM 4976 C CA . ARG B 1 286 ? -10.211 -5.473 -14.875 1 89.38 286 ARG B CA 1
ATOM 4977 C C . ARG B 1 286 ? -11.203 -4.965 -13.828 1 89.38 286 ARG B C 1
ATOM 4979 O O . ARG B 1 286 ? -12.211 -4.348 -14.18 1 89.38 286 ARG B O 1
ATOM 4986 N N . ASN B 1 287 ? -10.914 -5.188 -12.562 1 94.81 287 ASN B N 1
ATOM 4987 C CA . ASN B 1 287 ? -11.82 -4.773 -11.5 1 94.81 287 ASN B CA 1
ATOM 4988 C C . ASN B 1 287 ? -11.875 -3.256 -11.367 1 94.81 287 ASN B C 1
ATOM 4990 O O . ASN B 1 287 ? -12.953 -2.686 -11.188 1 94.81 287 ASN B O 1
ATOM 4994 N N . VAL B 1 288 ? -10.75 -2.576 -11.453 1 97 288 VAL B N 1
ATOM 4995 C CA . VAL B 1 288 ? -10.703 -1.118 -11.391 1 97 288 VAL B CA 1
ATOM 4996 C C . VAL B 1 288 ? -11.445 -0.527 -12.586 1 97 288 VAL B C 1
ATOM 4998 O O . VAL B 1 288 ? -12.219 0.425 -12.438 1 97 288 VAL B O 1
ATOM 5001 N N . LYS B 1 289 ? -11.258 -1.091 -13.742 1 96.56 289 LYS B N 1
ATOM 5002 C CA . LYS B 1 289 ? -11.898 -0.604 -14.961 1 96.56 289 LYS B CA 1
ATOM 5003 C C . LYS B 1 289 ? -13.422 -0.666 -14.852 1 96.56 289 LYS B C 1
ATOM 5005 O O . LYS B 1 289 ? -14.117 0.27 -15.25 1 96.56 289 LYS B O 1
ATOM 5010 N N . VAL B 1 290 ? -13.844 -1.766 -14.359 1 97.06 290 VAL B N 1
ATOM 5011 C CA . VAL B 1 290 ? -15.281 -1.944 -14.195 1 97.06 290 VAL B CA 1
ATOM 5012 C C . VAL B 1 290 ? -15.828 -0.914 -13.211 1 97.06 290 VAL B C 1
ATOM 5014 O O . VAL B 1 290 ? -16.812 -0.224 -13.5 1 97.06 290 VAL B O 1
ATOM 5017 N N . GLY B 1 291 ? -15.188 -0.796 -12.039 1 97.69 291 GLY B N 1
ATOM 5018 C CA . GLY B 1 291 ? -15.609 0.192 -11.055 1 97.69 291 GLY B CA 1
ATOM 5019 C C . GLY B 1 291 ? -15.602 1.609 -11.602 1 97.69 291 GLY B C 1
ATOM 5020 O O . GLY B 1 291 ? -16.531 2.375 -11.359 1 97.69 291 GLY B O 1
ATOM 5021 N N . ARG B 1 292 ? -14.539 1.955 -12.312 1 97.81 292 ARG B N 1
ATOM 5022 C CA . ARG B 1 292 ? -14.414 3.287 -12.891 1 97.81 292 ARG B CA 1
ATOM 5023 C C . ARG B 1 292 ? -15.547 3.57 -13.875 1 97.81 292 ARG B C 1
ATOM 5025 O O . ARG B 1 292 ? -16.141 4.645 -13.836 1 97.81 292 ARG B O 1
ATOM 5032 N N . TYR B 1 293 ? -15.844 2.604 -14.727 1 97.62 293 TYR B N 1
ATOM 5033 C CA . TYR B 1 293 ? -16.906 2.756 -15.711 1 97.62 293 TYR B CA 1
ATOM 5034 C C . TYR B 1 293 ? -18.266 2.936 -15.039 1 97.62 293 TYR B C 1
ATOM 5036 O O . TYR B 1 293 ? -19.062 3.762 -15.461 1 97.62 293 TYR B O 1
ATOM 5044 N N . MET B 1 294 ? -18.516 2.16 -14.023 1 97.25 294 MET B N 1
ATOM 5045 C CA . MET B 1 294 ? -19.766 2.311 -13.258 1 97.25 294 MET B CA 1
ATOM 5046 C C . MET B 1 294 ? -19.891 3.73 -12.719 1 97.25 294 MET B C 1
ATOM 5048 O O . MET B 1 294 ? -20.969 4.34 -12.836 1 97.25 294 MET B O 1
ATOM 5052 N N . ALA B 1 295 ? -18.828 4.227 -12.18 1 97.19 295 ALA B N 1
ATOM 5053 C CA . ALA B 1 295 ? -18.844 5.543 -11.547 1 97.19 295 ALA B CA 1
ATOM 5054 C C . ALA B 1 295 ? -19.016 6.645 -12.594 1 97.19 295 ALA B C 1
ATOM 5056 O O . ALA B 1 295 ? -19.719 7.629 -12.352 1 97.19 295 ALA B O 1
ATOM 5057 N N . GLU B 1 296 ? -18.406 6.5 -13.727 1 97.31 296 GLU B N 1
ATOM 5058 C CA . GLU B 1 296 ? -18.422 7.512 -14.773 1 97.31 296 GLU B CA 1
ATOM 5059 C C . GLU B 1 296 ? -19.781 7.555 -15.484 1 97.31 296 GLU B C 1
ATOM 5061 O O . GLU B 1 296 ? -20.219 8.609 -15.938 1 97.31 296 GLU B O 1
ATOM 5066 N N . THR B 1 297 ? -20.484 6.422 -15.586 1 96.5 297 THR B N 1
ATOM 5067 C CA . THR B 1 297 ? -21.625 6.352 -16.5 1 96.5 297 THR B CA 1
ATOM 5068 C C . THR B 1 297 ? -22.922 6.066 -15.734 1 96.5 297 THR B C 1
ATOM 5070 O O . THR B 1 297 ? -24.016 6.27 -16.266 1 96.5 297 THR B O 1
ATOM 5073 N N . GLY B 1 298 ? -22.766 5.5 -14.555 1 95.06 298 GLY B N 1
ATOM 5074 C CA . GLY B 1 298 ? -23.938 5.035 -13.836 1 95.06 298 GLY B CA 1
ATOM 5075 C C . GLY B 1 298 ? -24.391 3.66 -14.273 1 95.06 298 GLY B C 1
ATOM 5076 O O . GLY B 1 298 ? -25.422 3.16 -13.789 1 95.06 298 GLY B O 1
ATOM 5077 N N . ALA B 1 299 ? -23.641 3.023 -15.086 1 95.19 299 ALA B N 1
ATOM 5078 C CA . ALA B 1 299 ? -24 1.697 -15.578 1 95.19 299 ALA B CA 1
ATOM 5079 C C . ALA B 1 299 ? -23.953 0.661 -14.461 1 95.19 299 ALA B C 1
ATOM 5081 O O . ALA B 1 299 ? -23.234 0.835 -13.477 1 95.19 299 ALA B O 1
ATOM 5082 N N . SER B 1 300 ? -24.703 -0.378 -14.656 1 94.62 300 SER B N 1
ATOM 5083 C CA . SER B 1 300 ? -24.625 -1.503 -13.734 1 94.62 300 SER B CA 1
ATOM 5084 C C . SER B 1 300 ? -23.328 -2.283 -13.906 1 94.62 300 SER B C 1
ATOM 5086 O O . SER B 1 300 ? -22.656 -2.156 -14.938 1 94.62 300 SER B O 1
ATOM 5088 N N . ALA B 1 301 ? -23 -3.084 -12.906 1 94.62 301 ALA B N 1
ATOM 5089 C CA . ALA B 1 301 ? -21.812 -3.92 -12.984 1 94.62 301 ALA B CA 1
ATOM 5090 C C . ALA B 1 301 ? -21.875 -4.883 -14.164 1 94.62 301 ALA B C 1
ATOM 5092 O O . ALA B 1 301 ? -20.891 -5.098 -14.859 1 94.62 301 ALA B O 1
ATOM 5093 N N . ALA B 1 302 ? -23.016 -5.461 -14.375 1 91.94 302 ALA B N 1
ATOM 5094 C CA . ALA B 1 302 ? -23.219 -6.41 -15.469 1 91.94 302 ALA B CA 1
ATOM 5095 C C . ALA B 1 302 ? -22.984 -5.746 -16.812 1 91.94 302 ALA B C 1
ATOM 5097 O O . ALA B 1 302 ? -22.359 -6.328 -17.703 1 91.94 302 ALA B O 1
ATOM 5098 N N . GLU B 1 303 ? -23.516 -4.598 -16.953 1 94.19 303 GLU B N 1
ATOM 5099 C CA . GLU B 1 303 ? -23.328 -3.844 -18.188 1 94.19 303 GLU B CA 1
ATOM 5100 C C . GLU B 1 303 ? -21.859 -3.48 -18.406 1 94.19 303 GLU B C 1
ATOM 5102 O O . GLU B 1 303 ? -21.344 -3.574 -19.516 1 94.19 303 GLU B O 1
ATOM 5107 N N . ALA B 1 304 ? -21.266 -2.996 -17.328 1 94.94 304 ALA B N 1
ATOM 5108 C CA . ALA B 1 304 ? -19.859 -2.623 -17.406 1 94.94 304 ALA B CA 1
ATOM 5109 C C . ALA B 1 304 ? -19 -3.812 -17.828 1 94.94 304 ALA B C 1
ATOM 5111 O O . ALA B 1 304 ? -18.125 -3.682 -18.688 1 94.94 304 ALA B O 1
ATOM 5112 N N . GLU B 1 305 ? -19.188 -4.949 -17.203 1 92.44 305 GLU B N 1
ATOM 5113 C CA . GLU B 1 305 ? -18.422 -6.16 -17.516 1 92.44 305 GLU B CA 1
ATOM 5114 C C . GLU B 1 305 ? -18.594 -6.555 -18.969 1 92.44 305 GLU B C 1
ATOM 5116 O O . GLU B 1 305 ? -17.609 -6.875 -19.656 1 92.44 305 GLU B O 1
ATOM 5121 N N . LYS B 1 306 ? -19.781 -6.578 -19.469 1 90.88 306 LYS B N 1
ATOM 5122 C CA . LYS B 1 306 ? -20.078 -6.953 -20.844 1 90.88 306 LYS B CA 1
ATOM 5123 C C . LYS B 1 306 ? -19.406 -6.008 -21.828 1 90.88 306 LYS B C 1
ATOM 5125 O O . LYS B 1 306 ? -18.859 -6.449 -22.844 1 90.88 306 LYS B O 1
ATOM 5130 N N . LYS B 1 307 ? -19.453 -4.82 -21.531 1 92.56 307 LYS B N 1
ATOM 5131 C CA . LYS B 1 307 ? -18.922 -3.797 -22.438 1 92.56 307 LYS B CA 1
ATOM 5132 C C . LYS B 1 307 ? -17.391 -3.801 -22.453 1 92.56 307 LYS B C 1
ATOM 5134 O O . LYS B 1 307 ? -16.781 -3.594 -23.5 1 92.56 307 LYS B O 1
ATOM 5139 N N . LEU B 1 308 ? -16.828 -3.967 -21.281 1 93.25 308 LEU B N 1
ATOM 5140 C CA . LEU B 1 308 ? -15.398 -3.67 -21.125 1 93.25 308 LEU B CA 1
ATOM 5141 C C . LEU B 1 308 ? -14.57 -4.941 -21.219 1 93.25 308 LEU B C 1
ATOM 5143 O O . LEU B 1 308 ? -13.383 -4.891 -21.562 1 93.25 308 LEU B O 1
ATOM 5147 N N . LEU B 1 309 ? -15.078 -6.078 -20.875 1 88 309 LEU B N 1
ATOM 5148 C CA . LEU B 1 309 ? -14.195 -7.211 -20.609 1 88 309 LEU B CA 1
ATOM 5149 C C . LEU B 1 309 ? -14.391 -8.305 -21.641 1 88 309 LEU B C 1
ATOM 5151 O O . LEU B 1 309 ? -13.789 -9.375 -21.547 1 88 309 LEU B O 1
ATOM 5155 N N . ASN B 1 310 ? -15.039 -8.055 -22.672 1 80.94 310 ASN B N 1
ATOM 5156 C CA . ASN B 1 310 ? -15.133 -8.945 -23.828 1 80.94 310 ASN B CA 1
ATOM 5157 C C . ASN B 1 310 ? -15.266 -10.406 -23.406 1 80.94 310 ASN B C 1
ATOM 5159 O O . ASN B 1 310 ? -14.508 -11.258 -23.859 1 80.94 310 ASN B O 1
ATOM 5163 N N . GLY B 1 311 ? -16.125 -10.688 -22.469 1 73.81 311 GLY B N 1
ATOM 5164 C CA . GLY B 1 311 ? -16.375 -12.062 -22.094 1 73.81 311 GLY B CA 1
ATOM 5165 C C . GLY B 1 311 ? -15.602 -12.492 -20.859 1 73.81 311 GLY B C 1
ATOM 5166 O O . GLY B 1 311 ? -15.883 -13.539 -20.266 1 73.81 311 GLY B O 1
ATOM 5167 N N . GLN B 1 312 ? -14.594 -11.719 -20.438 1 77.25 312 GLN B N 1
ATOM 5168 C CA . GLN B 1 312 ? -13.883 -12.023 -19.203 1 77.25 312 GLN B CA 1
ATOM 5169 C C . GLN B 1 312 ? -14.672 -11.555 -17.984 1 77.25 312 GLN B C 1
ATOM 5171 O O . GLN B 1 312 ? -15.648 -10.805 -18.125 1 77.25 312 GLN B O 1
ATOM 5176 N N . SER B 1 313 ? -14.289 -12.133 -16.922 1 79.38 313 SER B N 1
ATOM 5177 C CA . SER B 1 313 ? -15.039 -11.82 -15.703 1 79.38 313 SER B CA 1
ATOM 5178 C C . SER B 1 313 ? -14.242 -10.898 -14.781 1 79.38 313 SER B C 1
ATOM 5180 O O . SER B 1 313 ? -13.016 -10.977 -14.734 1 79.38 313 SER B O 1
ATOM 5182 N N . SER B 1 314 ? -15.016 -9.945 -14.156 1 87 314 SER B N 1
ATOM 5183 C CA . SER B 1 314 ? -14.5 -9.211 -13.008 1 87 314 SER B CA 1
ATOM 5184 C C . SER B 1 314 ? -14.727 -9.969 -11.711 1 87 314 SER B C 1
ATOM 5186 O O . SER B 1 314 ? -15.852 -10.047 -11.219 1 87 314 SER B O 1
ATOM 5188 N N . GLN B 1 315 ? -13.695 -10.484 -11.172 1 87.5 315 GLN B N 1
ATOM 5189 C CA . GLN B 1 315 ? -13.789 -11.367 -10.016 1 87.5 315 GLN B CA 1
ATOM 5190 C C . GLN B 1 315 ? -14.281 -10.617 -8.781 1 87.5 315 GLN B C 1
ATOM 5192 O O . GLN B 1 315 ? -14.883 -11.203 -7.883 1 87.5 315 GLN B O 1
ATOM 5197 N N . GLY B 1 316 ? -14.062 -9.305 -8.758 1 93.31 316 GLY B N 1
ATOM 5198 C CA . GLY B 1 316 ? -14.477 -8.5 -7.621 1 93.31 316 GLY B CA 1
ATOM 5199 C C . GLY B 1 316 ? -15.977 -8.477 -7.426 1 93.31 316 GLY B C 1
ATOM 5200 O O . GLY B 1 316 ? -16.469 -8.398 -6.293 1 93.31 316 GLY B O 1
ATOM 5201 N N . ILE B 1 317 ? -16.703 -8.547 -8.516 1 94.19 317 ILE B N 1
ATOM 5202 C CA . ILE B 1 317 ? -18.156 -8.539 -8.461 1 94.19 317 ILE B CA 1
ATOM 5203 C C . ILE B 1 317 ? -18.656 -9.805 -7.781 1 94.19 317 ILE B C 1
ATOM 5205 O O . ILE B 1 317 ? -19.469 -9.75 -6.859 1 94.19 317 ILE B O 1
ATOM 5209 N N . ILE B 1 318 ? -18.109 -10.883 -8.18 1 90.62 318 ILE B N 1
ATOM 5210 C CA . ILE B 1 318 ? -18.5 -12.188 -7.66 1 90.62 318 ILE B CA 1
ATOM 5211 C C . ILE B 1 318 ? -18.094 -12.305 -6.195 1 90.62 318 ILE B C 1
ATOM 5213 O O . ILE B 1 318 ? -18.891 -12.719 -5.348 1 90.62 318 ILE B O 1
ATOM 5217 N N . THR B 1 319 ? -16.891 -11.969 -5.898 1 93.56 319 THR B N 1
ATOM 5218 C CA . THR B 1 319 ? -16.359 -12.078 -4.543 1 93.56 319 THR B CA 1
ATOM 5219 C C . THR B 1 319 ? -17.141 -11.195 -3.578 1 93.56 319 THR B C 1
ATOM 5221 O O . THR B 1 319 ? -17.359 -11.57 -2.424 1 93.56 319 THR B O 1
ATOM 5224 N N . ALA B 1 320 ? -17.516 -10 -4.027 1 96.31 320 ALA B N 1
ATOM 5225 C CA . ALA B 1 320 ? -18.297 -9.094 -3.184 1 96.31 320 ALA B CA 1
ATOM 5226 C C . ALA B 1 320 ? -19.609 -9.734 -2.762 1 96.31 320 ALA B C 1
ATOM 5228 O O . ALA B 1 320 ? -20.047 -9.594 -1.613 1 96.31 320 ALA B O 1
ATOM 5229 N N . LYS B 1 321 ? -20.234 -10.43 -3.693 1 95.12 321 LYS B N 1
ATOM 5230 C CA . LYS B 1 321 ? -21.5 -11.109 -3.398 1 95.12 321 LYS B CA 1
ATOM 5231 C C . LYS B 1 321 ? -21.281 -12.242 -2.395 1 95.12 321 LYS B C 1
ATOM 5233 O O . LYS B 1 321 ? -22.047 -12.375 -1.436 1 95.12 321 LYS B O 1
ATOM 5238 N N . GLU B 1 322 ? -20.281 -13.031 -2.617 1 93.19 322 GLU B N 1
ATOM 5239 C CA . GLU B 1 322 ? -19.984 -14.156 -1.74 1 93.19 322 GLU B CA 1
ATOM 5240 C C . GLU B 1 322 ? -19.656 -13.68 -0.328 1 93.19 322 GLU B C 1
ATOM 5242 O O . GLU B 1 322 ? -20.125 -14.258 0.653 1 93.19 322 GLU B O 1
ATOM 5247 N N . VAL B 1 323 ? -18.859 -12.672 -0.214 1 96.56 323 VAL B N 1
ATOM 5248 C CA . VAL B 1 323 ? -18.453 -12.125 1.077 1 96.56 323 VAL B CA 1
ATOM 5249 C C . VAL B 1 323 ? -19.672 -11.555 1.803 1 96.56 323 VAL B C 1
ATOM 5251 O O . VAL B 1 323 ? -19.844 -11.773 3.004 1 96.56 323 VAL B O 1
ATOM 5254 N N . HIS B 1 324 ? -20.516 -10.852 1.069 1 96.94 324 HIS B N 1
ATOM 5255 C CA . HIS B 1 324 ? -21.734 -10.32 1.668 1 96.94 324 HIS B CA 1
ATOM 5256 C C . HIS B 1 324 ? -22.594 -11.445 2.242 1 96.94 324 HIS B C 1
ATOM 5258 O O . HIS B 1 324 ? -23.109 -11.336 3.359 1 96.94 324 HIS B O 1
ATOM 5264 N N . GLU B 1 325 ? -22.766 -12.461 1.484 1 96.12 325 GLU B N 1
ATOM 5265 C CA . GLU B 1 325 ? -23.562 -13.594 1.942 1 96.12 325 GLU B CA 1
ATOM 5266 C C . GLU B 1 325 ? -23 -14.18 3.238 1 96.12 325 GLU B C 1
ATOM 5268 O O . GLU B 1 325 ? -23.766 -14.461 4.172 1 96.12 325 GLU B O 1
ATOM 5273 N N . LEU B 1 326 ? -21.734 -14.391 3.279 1 96.88 326 LEU B N 1
ATOM 5274 C CA . LEU B 1 326 ? -21.094 -14.898 4.484 1 96.88 326 LEU B CA 1
ATOM 5275 C C . LEU B 1 326 ? -21.328 -13.953 5.66 1 96.88 326 LEU B C 1
ATOM 5277 O O . LEU B 1 326 ? -21.641 -14.398 6.77 1 96.88 326 LEU B O 1
ATOM 5281 N N . LEU B 1 327 ? -21.109 -12.641 5.43 1 97.12 327 LEU B N 1
ATOM 5282 C CA . LEU B 1 327 ? -21.234 -11.648 6.492 1 97.12 327 LEU B CA 1
ATOM 5283 C C . LEU B 1 327 ? -22.656 -11.586 7.02 1 97.12 327 LEU B C 1
ATOM 5285 O O . LEU B 1 327 ? -22.875 -11.398 8.219 1 97.12 327 LEU B O 1
ATOM 5289 N N . VAL B 1 328 ? -23.656 -11.719 6.137 1 96.38 328 VAL B N 1
ATOM 5290 C CA . VAL B 1 328 ? -25.047 -11.758 6.539 1 96.38 328 VAL B CA 1
ATOM 5291 C C . VAL B 1 328 ? -25.312 -13 7.398 1 96.38 328 VAL B C 1
ATOM 5293 O O . VAL B 1 328 ? -25.891 -12.906 8.477 1 96.38 328 VAL B O 1
ATOM 5296 N N . ASN B 1 329 ? -24.828 -14.133 6.949 1 95.5 329 ASN B N 1
ATOM 5297 C CA . ASN B 1 329 ? -25.047 -15.398 7.641 1 95.5 329 ASN B CA 1
ATOM 5298 C C . ASN B 1 329 ? -24.422 -15.398 9.031 1 95.5 329 ASN B C 1
ATOM 5300 O O . ASN B 1 329 ? -24.844 -16.141 9.914 1 95.5 329 ASN B O 1
ATOM 5304 N N . THR B 1 330 ? -23.438 -14.609 9.242 1 95.69 330 THR B N 1
ATOM 5305 C CA . THR B 1 330 ? -22.719 -14.602 10.516 1 95.69 330 THR B CA 1
ATOM 5306 C C . THR B 1 330 ? -23 -13.32 11.289 1 95.69 330 THR B C 1
ATOM 5308 O O . THR B 1 330 ? -22.375 -13.055 12.32 1 95.69 330 THR B O 1
ATOM 5311 N N . ASN B 1 331 ? -23.906 -12.445 10.805 1 96.5 331 ASN B N 1
ATOM 5312 C CA . ASN B 1 331 ? -24.312 -11.188 11.422 1 96.5 331 ASN B CA 1
ATOM 5313 C C . ASN B 1 331 ? -23.125 -10.258 11.664 1 96.5 331 ASN B C 1
ATOM 5315 O O . ASN B 1 331 ? -22.953 -9.758 12.766 1 96.5 331 ASN B O 1
ATOM 5319 N N . LYS B 1 332 ? -22.297 -10.055 10.594 1 96.69 332 LYS B N 1
ATOM 5320 C CA . LYS B 1 332 ? -21.078 -9.258 10.758 1 96.69 332 LYS B CA 1
ATOM 5321 C C . LYS B 1 332 ? -20.984 -8.18 9.688 1 96.69 332 LYS B C 1
ATOM 5323 O O . LYS B 1 332 ? -19.906 -7.648 9.43 1 96.69 332 LYS B O 1
ATOM 5328 N N . THR B 1 333 ? -22.094 -7.832 9.047 1 96.31 333 THR B N 1
ATOM 5329 C CA . THR B 1 333 ? -22.078 -6.863 7.953 1 96.31 333 THR B CA 1
ATOM 5330 C C . THR B 1 333 ? -21.578 -5.508 8.438 1 96.31 333 THR B C 1
ATOM 5332 O O . THR B 1 333 ? -20.844 -4.816 7.719 1 96.31 333 THR B O 1
ATOM 5335 N N . LYS B 1 334 ? -21.828 -5.098 9.656 1 95.5 334 LYS B N 1
ATOM 5336 C CA . LYS B 1 334 ? -21.469 -3.787 10.188 1 95.5 334 LYS B CA 1
ATOM 5337 C C . LYS B 1 334 ? -19.969 -3.707 10.5 1 95.5 334 LYS B C 1
ATOM 5339 O O . LYS B 1 334 ? -19.422 -2.615 10.664 1 95.5 334 LYS B O 1
ATOM 5344 N N . GLU B 1 335 ? -19.344 -4.844 10.484 1 96.31 335 GLU B N 1
ATOM 5345 C CA . GLU B 1 335 ? -17.922 -4.898 10.852 1 96.31 335 GLU B CA 1
ATOM 5346 C C . GLU B 1 335 ? -17.031 -4.703 9.633 1 96.31 335 GLU B C 1
ATOM 5348 O O . GLU B 1 335 ? -15.82 -4.523 9.766 1 96.31 335 GLU B O 1
ATOM 5353 N N . PHE B 1 336 ? -17.609 -4.707 8.469 1 97.56 336 PHE B N 1
ATOM 5354 C CA . PHE B 1 336 ? -16.844 -4.594 7.227 1 97.56 336 PHE B CA 1
ATOM 5355 C C . PHE B 1 336 ? -17.469 -3.551 6.309 1 97.56 336 PHE B C 1
ATOM 5357 O O . PHE B 1 336 ? -17.969 -3.883 5.23 1 97.56 336 PHE B O 1
ATOM 5364 N N . PRO B 1 337 ? -17.328 -2.293 6.664 1 96.75 337 PRO B N 1
ATOM 5365 C CA . PRO B 1 337 ? -18.031 -1.214 5.977 1 96.75 337 PRO B CA 1
ATOM 5366 C C . PRO B 1 337 ? -17.656 -1.104 4.5 1 96.75 337 PRO B C 1
ATOM 5368 O O . PRO B 1 337 ? -18.531 -0.862 3.654 1 96.75 337 PRO B O 1
ATOM 5371 N N . LEU B 1 338 ? -16.422 -1.21 4.164 1 97.69 338 LEU B N 1
ATOM 5372 C CA . LEU B 1 338 ? -16.016 -1.053 2.77 1 97.69 338 LEU B CA 1
ATOM 5373 C C . LEU B 1 338 ? -16.547 -2.199 1.918 1 97.69 338 LEU B C 1
ATOM 5375 O O . LEU B 1 338 ? -17.078 -1.974 0.828 1 97.69 338 LEU B O 1
ATOM 5379 N N . PHE B 1 339 ? -16.344 -3.477 2.383 1 98.06 339 PHE B N 1
ATOM 5380 C CA . PHE B 1 339 ? -16.844 -4.625 1.639 1 98.06 339 PHE B CA 1
ATOM 5381 C C . PHE B 1 339 ? -18.359 -4.539 1.467 1 98.06 339 PHE B C 1
ATOM 5383 O O . PHE B 1 339 ? -18.875 -4.773 0.375 1 98.06 339 PHE B O 1
ATOM 5390 N N . GLU B 1 340 ? -19.031 -4.117 2.535 1 97 340 GLU B N 1
ATOM 5391 C CA . GLU B 1 340 ? -20.484 -3.99 2.479 1 97 340 GLU B CA 1
ATOM 5392 C C . GLU B 1 340 ? -20.906 -2.852 1.552 1 97 340 GLU B C 1
ATOM 5394 O O . GLU B 1 340 ? -21.844 -2.998 0.764 1 97 340 GLU B O 1
ATOM 5399 N N . ALA B 1 341 ? -20.234 -1.723 1.659 1 96.81 341 ALA B N 1
ATOM 5400 C CA . ALA B 1 341 ? -20.547 -0.6 0.779 1 96.81 341 ALA B CA 1
ATOM 5401 C C . ALA B 1 341 ? -20.359 -0.985 -0.687 1 96.81 341 ALA B C 1
ATOM 5403 O O . ALA B 1 341 ? -21.188 -0.635 -1.534 1 96.81 341 ALA B O 1
ATOM 5404 N N . THR B 1 342 ? -19.297 -1.68 -0.997 1 98.06 342 THR B N 1
ATOM 5405 C CA . THR B 1 342 ? -19.016 -2.098 -2.367 1 98.06 342 THR B CA 1
ATOM 5406 C C . THR B 1 342 ? -20.125 -3.02 -2.885 1 98.06 342 THR B C 1
ATOM 5408 O O . THR B 1 342 ? -20.594 -2.861 -4.016 1 98.06 342 THR B O 1
ATOM 5411 N N . TYR B 1 343 ? -20.594 -3.955 -2.006 1 97.56 343 TYR B N 1
ATOM 5412 C CA . TYR B 1 343 ? -21.703 -4.836 -2.371 1 97.56 343 TYR B CA 1
ATOM 5413 C C . TYR B 1 343 ? -22.969 -4.039 -2.645 1 97.56 343 TYR B C 1
ATOM 5415 O O . TYR B 1 343 ? -23.641 -4.262 -3.65 1 97.56 343 TYR B O 1
ATOM 5423 N N . GLN B 1 344 ? -23.281 -3.117 -1.792 1 96.88 344 GLN B N 1
ATOM 5424 C CA . GLN B 1 344 ? -24.531 -2.357 -1.896 1 96.88 344 GLN B CA 1
ATOM 5425 C C . GLN B 1 344 ? -24.516 -1.452 -3.125 1 96.88 344 GLN B C 1
ATOM 5427 O O . GLN B 1 344 ? -25.562 -1.195 -3.723 1 96.88 344 GLN B O 1
ATOM 5432 N N . ILE B 1 345 ? -23.359 -1.01 -3.529 1 96.62 345 ILE B N 1
ATOM 5433 C CA . ILE B 1 345 ? -23.25 -0.176 -4.719 1 96.62 345 ILE B CA 1
ATOM 5434 C C . ILE B 1 345 ? -23.406 -1.035 -5.969 1 96.62 345 ILE B C 1
ATOM 5436 O O . ILE B 1 345 ? -24.062 -0.623 -6.934 1 96.62 345 ILE B O 1
ATOM 5440 N N . ILE B 1 346 ? -22.844 -2.24 -5.941 1 96.88 346 ILE B N 1
ATOM 5441 C CA . ILE B 1 346 ? -22.875 -3.127 -7.098 1 96.88 346 ILE B CA 1
ATOM 5442 C C . ILE B 1 346 ? -24.266 -3.719 -7.27 1 96.88 346 ILE B C 1
ATOM 5444 O O . ILE B 1 346 ? -24.797 -3.766 -8.383 1 96.88 346 ILE B O 1
ATOM 5448 N N . TYR B 1 347 ? -24.906 -4.188 -6.172 1 95.81 347 TYR B N 1
ATOM 5449 C CA . TYR B 1 347 ? -26.094 -5.02 -6.262 1 95.81 347 TYR B CA 1
ATOM 5450 C C . TYR B 1 347 ? -27.312 -4.301 -5.672 1 95.81 347 TYR B C 1
ATOM 5452 O O . TYR B 1 347 ? -28.453 -4.691 -5.918 1 95.81 347 TYR B O 1
ATOM 5460 N N . GLY B 1 348 ? -26.984 -3.297 -4.859 1 90.38 348 GLY B N 1
ATOM 5461 C CA . GLY B 1 348 ? -28.078 -2.609 -4.184 1 90.38 348 GLY B CA 1
ATOM 5462 C C . GLY B 1 348 ? -28.406 -1.264 -4.801 1 90.38 348 GLY B C 1
ATOM 5463 O O . GLY B 1 348 ? -28.344 -1.103 -6.023 1 90.38 348 GLY B O 1
ATOM 5464 N N . SER B 1 349 ? -28.859 -0.295 -3.859 1 88.06 349 SER B N 1
ATOM 5465 C CA . SER B 1 349 ? -29.297 1.016 -4.328 1 88.06 349 SER B CA 1
ATOM 5466 C C . SER B 1 349 ? -28.391 2.121 -3.807 1 88.06 349 SER B C 1
ATOM 5468 O O . SER B 1 349 ? -28.656 3.307 -4 1 88.06 349 SER B O 1
ATOM 5470 N N . GLU B 1 350 ? -27.359 1.665 -3.23 1 91.38 350 GLU B N 1
ATOM 5471 C CA . GLU B 1 350 ? -26.453 2.668 -2.672 1 91.38 350 GLU B CA 1
ATOM 5472 C C . GLU B 1 350 ? -25.734 3.428 -3.775 1 91.38 350 GLU B C 1
ATOM 5474 O O . GLU B 1 350 ? -25.312 2.836 -4.777 1 91.38 350 GLU B O 1
ATOM 5479 N N . SER B 1 351 ? -25.609 4.715 -3.568 1 93.5 351 SER B N 1
ATOM 5480 C CA . SER B 1 351 ? -24.844 5.539 -4.508 1 93.5 351 SER B CA 1
ATOM 5481 C C . SER B 1 351 ? -23.359 5.555 -4.164 1 93.5 351 SER B C 1
ATOM 5483 O O . S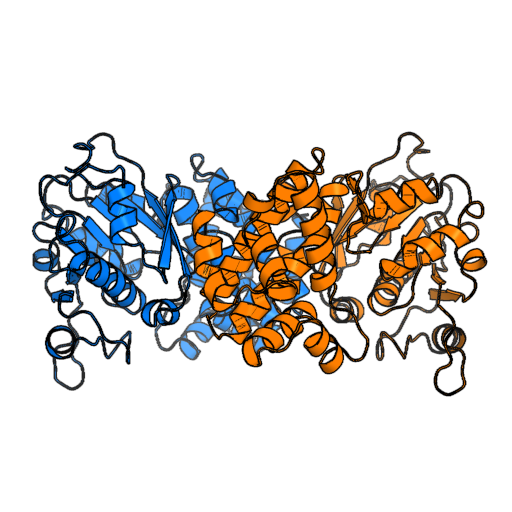ER B 1 351 ? -23 5.551 -2.986 1 93.5 351 SER B O 1
ATOM 5485 N N . ILE B 1 352 ? -22.516 5.656 -5.203 1 92.62 352 ILE B N 1
ATOM 5486 C CA . ILE B 1 352 ? -21.062 5.707 -5.031 1 92.62 352 ILE B CA 1
ATOM 5487 C C . ILE B 1 352 ? -20.688 6.957 -4.238 1 92.62 352 ILE B C 1
ATOM 5489 O O . ILE B 1 352 ? -19.766 6.926 -3.428 1 92.62 352 ILE B O 1
ATOM 5493 N N . GLU B 1 353 ? -21.391 8.008 -4.348 1 92.31 353 GLU B N 1
ATOM 5494 C CA . GLU B 1 353 ? -21.109 9.289 -3.717 1 92.31 353 GLU B CA 1
ATOM 5495 C C . GLU B 1 353 ? -21.219 9.195 -2.197 1 92.31 353 GLU B C 1
ATOM 5497 O O . GLU B 1 353 ? -20.672 10.031 -1.479 1 92.31 353 GLU B O 1
ATOM 5502 N N . ASN B 1 354 ? -21.844 8.195 -1.708 1 92.44 354 ASN B N 1
ATOM 5503 C CA . ASN B 1 354 ? -22.047 8.039 -0.271 1 92.44 354 ASN B CA 1
ATOM 5504 C C . ASN B 1 354 ? -20.891 7.266 0.372 1 92.44 354 ASN B C 1
ATOM 5506 O O . ASN B 1 354 ? -20.844 7.125 1.596 1 92.44 354 ASN B O 1
ATOM 5510 N N . LEU B 1 355 ? -19.922 6.859 -0.419 1 90.81 355 LEU B N 1
ATOM 5511 C CA . LEU B 1 355 ? -18.844 5.984 0.046 1 90.81 355 LEU B CA 1
ATOM 5512 C C . LEU B 1 355 ? -18.109 6.605 1.229 1 90.81 355 LEU B C 1
ATOM 5514 O O . LEU B 1 355 ? -17.891 5.941 2.244 1 90.81 355 LEU B O 1
ATOM 5518 N N . PRO B 1 356 ? -17.766 7.953 1.205 1 87.31 356 PRO B N 1
ATOM 5519 C CA . PRO B 1 356 ? -17.078 8.555 2.35 1 87.31 356 PRO B CA 1
ATOM 5520 C C . PRO B 1 356 ? -17.906 8.477 3.637 1 87.31 356 PRO B C 1
ATOM 5522 O O . PRO B 1 356 ? -17.344 8.211 4.707 1 87.31 356 PRO B O 1
ATOM 5525 N N . ARG B 1 357 ? -19.156 8.68 3.518 1 88.62 357 ARG B N 1
ATOM 5526 C CA . ARG B 1 357 ? -20.047 8.625 4.68 1 88.62 357 ARG B CA 1
ATOM 5527 C C . ARG B 1 357 ? -20.141 7.203 5.227 1 88.62 357 ARG B C 1
ATOM 5529 O O . ARG B 1 357 ? -20.156 7.004 6.441 1 88.62 357 ARG B O 1
ATOM 5536 N N . LEU B 1 358 ? -20.188 6.242 4.309 1 87.75 358 LEU B N 1
ATOM 5537 C CA . LEU B 1 358 ? -20.312 4.844 4.699 1 87.75 358 LEU B CA 1
ATOM 5538 C C . LEU B 1 358 ? -19.047 4.359 5.395 1 87.75 358 LEU B C 1
ATOM 5540 O O . LEU B 1 358 ? -19.094 3.439 6.215 1 87.75 358 LEU B O 1
ATOM 5544 N N . LEU B 1 359 ? -17.906 5.016 5.074 1 87.81 359 LEU B N 1
ATOM 5545 C CA . LEU B 1 359 ? -16.625 4.578 5.633 1 87.81 359 LEU B CA 1
ATOM 5546 C C . LEU B 1 359 ? -16.297 5.344 6.91 1 87.81 359 LEU B C 1
ATOM 5548 O O . LEU B 1 359 ? -15.375 4.977 7.641 1 87.81 359 LEU B O 1
ATOM 5552 N N . GLU B 1 360 ? -16.875 6.527 7.145 1 77.31 360 GLU B N 1
ATOM 5553 C CA . GLU B 1 360 ? -16.625 7.34 8.328 1 77.31 360 GLU B CA 1
ATOM 5554 C C . GLU B 1 360 ? -16.953 6.566 9.609 1 77.31 360 GLU B C 1
ATOM 5556 O O . GLU B 1 360 ? -16.312 6.785 10.648 1 77.31 360 GLU B O 1
ATOM 5561 N N . ASN B 1 361 ? -17.906 5.699 9.562 1 59.31 361 ASN B N 1
ATOM 5562 C CA . ASN B 1 361 ? -18.344 4.984 10.758 1 59.31 361 ASN B CA 1
ATOM 5563 C C . ASN B 1 361 ? -17.344 3.898 11.148 1 59.31 361 ASN B C 1
ATOM 5565 O O . ASN B 1 361 ? -17.531 3.189 12.141 1 59.31 361 ASN B O 1
ATOM 5569 N N . CYS B 1 362 ? -16.359 3.736 10.25 1 50.44 362 CYS B N 1
ATOM 5570 C CA . CYS B 1 362 ? -15.359 2.721 10.531 1 50.44 362 CYS B CA 1
ATOM 5571 C C . CYS B 1 362 ? -14.25 3.283 11.406 1 50.44 362 CYS B C 1
ATOM 5573 O O . CYS B 1 362 ? -13.383 2.541 11.875 1 50.44 362 CYS B O 1
ATOM 5575 N N . SER B 1 363 ? -14.07 4.594 11.43 1 44.72 363 SER B N 1
ATOM 5576 C CA . SER B 1 363 ? -12.977 5.211 12.172 1 44.72 363 SER B CA 1
ATOM 5577 C C . SER B 1 363 ? -13.375 5.488 13.617 1 44.72 363 SER B C 1
ATOM 5579 O O . SER B 1 363 ? -14.523 5.844 13.898 1 44.72 363 SER B O 1
#

Radius of gyration: 27.71 Å; Cα contacts (8 Å, |Δi|>4): 1578; chains: 2; bounding box: 58×86×71 Å

Secondary structure (DSSP, 8-state):
--TT---SSPBPEEEE--SHHHHHHHHHHHHHHHH-TTTB-SPEEEE----EETTEEHHHHHHHH---TTTSTT-PPPTTEEEES-HHHHHTT-SEEEE-S-GGGHHHHHHHHTTTSPTT-EEEE----EEEETTEEEEHHHHHHHHH-SEEEEEESS--HHHHHTT--EEEEEE----TT---TTTS--HHHHHHHH-BTTEEEEEES-HHHHHHHHHHHHHHHHHHHHHHHTT--HHHHHHHHHHHHHHHHHHHHHH-TT--TTHHHHSIIIIIHHHHHHTSSHHHHHHHHHHHH---HHHHHHHHSTT---HHHHHHHHHHHHHHHTT-GGG-HHHHHHHHHHHSS--GGGHHHHHHTT-/--TT---SSPBPEEEE--SHHHHHHHHHHHHHHHH-TTTB-SPEEEE----EETTEEHHHHHHHH---TTTSTT-PPPTTEEEES-HHHHHTT-SEEEE-S-GGGHHHHHHHHTTTSPTT-EEEE----EEEETTEEEEHHHHHHHHH-SEEEEEESS--HHHHHTT--EEEEEE----TT---TTTS--HHHHHHHH-BTTEEEEEES-HHHHHHHHHHHHHHHHHHHHHHHTT--HHHHHHHHHHHHHHHHHHHHHH-TT--TTHHHHSIIIIIHHHHHHTSSHHHHHHHHHHHH---HHHHHHHHSTT---HHHHHHHHHHHHHHHTT-GGG-HHHHHHHHHHHSS--GGGHHHHHHTT-

Foldseek 3Di:
DPPDLQFPAAAAEEEEDCALQSVLQLQLLQVLCCVCVRHHPNAYEYADQWDDDPRDTQQCCCQPVVDNCPHQNPFHGDNRYHYDNQLLVRQQRGQEYEYDDEPVCLVVSLVSCAPRHDPARAYEYAYAAWDFDLVAIDFVQVVSCVSRVYFYAYKAFQDDRNCSSVLAADEIEIAGDQDPVHPDGSHHDDQVSVQSSRDDPRYHYDYHHARLLLNLLRHQLLLLLLLLLLCVLLPVDDVVSVVSLVLSLVLSLVVSCVRPVVHDSCCQVPGRSHSVNSVSSNVDDDSSQLSNVCNNPVDASVVSCVVPVVPDDRSNLVRLVSVVVNCVSVVNLLQRQSSNQSNCCRPNDDDSVCSVVSCVVND/DVPDQQFPAAAAEEEEDCALQSVLQLQLLQVLCCVCVRHHPNAYEYADQWDADPRDTQQCCCQPVVDNCPHQNPFHGDNRYHYDNQLLVRQERGQEYEYDDEPVCLVVSLVSCAPRHDPARAYEYAYAAWDFDLVAIDFVQVVSCVSRVHFYAYKAFQDDRNCSSVLAADEIEIAGDQDPVHPDGSHHDDQVSVQSSRDDPRYHYDYHHARLLLNLLRHQLLLLLLLLLLCVLLPVDDVVSVVSLVLSLVLSLVVSCVRPVVHDSCCQVPGRSHSVNSVSSNVDDDSSQLSNVCNNPVDASVVSCVVPVVPDDRSNLVRLVSVVVNCVSVVNLLVRQSSNQSNCCRPNDDDSVCSVVSCVVND

pLDDT: mean 94.61, std 8.21, range [31.48, 98.88]

InterPro domains:
  IPR006109 Glycerol-3-phosphate dehydrogenase, NAD-dependent, C-terminal [PF07479] (210-355)
  IPR006168 Glycerol-3-phosphate dehydrogenase, NAD-dependent [PIRSF000114] (8-361)
  IPR006168 Glycerol-3-phosphate dehydrogenase, NAD-dependent [PR00077] (15-32)
  IPR006168 Glycerol-3-phosphate dehydrogenase, NAD-dependent [PR00077] (78-105)
  IPR006168 Glycerol-3-phosphate dehydrogenase, NAD-dependent [PR00077] (154-174)
  IPR006168 Glycerol-3-phosphate dehydrogenase, NAD-dependent [PR00077] (203-227)
  IPR006168 Glycerol-3-phosphate dehydrogenase, NAD-dependent [PR00077] (228-252)
  IPR006168 Glycerol-3-phosphate dehydrogenase, NAD-dependent [PR00077] (271-288)
  IPR006168 Glycerol-3-phosphate dehydrogenase, NAD-dependent [PS00957] (218-239)
  IPR008927 6-phosphogluconate dehydrogenase-like, C-terminal domain superfamily [SSF48179] (209-361)
  IPR011128 Glycerol-3-phosphate dehydrogenase, NAD-dependent, N-terminal [PF01210] (13-177)
  IPR013328 6-phosphogluconate dehydrogenase, domain 2 [G3DSA:1.10.1040.10] (210-362)
  IPR017751 Glycerol-3-phosphate dehydrogenase, NAD-dependent, eukaryotic [TIGR03376] (12-358)
  IPR036291 NAD(P)-binding domain superfamily [SSF51735] (11-210)

Solvent-accessible surface area (backbone atoms only — not comparable to full-atom values): 36551 Å² total; per-residue (Å²): 118,76,93,69,79,68,32,82,56,44,41,30,45,19,28,42,28,54,44,43,54,22,43,32,53,42,39,44,36,19,52,31,15,61,74,33,62,64,55,17,36,53,56,23,28,28,19,29,82,79,42,76,54,96,88,35,50,45,43,55,43,26,56,72,68,22,31,47,68,83,53,43,60,93,40,81,42,52,84,43,38,39,52,26,64,49,59,62,70,35,43,51,72,25,42,34,39,36,39,26,56,63,72,88,48,46,65,60,53,46,60,69,42,44,92,64,60,46,88,86,28,33,34,33,27,50,54,65,40,68,46,67,51,97,89,42,72,44,45,53,30,53,50,47,20,68,67,60,71,31,62,42,18,31,42,34,33,18,66,57,37,72,48,50,58,70,56,24,42,30,38,33,26,35,17,43,66,85,54,92,80,60,73,44,90,33,71,46,87,46,66,66,54,50,40,57,42,56,42,42,97,30,34,39,58,46,72,43,60,43,38,60,28,39,37,46,36,45,29,50,39,32,38,39,12,23,48,35,9,35,36,57,34,64,64,37,51,59,30,33,36,22,44,46,51,31,54,39,51,51,44,48,45,50,49,32,49,69,75,35,69,84,27,47,72,60,45,43,54,74,32,31,16,15,47,15,18,40,50,40,45,54,74,39,53,65,28,17,52,36,22,18,47,24,48,62,69,68,46,49,59,69,57,31,35,59,72,72,38,76,82,50,81,47,63,18,62,57,44,27,51,45,51,47,52,47,25,58,77,66,72,42,51,85,78,32,41,63,62,44,49,48,33,31,43,61,76,51,85,48,59,74,86,46,50,66,66,57,45,53,78,73,109,113,73,97,66,76,68,34,81,57,45,42,30,43,18,28,41,29,54,44,43,53,21,42,31,52,43,41,45,36,19,52,31,17,62,75,32,61,65,54,17,36,53,56,24,29,28,19,30,82,80,42,75,52,96,87,36,50,45,42,55,43,26,57,72,66,22,31,47,69,82,53,42,61,93,42,83,43,52,84,42,37,39,51,26,64,49,59,62,69,35,41,52,73,27,41,33,39,35,40,25,56,63,73,88,49,46,66,61,53,45,61,68,43,42,93,63,59,46,86,87,27,32,36,32,28,51,53,65,39,66,46,66,50,97,90,45,72,43,44,53,30,55,50,47,21,69,67,61,71,31,60,42,17,32,44,32,33,17,65,58,38,72,48,51,60,69,56,24,43,30,39,32,24,34,17,43,67,86,54,92,81,60,74,44,89,34,69,45,87,47,67,67,53,52,42,56,42,57,42,43,97,32,33,39,58,46,73,44,60,43,38,60,28,41,37,45,35,45,29,51,38,32,40,40,12,24,50,36,8,32,37,57,34,64,64,38,50,57,30,32,36,21,44,46,51,32,53,40,51,50,44,48,45,50,50,30,48,69,74,34,70,85,27,50,71,60,44,43,56,74,31,30,17,15,46,16,18,40,49,40,45,54,74,40,52,66,28,18,52,37,22,18,46,24,49,63,69,68,47,48,58,69,55,32,33,58,72,72,39,77,80,50,80,47,64,19,62,57,45,28,52,46,51,48,52,48,26,57,77,67,73,42,50,86,77,32,41,64,61,46,50,48,32,31,43,60,76,52,86,47,59,77,87,46,49,67,67,54,46,54,78,74,108

Nearest PDB structures (foldseek):
  4fgw-assembly1_B  TM=9.657E-01  e=9.596E-52  Saccharomyces cerevisiae S288C
  1x0x-assembly1_A  TM=9.400E-01  e=1.199E-41  Homo sapiens
  6pyp-assembly1_A  TM=9.525E-01  e=1.028E-40  Homo sapiens
  6e8y-assembly1_A  TM=9.495E-01  e=1.296E-39  Homo sapiens
  2pla-assembly1_B  TM=9.433E-01  e=6.062E-39  Homo sapiens

Sequence (726 aa):
MPEGVIPERPFRITVIGSGNWGTTIAKVLAENAATRPNLFKHNVYMWVHQEMIDGQRLTDIINDKHENVKYLPGVHLPPNLVAEPDIVQASENADLLVFNLPHQFLPTICAKLKGKLKPHVRAISCLKGLEVTKDGVKTLSQYITDELGVQCGVLSGANLAPEIARGKWSETTVAYKIPADFQGEGKDIDHFVLKAAFHRPYFHVRVVDDIDGTSVAGALKNIVAIAVGFVEGLKWGDNAKAAIMRVGLLETIKFSTTFFPSSEATTFTQESAGVADLITTCSGGRNVKVGRYMAETGASAAEAEKKLLNGQSSQGIITAKEVHELLVNTNKTKEFPLFEATYQIIYGSESIENLPRLLENCSMPEGVIPERPFRITVIGSGNWGTTIAKVLAENAATRPNLFKHNVYMWVHQEMIDGQRLTDIINDKHENVKYLPGVHLPPNLVAEPDIVQASENADLLVFNLPHQFLPTICAKLKGKLKPHVRAISCLKGLEVTKDGVKTLSQYITDELGVQCGVLSGANLAPEIARGKWSETTVAYKIPADFQGEGKDIDHFVLKAAFHRPYFHVRVVDDIDGTSVAGALKNIVAIAVGFVEGLKWGDNAKAAIMRVGLLETIKFSTTFFPSSEATTFTQESAGVADLITTCSGGRNVKVGRYMAETGASAAEAEKKLLNGQSSQGIITAKEVHELLVNTNKTKEFPLFEATYQIIYGSESIENLPRLLENCS

Organism: Diutina rugosa (NCBI:txid5481)